Protein 1YT8 (pdb70)

Radius of gyration: 24.08 Å; Cα contacts (8 Å, |Δi|>4): 1071; chains: 1; bounding box: 54×52×69 Å

Foldseek 3Di:
DAEDELVNVLVCLQVLAWEFEEEQDFQQVLQAKDAQQYFYDHLLCCQQPCCQQPVQLAGQYEYAYQPPPSRVVSQVVSVVLRRDHYHYYVNGRVRCVVVLFFMHHHALQLLLLLLLVQCVVVVAAEDELVRVVVCVVVVHQEAEEEQDDVVQCQLFDPRYAYQHQLRLLLQVCVVRVDLAYEYEYAYLAGRSRSSSSVLCVQLPRSHHYHYHHGHPLSNVVVVHDTDHRDDHYTDDDDLVSLVSSLVSLLVLLVLLVAAAAEPVRVVVVVVPSSAAEAEEEQDDQVVLQAFAAPRYAYDNLNRCSRRVCSRNSTRSHEYEYDDDRNRSRSNNSSCSLPHRYHYYPDDDPVRRHDHHHDDRDGGDQDDFAADELVRVVVVVVDFQEAEEEAEAPVVQQAKDAPRHEYDRLSCVLQLDVQVPAGQEYEYAYQQQRSVRVSQVVNCVNHVHHYHYYHRGRPSNVVVVHDIDHHNPHYSYDNSNDHPDCSGHDPRDSVVVVVNVSSVCSNVSCVSNVSSSRHHGD

Organism: Pseudomonas aeruginosa (strain ATCC 15692 / DSM 22644 / CIP 104116 / JCM 14847 / LMG 12228 / 1C / PRS 101 / PAO1) (NCBI:txid208964)

Structure (mmCIF, N/CA/C/O backbone):
data_1YT8
#
_entry.id   1YT8
#
_cell.length_a   88.348
_cell.length_b   114.476
_cell.length_c   69.438
_cell.angle_alpha   90.00
_cell.angle_beta   90.00
_cell.angle_gamma   90.00
#
_symmetry.space_group_name_H-M   'P 21 21 2'
#
loop_
_entity.id
_entity.type
_entity.pdbx_description
1 polymer 'thiosulfate sulfurtransferase'
2 non-polymer 'SULFITE ION'
3 non-polymer GLYCEROL
4 water water
#
loop_
_atom_site.group_PDB
_atom_site.id
_atom_site.type_symbol
_atom_site.label_atom_id
_atom_site.label_alt_id
_atom_site.label_comp_id
_atom_site.label_asym_id
_atom_site.label_entity_id
_atom_site.label_seq_id
_atom_site.pdbx_PDB_ins_code
_atom_site.Cartn_x
_atom_site.Cartn_y
_atom_site.Cartn_z
_atom_site.occupancy
_atom_site.B_iso_or_equiv
_atom_site.auth_seq_id
_atom_site.auth_comp_id
_atom_site.auth_asym_id
_atom_site.auth_atom_id
_atom_site.pdbx_PDB_model_num
ATOM 1 N N . ILE A 1 6 ? 30.421 20.891 2.474 1.00 33.51 6 ILE A N 1
ATOM 2 C CA . ILE A 1 6 ? 30.044 20.269 3.806 1.00 31.20 6 ILE A CA 1
ATOM 3 C C . ILE A 1 6 ? 31.289 19.688 4.498 1.00 31.00 6 ILE A C 1
ATOM 4 O O . ILE A 1 6 ? 31.869 18.712 4.033 1.00 31.16 6 ILE A O 1
ATOM 9 N N . ALA A 1 7 ? 31.692 20.297 5.613 1.00 29.50 7 ALA A N 1
ATOM 10 C CA . ALA A 1 7 ? 32.876 19.841 6.345 1.00 26.00 7 ALA A CA 1
ATOM 11 C C . ALA A 1 7 ? 32.470 18.780 7.355 1.00 23.10 7 ALA A C 1
ATOM 12 O O . ALA A 1 7 ? 31.320 18.305 7.385 1.00 20.69 7 ALA A O 1
ATOM 14 N N . VAL A 1 8 ? 33.464 18.413 8.158 1.00 20.03 8 VAL A N 1
ATOM 15 C CA . VAL A 1 8 ? 33.343 17.432 9.227 1.00 20.37 8 VAL A CA 1
ATOM 16 C C . VAL A 1 8 ? 33.883 18.026 10.530 1.00 19.71 8 VAL A C 1
ATOM 17 O O . VAL A 1 8 ? 34.976 18.600 10.569 1.00 20.34 8 VAL A O 1
ATOM 21 N N . ARG A 1 9 ? 33.100 17.876 11.591 1.00 18.63 9 ARG A N 1
ATOM 22 C CA . ARG A 1 9 ? 33.474 18.340 12.914 1.00 18.22 9 ARG A CA 1
ATOM 23 C C . ARG A 1 9 ? 33.353 17.168 13.876 1.00 17.46 9 ARG A C 1
ATOM 24 O O . ARG A 1 9 ? 32.432 16.355 13.771 1.00 17.80 9 ARG A O 1
ATOM 32 N N . THR A 1 10 ? 34.289 17.089 14.814 1.00 17.54 10 THR A N 1
ATOM 33 C CA . THR A 1 10 ? 34.323 16.004 15.778 1.00 15.75 10 THR A CA 1
ATOM 34 C C . THR A 1 10 ? 33.792 16.376 17.151 1.00 16.38 10 THR A C 1
ATOM 35 O O . THR A 1 10 ? 33.470 17.532 17.428 1.00 15.14 10 THR A O 1
ATOM 39 N N . PHE A 1 11 ? 33.707 15.361 18.003 1.00 16.92 11 PHE A N 1
ATOM 40 C CA . PHE A 1 11 ? 33.277 15.525 19.383 1.00 18.72 11 PHE A CA 1
ATOM 41 C C . PHE A 1 11 ? 34.169 16.601 20.007 1.00 17.86 11 PHE A C 1
ATOM 42 O O . PHE A 1 11 ? 33.696 17.500 20.699 1.00 16.40 11 PHE A O 1
ATOM 50 N N . HIS A 1 12 ? 35.468 16.501 19.746 1.00 18.46 12 HIS A N 1
ATOM 51 C CA . HIS A 1 12 ? 36.432 17.451 20.288 1.00 18.74 12 HIS A CA 1
ATOM 52 C C . HIS A 1 12 ? 36.213 18.885 19.816 1.00 17.37 12 HIS A C 1
ATOM 53 O O . HIS A 1 12 ? 36.411 19.826 20.588 1.00 16.82 12 HIS A O 1
ATOM 60 N N . ASP A 1 13 ? 35.804 19.055 18.560 1.00 16.12 13 ASP A N 1
ATOM 61 C CA . ASP A 1 13 ? 35.540 20.390 18.023 1.00 14.83 13 ASP A CA 1
ATOM 62 C C . ASP A 1 13 ? 34.361 20.997 18.775 1.00 14.17 13 ASP A C 1
ATOM 63 O O . ASP A 1 13 ? 34.390 22.164 19.174 1.00 13.04 13 ASP A O 1
ATOM 68 N N . ILE A 1 14 ? 33.312 20.199 18.949 1.00 13.99 14 ILE A N 1
ATOM 69 C CA . ILE A 1 14 ? 32.113 20.658 19.645 1.00 13.33 14 ILE A CA 1
ATOM 70 C C . ILE A 1 14 ? 32.415 20.956 21.115 1.00 14.02 14 ILE A C 1
ATOM 71 O O . ILE A 1 14 ? 31.999 21.988 21.642 1.00 13.20 14 ILE A O 1
ATOM 76 N N . ARG A 1 15 ? 33.138 20.053 21.776 1.00 14.19 15 ARG A N 1
ATOM 77 C CA . ARG A 1 15 ? 33.473 20.242 23.182 1.00 14.30 15 ARG A CA 1
ATOM 78 C C . ARG A 1 15 ? 34.288 21.511 23.381 1.00 15.07 15 ARG A C 1
ATOM 79 O O . ARG A 1 15 ? 34.076 22.247 24.343 1.00 15.83 15 ARG A O 1
ATOM 87 N N . ALA A 1 16 ? 35.224 21.762 22.470 1.00 14.53 16 ALA A N 1
ATOM 88 C CA . ALA A 1 16 ? 36.055 22.952 22.560 1.00 15.63 16 ALA A CA 1
ATOM 89 C C . ALA A 1 16 ? 35.184 24.201 22.448 1.00 12.81 16 ALA A C 1
ATOM 90 O O . ALA A 1 16 ? 35.355 25.153 23.208 1.00 13.08 16 ALA A O 1
ATOM 92 N N . ALA A 1 17 ? 34.241 24.195 21.508 1.00 11.84 17 ALA A N 1
ATOM 93 C CA . ALA A 1 17 ? 33.366 25.350 21.331 1.00 12.92 17 ALA A CA 1
ATOM 94 C C . ALA A 1 17 ? 32.460 25.563 22.550 1.00 13.67 17 ALA A C 1
ATOM 95 O O . ALA A 1 17 ? 32.235 26.704 22.972 1.00 16.40 17 ALA A O 1
ATOM 97 N N . LEU A 1 18 ? 31.948 24.474 23.120 1.00 14.33 18 LEU A N 1
ATOM 98 C CA . LEU A 1 18 ? 31.082 24.570 24.295 1.00 13.45 18 LEU A CA 1
ATOM 99 C C . LEU A 1 18 ? 31.833 25.163 25.487 1.00 13.64 18 LEU A C 1
ATOM 100 O O . LEU A 1 18 ? 31.290 25.986 26.226 1.00 13.81 18 LEU A O 1
ATOM 105 N N . LEU A 1 19 ? 33.082 24.746 25.676 1.00 14.63 19 LEU A N 1
ATOM 106 C CA . LEU A 1 19 ? 33.888 25.251 26.786 1.00 14.12 19 LEU A CA 1
ATOM 107 C C . LEU A 1 19 ? 34.241 26.728 26.600 1.00 13.46 19 LEU A C 1
ATOM 108 O O . LEU A 1 19 ? 34.299 27.487 27.567 1.00 17.20 19 LEU A O 1
ATOM 113 N N . ALA A 1 20 ? 34.479 27.128 25.356 1.00 14.38 20 ALA A N 1
ATOM 114 C CA . ALA A 1 20 ? 34.815 28.513 25.029 1.00 11.97 20 ALA A CA 1
ATOM 115 C C . ALA A 1 20 ? 33.543 29.351 24.928 1.00 13.27 20 ALA A C 1
ATOM 116 O O . ALA A 1 20 ? 33.593 30.583 24.864 1.00 12.33 20 ALA A O 1
ATOM 118 N N . ARG A 1 21 ? 32.406 28.665 24.911 1.00 14.63 21 ARG A N 1
ATOM 119 C CA . ARG A 1 21 ? 31.100 29.297 24.800 1.00 13.83 21 ARG A CA 1
ATOM 120 C C . ARG A 1 21 ? 30.904 30.043 23.484 1.00 14.78 21 ARG A C 1
ATOM 121 O O . ARG A 1 21 ? 30.306 31.121 23.441 1.00 14.53 21 ARG A O 1
ATOM 129 N N . ARG A 1 22 ? 31.422 29.457 22.406 1.00 13.75 22 ARG A N 1
ATOM 130 C CA . ARG A 1 22 ? 31.272 30.026 21.072 1.00 13.26 22 ARG A CA 1
ATOM 131 C C . ARG A 1 22 ? 29.950 29.483 20.526 1.00 13.76 22 ARG A C 1
ATOM 132 O O . ARG A 1 22 ? 29.608 28.325 20.764 1.00 15.21 22 ARG A O 1
ATOM 140 N N . GLU A 1 23 ? 29.211 30.308 19.791 1.00 13.97 23 GLU A N 1
ATOM 141 C CA . GLU A 1 23 ? 27.933 29.869 19.243 1.00 13.26 23 GLU A CA 1
ATOM 142 C C . GLU A 1 23 ? 28.054 28.644 18.358 1.00 13.90 23 GLU A C 1
ATOM 143 O O . GLU A 1 23 ? 28.979 28.533 17.547 1.00 15.49 23 GLU A O 1
ATOM 149 N N . LEU A 1 24 ? 27.112 27.723 18.523 1.00 13.61 24 LEU A N 1
ATOM 150 C CA . LEU A 1 24 ? 27.078 26.505 17.727 1.00 14.66 24 LEU A CA 1
ATOM 151 C C . LEU A 1 24 ? 25.683 25.905 17.777 1.00 14.76 24 LEU A C 1
ATOM 152 O O . LEU A 1 24 ? 24.920 26.136 18.720 1.00 13.98 24 LEU A O 1
ATOM 157 N N . ALA A 1 25 ? 25.348 25.148 16.741 1.00 14.96 25 ALA A N 1
ATOM 158 C CA . ALA A 1 25 ? 24.065 24.473 16.674 1.00 15.11 25 ALA A CA 1
ATOM 159 C C . ALA A 1 25 ? 24.364 23.015 16.349 1.00 16.24 25 ALA A C 1
ATOM 160 O O . ALA A 1 25 ? 24.823 22.702 15.252 1.00 16.66 25 ALA A O 1
ATOM 162 N N . LEU A 1 26 ? 24.141 22.140 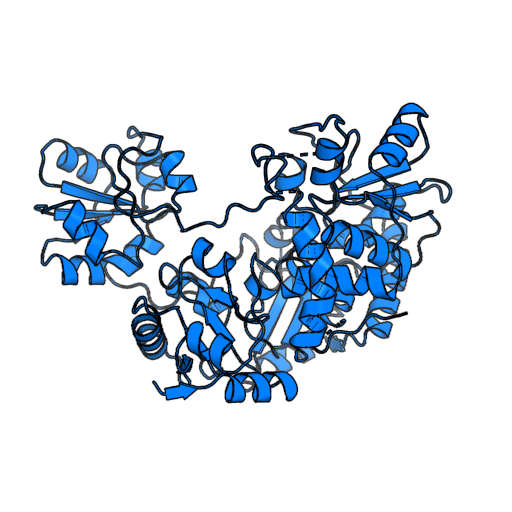17.326 1.00 13.85 26 LEU A N 1
ATOM 163 C CA . LEU A 1 26 ? 24.362 20.702 17.164 1.00 14.08 26 LEU A CA 1
ATOM 164 C C . LEU A 1 26 ? 22.970 20.119 16.962 1.00 14.64 26 LEU A C 1
ATOM 165 O O . LEU A 1 26 ? 22.199 19.994 17.915 1.00 13.64 26 LEU A O 1
ATOM 170 N N . LEU A 1 27 ? 22.653 19.761 15.723 1.00 13.50 27 LEU A N 1
ATOM 171 C CA . LEU A 1 27 ? 21.323 19.261 15.402 1.00 13.00 27 LEU A CA 1
ATOM 172 C C . LEU A 1 27 ? 21.197 17.771 15.114 1.00 12.32 27 LEU A C 1
ATOM 173 O O . LEU A 1 27 ? 21.864 17.239 14.227 1.00 14.07 27 LEU A O 1
ATOM 178 N N . ASP A 1 28 ? 20.324 17.111 15.869 1.00 13.23 28 ASP A N 1
ATOM 179 C CA . ASP A 1 28 ? 20.043 15.693 15.684 1.00 12.25 28 ASP A CA 1
ATOM 180 C C . ASP A 1 28 ? 18.882 15.724 14.689 1.00 13.20 28 ASP A C 1
ATOM 181 O O . ASP A 1 28 ? 17.791 16.190 15.024 1.00 13.23 28 ASP A O 1
ATOM 186 N N . VAL A 1 29 ? 19.107 15.244 13.471 1.00 13.38 29 VAL A N 1
ATOM 187 C CA . VAL A 1 29 ? 18.054 15.277 12.462 1.00 11.22 29 VAL A CA 1
ATOM 188 C C . VAL A 1 29 ? 17.147 14.049 12.385 1.00 11.90 29 VAL A C 1
ATOM 189 O O . VAL A 1 29 ? 16.304 13.954 11.494 1.00 13.07 29 VAL A O 1
ATOM 193 N N . ARG A 1 30 ? 17.315 13.110 13.310 1.00 13.65 30 ARG A N 1
ATOM 194 C CA . ARG A 1 30 ? 16.460 11.927 13.342 1.00 13.34 30 ARG A CA 1
ATOM 195 C C . ARG A 1 30 ? 15.100 12.360 13.892 1.00 13.62 30 ARG A C 1
ATOM 196 O O . ARG A 1 30 ? 14.940 13.502 14.330 1.00 15.46 30 ARG A O 1
ATOM 204 N N . GLU A 1 31 ? 14.123 11.457 13.862 1.00 13.71 31 GLU A N 1
ATOM 205 C CA . GLU A 1 31 ? 12.804 11.756 14.407 1.00 13.08 31 GLU A CA 1
ATOM 206 C C . GLU A 1 31 ? 12.953 11.856 15.928 1.00 13.52 31 GLU A C 1
ATOM 207 O O . GLU A 1 31 ? 13.963 11.421 16.488 1.00 13.32 31 GLU A O 1
ATOM 213 N N . GLU A 1 32 ? 11.942 12.405 16.595 1.00 13.35 32 GLU A N 1
ATOM 214 C CA . GLU A 1 32 ? 12.008 12.588 18.040 1.00 14.54 32 GLU A CA 1
ATOM 215 C C . GLU A 1 32 ? 12.179 11.332 18.889 1.00 15.08 32 GLU A C 1
ATOM 216 O O . GLU A 1 32 ? 12.949 11.347 19.847 1.00 13.89 32 GLU A O 1
ATOM 222 N N . ASP A 1 33 ? 11.485 10.242 18.563 1.00 15.64 33 ASP A N 1
ATOM 223 C CA . ASP A 1 33 ? 11.635 9.054 19.395 1.00 16.93 33 ASP A CA 1
ATOM 224 C C . ASP A 1 33 ? 13.073 8.528 19.421 1.00 15.60 33 ASP A C 1
ATOM 225 O O . ASP A 1 33 ? 13.597 8.220 20.488 1.00 15.31 33 ASP A O 1
ATOM 230 N N . PRO A 1 34 ? 13.726 8.396 18.254 1.00 14.80 34 PRO A N 1
ATOM 231 C CA . PRO A 1 34 ? 15.106 7.901 18.344 1.00 15.36 34 PRO A CA 1
ATOM 232 C C . PRO A 1 34 ? 16.024 8.919 19.042 1.00 14.48 34 PRO A C 1
ATOM 233 O O . PRO A 1 34 ? 16.949 8.543 19.757 1.00 12.34 34 PRO A O 1
ATOM 237 N N . PHE A 1 35 ? 15.750 10.206 18.840 1.00 13.31 35 PHE A N 1
ATOM 238 C CA . PHE A 1 35 ? 16.519 11.273 19.486 1.00 13.05 35 PHE A CA 1
ATOM 239 C C . PHE A 1 35 ? 16.423 11.079 20.998 1.00 11.88 35 PHE A C 1
ATOM 240 O O . PHE A 1 35 ? 17.420 11.131 21.711 1.00 12.86 35 PHE A O 1
ATOM 248 N N . ALA A 1 36 ? 15.207 10.837 21.472 1.00 12.63 36 ALA A N 1
ATOM 249 C CA . ALA A 1 36 ? 14.952 10.658 22.894 1.00 12.16 36 ALA A CA 1
ATOM 250 C C . ALA A 1 36 ? 15.628 9.446 23.536 1.00 13.03 36 ALA A C 1
ATOM 251 O O . ALA A 1 36 ? 15.650 9.332 24.759 1.00 11.20 36 ALA A O 1
ATOM 253 N N . GLN A 1 37 ? 16.178 8.541 22.730 1.00 14.53 37 GLN A N 1
ATOM 254 C CA . GLN A 1 37 ? 16.849 7.369 23.292 1.00 15.19 37 GLN A CA 1
ATOM 255 C C . GLN A 1 37 ? 18.312 7.644 23.628 1.00 14.62 37 GLN A C 1
ATOM 256 O O . GLN A 1 37 ? 18.875 7.012 24.523 1.00 15.22 37 GLN A O 1
ATOM 262 N N . ALA A 1 38 ? 18.924 8.589 22.917 1.00 14.30 38 ALA A N 1
ATOM 263 C CA . ALA A 1 38 ? 20.322 8.936 23.154 1.00 15.56 38 ALA A CA 1
ATOM 264 C C . ALA A 1 38 ? 20.782 10.136 22.329 1.00 13.73 38 ALA A C 1
ATOM 265 O O . ALA A 1 38 ? 20.647 10.153 21.105 1.00 14.29 38 ALA A O 1
ATOM 267 N N . HIS A 1 39 ? 21.335 11.136 23.006 1.00 14.20 39 HIS A N 1
ATOM 268 C CA . HIS A 1 39 ? 21.828 12.328 22.329 1.00 13.71 39 HIS A CA 1
ATOM 269 C C . HIS A 1 39 ? 22.716 13.149 23.248 1.00 13.94 39 HIS A C 1
ATOM 270 O O . HIS A 1 39 ? 22.612 13.056 24.470 1.00 12.01 39 HIS A O 1
ATOM 277 N N . PRO A 1 40 ? 23.635 13.939 22.667 1.00 13.20 40 PRO A N 1
ATOM 278 C CA . PRO A 1 40 ? 24.526 14.771 23.481 1.00 12.40 40 PRO A CA 1
ATOM 279 C C . PRO A 1 40 ? 23.690 15.784 24.257 1.00 11.79 40 PRO A C 1
ATOM 280 O O . PRO A 1 40 ? 22.613 16.179 23.811 1.00 11.34 40 PRO A O 1
ATOM 284 N N . LEU A 1 41 ? 24.193 16.208 25.408 1.00 11.63 41 LEU A N 1
ATOM 285 C CA . LEU A 1 41 ? 23.482 17.160 26.260 1.00 12.53 41 LEU A CA 1
ATOM 286 C C . LEU A 1 41 ? 22.896 18.384 25.559 1.00 10.95 41 LEU A C 1
ATOM 287 O O . LEU A 1 41 ? 21.724 18.720 25.760 1.00 11.07 41 LEU A O 1
ATOM 292 N N . PHE A 1 42 ? 23.701 19.049 24.736 1.00 13.10 42 PHE A N 1
ATOM 293 C CA . PHE A 1 42 ? 23.243 20.253 24.057 1.00 11.92 42 PHE A CA 1
ATOM 294 C C . PHE A 1 42 ? 22.799 20.087 22.614 1.00 14.29 42 PHE A C 1
ATOM 295 O O . PHE A 1 42 ? 22.648 21.070 21.877 1.00 14.41 42 PHE A O 1
ATOM 303 N N . ALA A 1 43 ? 22.565 18.842 22.217 1.00 13.94 43 ALA A N 1
ATOM 304 C CA . ALA A 1 43 ? 22.089 18.572 20.872 1.00 14.89 43 ALA A CA 1
ATOM 305 C C . ALA A 1 43 ? 20.606 18.936 20.839 1.00 14.52 43 ALA A C 1
ATOM 306 O O . ALA A 1 43 ? 19.835 18.529 21.712 1.00 13.77 43 ALA A O 1
ATOM 308 N N . ALA A 1 44 ? 20.220 19.722 19.843 1.00 12.07 44 ALA A N 1
ATOM 309 C CA . ALA A 1 44 ? 18.834 20.125 19.678 1.00 13.59 44 ALA A CA 1
ATOM 310 C C . ALA A 1 44 ? 18.240 19.213 18.620 1.00 15.28 44 ALA A C 1
ATOM 311 O O . ALA A 1 44 ? 18.907 18.881 17.641 1.00 17.43 44 ALA A O 1
ATOM 313 N N . ASN A 1 45 ? 16.992 18.799 18.810 1.00 13.75 45 ASN A N 1
ATOM 314 C CA . ASN A 1 45 ? 16.362 17.919 17.840 1.00 14.56 45 ASN A CA 1
ATOM 315 C C . ASN A 1 45 ? 15.569 18.694 16.795 1.00 13.12 45 ASN A C 1
ATOM 316 O O . ASN A 1 45 ? 14.610 19.388 17.118 1.00 12.99 45 ASN A O 1
ATOM 321 N N . LEU A 1 46 ? 15.999 18.595 15.544 1.00 12.82 46 LEU A N 1
ATOM 322 C CA . LEU A 1 46 ? 15.290 19.234 14.445 1.00 12.89 46 LEU A CA 1
ATOM 323 C C . LEU A 1 46 ? 15.222 18.190 13.341 1.00 13.49 46 LEU A C 1
ATOM 324 O O . LEU A 1 46 ? 16.077 18.133 12.458 1.00 14.82 46 LEU A O 1
ATOM 329 N N . PRO A 1 47 ? 14.204 17.324 13.404 1.00 14.68 47 PRO A N 1
ATOM 330 C CA . PRO A 1 47 ? 13.993 16.256 12.424 1.00 15.07 47 PRO A CA 1
ATOM 331 C C . PRO A 1 47 ? 14.074 16.741 10.983 1.00 14.21 47 PRO A C 1
ATOM 332 O O . PRO A 1 47 ? 13.489 17.767 10.628 1.00 15.17 47 PRO A O 1
ATOM 336 N N . LEU A 1 48 ? 14.810 16.002 10.160 1.00 14.98 48 LEU A N 1
ATOM 337 C CA . LEU A 1 48 ? 14.941 16.339 8.751 1.00 16.62 48 LEU A CA 1
ATOM 338 C C . LEU A 1 48 ? 13.541 16.595 8.192 1.00 15.65 48 LEU A C 1
ATOM 339 O O . LEU A 1 48 ? 13.344 17.482 7.366 1.00 17.92 48 LEU A O 1
ATOM 344 N N . SER A 1 49 ? 12.572 15.820 8.668 1.00 16.85 49 SER A N 1
ATOM 345 C CA . SER A 1 49 ? 11.184 15.947 8.218 1.00 16.78 49 SER A CA 1
ATOM 346 C C . SER A 1 49 ? 10.599 17.358 8.283 1.00 18.05 49 SER A C 1
ATOM 347 O O . SER A 1 49 ? 9.758 17.717 7.451 1.00 19.56 49 SER A O 1
ATOM 350 N N . ARG A 1 50 ? 11.021 18.154 9.263 1.00 17.94 50 ARG A N 1
ATOM 351 C CA . ARG A 1 50 ? 10.512 19.518 9.389 1.00 18.38 50 ARG A CA 1
ATOM 352 C C . ARG A 1 50 ? 11.612 20.578 9.482 1.00 18.67 50 ARG A C 1
ATOM 353 O O . ARG A 1 50 ? 11.391 21.684 9.983 1.00 18.76 50 ARG A O 1
ATOM 361 N N . LEU A 1 51 ? 12.791 20.233 8.979 1.00 17.74 51 LEU A N 1
ATOM 362 C CA . LEU A 1 51 ? 13.946 21.127 8.989 1.00 18.33 51 LEU A CA 1
ATOM 363 C C . LEU A 1 51 ? 13.646 22.531 8.454 1.00 18.81 51 LEU A C 1
ATOM 364 O O . LEU A 1 51 ? 13.914 23.527 9.123 1.00 18.28 51 LEU A O 1
ATOM 369 N N . GLU A 1 52 ? 13.080 22.609 7.255 1.00 18.46 52 GLU A N 1
ATOM 370 C CA . GLU A 1 52 ? 12.780 23.900 6.638 1.00 18.70 52 GLU A CA 1
ATOM 371 C C . GLU A 1 52 ? 11.763 24.766 7.375 1.00 17.63 52 GLU A C 1
ATOM 372 O O . GLU A 1 52 ? 11.776 25.986 7.240 1.00 17.98 52 GLU A O 1
ATOM 378 N N . LEU A 1 53 ? 10.888 24.140 8.150 1.00 17.28 53 LEU A N 1
ATOM 379 C CA . LEU A 1 53 ? 9.855 24.870 8.875 1.00 17.95 53 LEU A CA 1
ATOM 380 C C . LEU A 1 53 ? 10.336 25.573 10.143 1.00 17.99 53 LEU A C 1
ATOM 381 O O . LEU A 1 53 ? 9.688 26.507 10.617 1.00 18.61 53 LEU A O 1
ATOM 386 N N . GLU A 1 54 ? 11.470 25.141 10.686 1.00 16.83 54 GLU A N 1
ATOM 387 C CA . GLU A 1 54 ? 11.960 25.732 11.930 1.00 16.31 54 GLU A CA 1
ATOM 388 C C . GLU A 1 54 ? 13.379 26.283 11.937 1.00 15.45 54 GLU A C 1
ATOM 389 O O . GLU A 1 54 ? 13.732 27.060 12.825 1.00 13.89 54 GLU A O 1
ATOM 395 N N . ILE A 1 55 ? 14.191 25.894 10.961 1.00 15.70 55 ILE A N 1
ATOM 396 C CA . ILE A 1 55 ? 15.584 26.327 10.934 1.00 15.37 55 ILE A CA 1
ATOM 397 C C . ILE A 1 55 ? 15.823 27.836 11.011 1.00 13.93 55 ILE A C 1
ATOM 398 O O . ILE A 1 55 ? 16.697 28.282 11.754 1.00 14.57 55 ILE A O 1
ATOM 403 N N . HIS A 1 56 ? 15.050 28.630 10.276 1.00 15.47 56 HIS A N 1
ATOM 404 C CA . HIS A 1 56 ? 15.261 30.075 10.304 1.00 16.67 56 HIS A CA 1
ATOM 405 C C . HIS A 1 56 ? 14.931 30.723 11.642 1.00 17.67 56 HIS A C 1
ATOM 406 O O . HIS A 1 56 ? 15.411 31.817 11.939 1.00 17.82 56 HIS A O 1
ATOM 413 N N . ALA A 1 57 ? 14.122 30.049 12.452 1.00 17.01 57 ALA A N 1
ATOM 414 C CA . ALA A 1 57 ? 13.765 30.583 13.759 1.00 15.89 57 ALA A CA 1
ATOM 415 C C . ALA A 1 57 ? 14.729 30.079 14.833 1.00 15.00 57 ALA A C 1
ATOM 416 O O . ALA A 1 57 ? 15.137 30.836 15.711 1.00 16.10 57 ALA A O 1
ATOM 418 N N . ARG A 1 58 ? 15.105 28.807 14.755 1.00 14.26 58 ARG A N 1
ATOM 419 C CA . ARG A 1 58 ? 16.002 28.220 15.750 1.00 14.75 58 ARG A CA 1
ATOM 420 C C . ARG A 1 58 ? 17.487 28.510 15.513 1.00 13.79 58 ARG A C 1
ATOM 421 O O . ARG A 1 58 ? 18.281 28.508 16.453 1.00 14.12 58 ARG A O 1
ATOM 429 N N . VAL A 1 59 ? 17.858 28.756 14.261 1.00 14.51 59 VAL A N 1
ATOM 430 C CA . VAL A 1 59 ? 19.243 29.070 13.912 1.00 15.83 59 VAL A CA 1
ATOM 431 C C . VAL A 1 59 ? 19.187 30.198 12.877 1.00 16.51 59 VAL A C 1
ATOM 432 O O . VAL A 1 59 ? 19.478 29.988 11.701 1.00 15.89 59 VAL A O 1
ATOM 436 N N . PRO A 1 60 ? 18.808 31.414 13.311 1.00 16.39 60 PRO A N 1
ATOM 437 C CA . PRO A 1 60 ? 18.700 32.582 12.429 1.00 17.75 60 PRO A CA 1
ATOM 438 C C . PRO A 1 60 ? 19.977 33.066 11.737 1.00 18.76 60 PRO A C 1
ATOM 439 O O . PRO A 1 60 ? 19.922 33.516 10.592 1.00 19.48 60 PRO A O 1
ATOM 443 N N . ARG A 1 61 ? 21.114 32.981 12.421 1.00 19.03 61 ARG A N 1
ATOM 444 C CA . ARG A 1 61 ? 22.386 33.426 11.842 1.00 20.64 61 ARG A CA 1
ATOM 445 C C . ARG A 1 61 ? 22.842 32.437 10.779 1.00 20.29 61 ARG A C 1
ATOM 446 O O . ARG A 1 61 ? 23.205 31.304 11.091 1.00 20.89 61 ARG A O 1
ATOM 454 N N . ARG A 1 62 ? 22.839 32.872 9.524 1.00 19.67 62 ARG A N 1
ATOM 455 C CA . ARG A 1 62 ? 23.216 32.000 8.421 1.00 19.78 62 ARG A CA 1
ATOM 456 C C . ARG A 1 62 ? 24.638 31.454 8.480 1.00 18.85 62 ARG A C 1
ATOM 457 O O . ARG A 1 62 ? 24.922 30.415 7.884 1.00 20.36 62 ARG A O 1
ATOM 465 N N . ASP A 1 63 ? 25.534 32.134 9.191 1.00 18.75 63 ASP A N 1
ATOM 466 C CA . ASP A 1 63 ? 26.908 31.650 9.286 1.00 19.09 63 ASP A CA 1
ATOM 467 C C . ASP A 1 63 ? 27.225 31.006 10.640 1.00 17.71 63 ASP A C 1
ATOM 468 O O . ASP A 1 63 ? 28.383 30.924 11.046 1.00 17.04 63 ASP A O 1
ATOM 473 N N . THR A 1 64 ? 26.187 30.546 11.335 1.00 17.75 64 THR A N 1
ATOM 474 C CA . THR A 1 64 ? 26.366 29.872 12.623 1.00 17.36 64 THR A CA 1
ATOM 475 C C . THR A 1 64 ? 27.003 28.512 12.344 1.00 14.75 64 THR A C 1
ATOM 476 O O . THR A 1 64 ? 26.630 27.837 11.384 1.00 16.39 64 THR A O 1
ATOM 480 N N . PRO A 1 65 ? 27.984 28.101 13.160 1.00 16.29 65 PRO A N 1
ATOM 481 C CA . PRO A 1 65 ? 28.599 26.791 12.918 1.00 14.99 65 PRO A CA 1
ATOM 482 C C . PRO A 1 65 ? 27.560 25.708 13.225 1.00 15.50 65 PRO A C 1
ATOM 483 O O . PRO A 1 65 ? 27.241 25.458 14.388 1.00 15.27 65 PRO A O 1
ATOM 487 N N . ILE A 1 66 ? 27.025 25.083 12.183 1.00 14.21 66 ILE A N 1
ATOM 488 C CA . ILE A 1 66 ? 26.021 24.039 12.358 1.00 13.04 66 ILE A CA 1
ATOM 489 C C . ILE A 1 66 ? 26.625 22.662 12.122 1.00 14.21 66 ILE A C 1
ATOM 490 O O . ILE A 1 66 ? 27.305 22.438 11.122 1.00 11.52 66 ILE A O 1
ATOM 495 N N . THR A 1 67 ? 26.372 21.745 13.050 1.00 13.77 67 THR A N 1
ATOM 496 C CA . THR A 1 67 ? 26.864 20.377 12.931 1.00 13.65 67 THR A CA 1
ATOM 497 C C . THR A 1 67 ? 25.662 19.441 13.070 1.00 14.41 67 THR A C 1
ATOM 498 O O . THR A 1 67 ? 25.037 19.373 14.130 1.00 13.59 67 THR A O 1
ATOM 502 N N . VAL A 1 68 ? 25.334 18.734 11.992 1.00 15.95 68 VAL A N 1
ATOM 503 C CA . VAL A 1 68 ? 24.203 17.808 12.001 1.00 15.69 68 VAL A CA 1
ATOM 504 C C . VAL A 1 68 ? 24.666 16.366 12.197 1.00 13.58 68 VAL A C 1
ATOM 505 O O . VAL A 1 68 ? 25.810 16.024 11.897 1.00 14.95 68 VAL A O 1
ATOM 509 N N . TYR A 1 69 ? 23.777 15.516 12.700 1.00 13.05 69 TYR A N 1
ATOM 510 C CA . TYR A 1 69 ? 24.132 14.118 12.905 1.00 13.25 69 TYR A CA 1
ATOM 511 C C . TYR A 1 69 ? 22.908 13.223 13.033 1.00 13.73 69 TYR A C 1
ATOM 512 O O . TYR A 1 69 ? 21.794 13.693 13.262 1.00 11.84 69 TYR A O 1
ATOM 521 N N . ASP A 1 70 ? 23.138 11.928 12.860 1.00 15.42 70 ASP A N 1
ATOM 522 C CA . ASP A 1 70 ? 22.114 10.904 13.021 1.00 16.87 70 ASP A CA 1
ATOM 523 C C . ASP A 1 70 ? 22.900 9.687 13.476 1.00 17.41 70 ASP A C 1
ATOM 524 O O . ASP A 1 70 ? 24.042 9.827 13.910 1.00 16.55 70 ASP A O 1
ATOM 529 N N . ASP A 1 71 ? 22.313 8.502 13.403 1.00 18.62 71 ASP A N 1
ATOM 530 C CA . ASP A 1 71 ? 23.054 7.326 13.826 1.00 20.51 71 ASP A CA 1
ATOM 531 C C . ASP A 1 71 ? 23.265 6.361 12.666 1.00 21.04 71 ASP A C 1
ATOM 532 O O . ASP A 1 71 ? 23.137 5.151 12.827 1.00 21.41 71 ASP A O 1
ATOM 537 N N . GLY A 1 72 ? 23.581 6.915 11.497 1.00 21.43 72 GLY A N 1
ATOM 538 C CA . GLY A 1 72 ? 23.838 6.099 10.320 1.00 22.18 72 GLY A CA 1
ATOM 539 C C . GLY A 1 72 ? 22.702 5.925 9.328 1.00 22.75 72 GLY A C 1
ATOM 540 O O . GLY A 1 72 ? 22.870 5.243 8.313 1.00 22.42 72 GLY A O 1
ATOM 541 N N . GLU A 1 73 ? 21.555 6.545 9.594 1.00 20.36 73 GLU A N 1
ATOM 542 C CA . GLU A 1 73 ? 20.397 6.418 8.709 1.00 19.60 73 GLU A CA 1
ATOM 543 C C . GLU A 1 73 ? 20.554 7.091 7.348 1.00 20.34 73 GLU A C 1
ATOM 544 O O . GLU A 1 73 ? 19.780 6.821 6.428 1.00 20.14 73 GLU A O 1
ATOM 550 N N . GLY A 1 74 ? 21.545 7.968 7.219 1.00 18.65 74 GLY A N 1
ATOM 551 C CA . GLY A 1 74 ? 21.744 8.664 5.960 1.00 16.70 74 GLY A CA 1
ATOM 552 C C . GLY A 1 74 ? 20.926 9.943 5.896 1.00 17.38 74 GLY A C 1
ATOM 553 O O . GLY A 1 74 ? 20.731 10.520 4.824 1.00 17.13 74 GLY A O 1
ATOM 554 N N . LEU A 1 75 ? 20.442 10.385 7.054 1.00 16.28 75 LEU A N 1
ATOM 555 C CA . LEU A 1 75 ? 19.648 11.606 7.147 1.00 15.82 75 LEU A CA 1
ATOM 556 C C . LEU A 1 75 ? 20.548 12.841 7.222 1.00 14.79 75 LEU A C 1
ATOM 557 O O . LEU A 1 75 ? 20.243 13.879 6.638 1.00 13.63 75 LEU A O 1
ATOM 562 N N . ALA A 1 76 ? 21.655 12.722 7.947 1.00 16.11 76 ALA A N 1
ATOM 563 C CA . ALA A 1 76 ? 22.579 13.843 8.121 1.00 16.17 76 ALA A CA 1
ATOM 564 C C . ALA A 1 76 ? 23.083 14.465 6.816 1.00 16.28 76 ALA A C 1
ATOM 565 O O . ALA A 1 76 ? 23.006 15.681 6.632 1.00 15.16 76 ALA A O 1
ATOM 567 N N . PRO A 1 77 ? 23.614 13.649 5.892 1.00 16.54 77 PRO A N 1
ATOM 568 C CA . PRO A 1 77 ? 24.095 14.240 4.641 1.00 17.58 77 PRO A CA 1
ATOM 569 C C . PRO A 1 77 ? 23.020 14.995 3.855 1.00 16.99 77 PRO A C 1
ATOM 570 O O . PRO A 1 77 ? 23.314 16.004 3.219 1.00 17.72 77 PRO A O 1
ATOM 574 N N . VAL A 1 78 ? 21.781 14.511 3.903 1.00 16.57 78 VAL A N 1
ATOM 575 C CA . VAL A 1 78 ? 20.677 15.170 3.208 1.00 16.05 78 VAL A CA 1
ATOM 576 C C . VAL A 1 78 ? 20.382 16.502 3.899 1.00 16.59 78 VAL A C 1
ATOM 577 O O . VAL A 1 78 ? 20.174 17.529 3.246 1.00 14.83 78 VAL A O 1
ATOM 581 N N . ALA A 1 79 ? 20.373 16.481 5.227 1.00 14.20 79 ALA A N 1
ATOM 582 C CA . ALA A 1 79 ? 20.119 17.688 6.000 1.00 14.14 79 ALA A CA 1
ATOM 583 C C . ALA A 1 79 ? 21.186 18.742 5.703 1.00 13.39 79 ALA A C 1
ATOM 584 O O . ALA A 1 79 ? 20.875 19.917 5.510 1.00 14.14 79 ALA A O 1
ATOM 586 N N . ALA A 1 80 ? 22.443 18.314 5.662 1.00 14.06 80 ALA A N 1
ATOM 587 C CA . ALA A 1 80 ? 23.553 19.226 5.393 1.00 15.32 80 ALA A CA 1
ATOM 588 C C . ALA A 1 80 ? 23.401 19.924 4.046 1.00 16.10 80 ALA A C 1
ATOM 589 O O . ALA A 1 80 ? 23.638 21.126 3.934 1.00 16.56 80 ALA A O 1
ATOM 591 N N . GLN A 1 81 ? 23.005 19.165 3.026 1.00 18.19 81 GLN A N 1
ATOM 592 C CA . GLN A 1 81 ? 22.825 19.715 1.686 1.00 18.20 81 GLN A CA 1
ATOM 593 C C . GLN A 1 81 ? 21.683 20.724 1.633 1.00 17.78 81 GLN A C 1
ATOM 594 O O . GLN A 1 81 ? 21.811 21.793 1.037 1.00 18.16 81 GLN A O 1
ATOM 600 N N . ARG A 1 82 ? 20.557 20.380 2.246 1.00 16.93 82 ARG A N 1
ATOM 601 C CA . ARG A 1 82 ? 19.415 21.276 2.238 1.00 16.26 82 ARG A CA 1
ATOM 602 C C . ARG A 1 82 ? 19.749 22.562 2.964 1.00 13.77 82 ARG A C 1
ATOM 603 O O . ARG A 1 82 ? 19.303 23.637 2.573 1.00 15.71 82 ARG A O 1
ATOM 611 N N . LEU A 1 83 ? 20.552 22.461 4.018 1.00 16.27 83 LEU A N 1
ATOM 612 C CA . LEU A 1 83 ? 20.940 23.659 4.757 1.00 15.69 83 LEU A CA 1
ATOM 613 C C . LEU A 1 83 ? 21.831 24.523 3.869 1.00 16.92 83 LEU A C 1
ATOM 614 O O . LEU A 1 83 ? 21.710 25.744 3.862 1.00 16.00 83 LEU A O 1
ATOM 619 N N . HIS A 1 84 ? 22.726 23.909 3.115 1.00 18.14 84 HIS A N 1
ATOM 620 C CA . HIS A 1 84 ? 23.572 24.697 2.243 1.00 19.22 84 HIS A CA 1
ATOM 621 C C . HIS A 1 84 ? 22.726 25.447 1.224 1.00 20.01 84 HIS A C 1
ATOM 622 O O . HIS A 1 84 ? 22.920 26.634 0.979 1.00 20.10 84 HIS A O 1
ATOM 629 N N . ASP A 1 85 ? 21.776 24.735 0.639 1.00 21.96 85 ASP A N 1
ATOM 630 C CA . ASP A 1 85 ? 20.869 25.321 -0.338 1.00 22.13 85 ASP A CA 1
ATOM 631 C C . ASP A 1 85 ? 19.941 26.391 0.258 1.00 22.39 85 ASP A C 1
ATOM 632 O O . ASP A 1 85 ? 19.404 27.236 -0.463 1.00 22.02 85 ASP A O 1
ATOM 637 N N . LEU A 1 86 ? 19.756 26.359 1.575 1.00 21.71 86 LEU A N 1
ATOM 638 C CA . LEU A 1 86 ? 18.917 27.361 2.234 1.00 19.83 86 LEU A CA 1
ATOM 639 C C . LEU A 1 86 ? 19.726 28.607 2.580 1.00 19.60 86 LEU A C 1
ATOM 640 O O . LEU A 1 86 ? 19.184 29.596 3.073 1.00 20.66 86 LEU A O 1
ATOM 645 N N . GLY A 1 87 ? 21.029 28.549 2.323 1.00 19.81 87 GLY A N 1
ATOM 646 C CA . GLY A 1 87 ? 21.878 29.692 2.597 1.00 18.34 87 GLY A CA 1
ATOM 647 C C . GLY A 1 87 ? 22.828 29.604 3.780 1.00 18.35 87 GLY A C 1
ATOM 648 O O . GLY A 1 87 ? 23.532 30.570 4.067 1.00 21.53 87 GLY A O 1
ATOM 649 N N . TYR A 1 88 ? 22.857 28.475 4.481 1.00 17.70 88 TYR A N 1
ATOM 650 C CA . TYR A 1 88 ? 23.761 28.335 5.622 1.00 18.73 88 TYR A CA 1
ATOM 651 C C . TYR A 1 88 ? 25.177 28.041 5.129 1.00 18.52 88 TYR A C 1
ATOM 652 O O . TYR A 1 88 ? 25.421 27.050 4.444 1.00 20.38 88 TYR A O 1
ATOM 661 N N . SER A 1 89 ? 26.102 28.924 5.494 1.00 19.28 89 SER A N 1
ATOM 662 C CA . SER A 1 89 ? 27.493 28.855 5.051 1.00 20.11 89 SER A CA 1
ATOM 663 C C . SER A 1 89 ? 28.516 28.055 5.848 1.00 19.22 89 SER A C 1
ATOM 664 O O . SER A 1 89 ? 29.647 27.891 5.389 1.00 21.12 89 SER A O 1
ATOM 667 N N . ASP A 1 90 ? 28.151 27.573 7.031 1.00 18.00 90 ASP A N 1
ATOM 668 C CA . ASP A 1 90 ? 29.099 26.811 7.847 1.00 17.90 90 ASP A CA 1
ATOM 669 C C . ASP A 1 90 ? 28.429 25.551 8.374 1.00 17.09 90 ASP A C 1
ATOM 670 O O . ASP A 1 90 ? 28.106 25.449 9.558 1.00 15.58 90 ASP A O 1
ATOM 675 N N . VAL A 1 91 ? 28.230 24.589 7.480 1.00 16.23 91 VAL A N 1
ATOM 676 C CA . VAL A 1 91 ? 27.580 23.339 7.837 1.00 16.94 91 VAL A CA 1
ATOM 677 C C . VAL A 1 91 ? 28.561 22.176 7.827 1.00 16.48 91 VAL A C 1
ATOM 678 O O . VAL A 1 91 ? 29.430 22.087 6.958 1.00 17.55 91 VAL A O 1
ATOM 682 N N . ALA A 1 92 ? 28.419 21.284 8.798 1.00 15.77 92 ALA A N 1
ATOM 683 C CA . ALA A 1 92 ? 29.288 20.121 8.888 1.00 16.24 92 ALA A CA 1
ATOM 684 C C . ALA A 1 92 ? 28.545 18.907 9.422 1.00 16.96 92 ALA A C 1
ATOM 685 O O . ALA A 1 92 ? 27.469 19.028 10.011 1.00 14.89 92 ALA A O 1
ATOM 687 N N . LEU A 1 93 ? 29.128 17.735 9.199 1.00 16.74 93 LEU A N 1
ATOM 688 C CA . LEU A 1 93 ? 28.568 16.480 9.682 1.00 18.30 93 LEU A CA 1
ATOM 689 C C . LEU A 1 93 ? 29.412 16.102 10.891 1.00 17.92 93 LEU A C 1
ATOM 690 O O . LEU A 1 93 ? 30.618 16.337 10.892 1.00 18.58 93 LEU A O 1
ATOM 695 N N . LEU A 1 94 ? 28.784 15.537 11.917 1.00 16.02 94 LEU A N 1
ATOM 696 C CA . LEU A 1 94 ? 29.513 15.112 13.108 1.00 16.17 94 LEU A CA 1
ATOM 697 C C . LEU A 1 94 ? 30.241 13.819 12.759 1.00 18.87 94 LEU A C 1
ATOM 698 O O . LEU A 1 94 ? 29.622 12.855 12.311 1.00 18.02 94 LEU A O 1
ATOM 703 N N . ASP A 1 95 ? 31.552 13.800 12.966 1.00 18.38 95 ASP A N 1
ATOM 704 C CA . ASP A 1 95 ? 32.358 12.626 12.657 1.00 19.45 95 ASP A CA 1
ATOM 705 C C . ASP A 1 95 ? 31.848 11.371 13.365 1.00 18.95 95 ASP A C 1
ATOM 706 O O . ASP A 1 95 ? 31.818 11.304 14.594 1.00 20.28 95 ASP A O 1
ATOM 711 N N . GLY A 1 96 ? 31.441 10.380 12.576 1.00 18.86 96 GLY A N 1
ATOM 712 C CA . GLY A 1 96 ? 30.944 9.134 13.136 1.00 18.95 96 GLY A CA 1
ATOM 713 C C . GLY A 1 96 ? 29.515 9.191 13.647 1.00 18.16 96 GLY A C 1
ATOM 714 O O . GLY A 1 96 ? 28.990 8.195 14.148 1.00 17.49 96 GLY A O 1
ATOM 715 N N . GLY A 1 97 ? 28.880 10.352 13.524 1.00 19.81 97 GLY A N 1
ATOM 716 C CA . GLY A 1 97 ? 27.514 10.491 13.996 1.00 19.18 97 GLY A CA 1
ATOM 717 C C . GLY A 1 97 ? 27.406 10.242 15.490 1.00 19.45 97 GLY A C 1
ATOM 718 O O . GLY A 1 97 ? 28.356 10.491 16.235 1.00 17.53 97 GLY A O 1
ATOM 719 N N . LEU A 1 98 ? 26.254 9.743 15.930 1.00 17.67 98 LEU A N 1
ATOM 720 C CA . LEU A 1 98 ? 26.031 9.463 17.344 1.00 18.01 98 LEU A CA 1
ATOM 721 C C . LEU A 1 98 ? 27.097 8.522 17.906 1.00 18.81 98 LEU A C 1
ATOM 722 O O . LEU A 1 98 ? 27.621 8.746 19.000 1.00 17.34 98 LEU A O 1
ATOM 727 N N . SER A 1 99 ? 27.419 7.471 17.157 1.00 18.97 99 SER A N 1
ATOM 728 C CA . SER A 1 99 ? 28.420 6.508 17.601 1.00 19.08 99 SER A CA 1
ATOM 729 C C . SER A 1 99 ? 29.784 7.167 17.743 1.00 18.38 99 SER A C 1
ATOM 730 O O . SER A 1 99 ? 30.584 6.784 18.599 1.00 21.18 99 SER A O 1
ATOM 733 N N . GLY A 1 100 ? 30.045 8.161 16.900 1.00 18.36 100 GLY A N 1
ATOM 734 C CA . GLY A 1 100 ? 31.310 8.869 16.962 1.00 17.55 100 GLY A CA 1
ATOM 735 C C . GLY A 1 100 ? 31.422 9.608 18.283 1.00 19.48 100 GLY A C 1
ATOM 736 O O . GLY A 1 100 ? 32.480 9.624 18.910 1.00 19.03 100 GLY A O 1
ATOM 737 N N . TRP A 1 101 ? 30.320 10.218 18.710 1.00 17.13 101 TRP A N 1
ATOM 738 C CA . TRP A 1 101 ? 30.291 10.955 19.967 1.00 17.07 101 TRP A CA 1
ATOM 739 C C . TRP A 1 101 ? 30.544 10.006 21.140 1.00 17.65 101 TRP A C 1
ATOM 740 O O . TRP A 1 101 ? 31.362 10.285 22.021 1.00 17.23 101 TRP A O 1
ATOM 751 N N . ARG A 1 102 ? 29.838 8.881 21.137 1.00 16.45 102 ARG A N 1
ATOM 752 C CA . ARG A 1 102 ? 29.978 7.880 22.184 1.00 17.29 102 ARG A CA 1
ATOM 753 C C . ARG A 1 102 ? 31.406 7.336 22.242 1.00 18.00 102 ARG A C 1
ATOM 754 O O . ARG A 1 102 ? 32.014 7.276 23.310 1.00 17.23 102 ARG A O 1
ATOM 762 N N . ASN A 1 103 ? 31.939 6.951 21.085 1.00 17.61 103 ASN A N 1
ATOM 763 C CA . ASN A 1 103 ? 33.285 6.386 21.012 1.00 19.73 103 ASN A CA 1
ATOM 764 C C . ASN A 1 103 ? 34.389 7.335 21.461 1.00 20.29 103 ASN A C 1
ATOM 765 O O . ASN A 1 103 ? 35.449 6.893 21.912 1.00 20.06 103 ASN A O 1
ATOM 770 N N . ALA A 1 104 ? 34.142 8.634 21.336 1.00 20.10 104 ALA A N 1
ATOM 771 C CA . ALA A 1 104 ? 35.126 9.634 21.734 1.00 19.96 104 ALA A CA 1
ATOM 772 C C . ALA A 1 104 ? 35.068 9.894 23.239 1.00 21.44 104 ALA A C 1
ATOM 773 O O . ALA A 1 104 ? 35.859 10.672 23.776 1.00 22.59 104 ALA A O 1
ATOM 775 N N . GLY A 1 105 ? 34.135 9.230 23.916 1.00 19.40 105 GLY A N 1
ATOM 776 C CA . GLY A 1 105 ? 33.998 9.398 25.351 1.00 20.97 105 GLY A CA 1
ATOM 777 C C . GLY A 1 105 ? 32.943 10.416 25.748 1.00 19.80 105 GLY A C 1
ATOM 778 O O . GLY A 1 105 ? 32.813 10.754 26.927 1.00 20.31 105 GLY A O 1
ATOM 779 N N . GLY A 1 106 ? 32.188 10.905 24.769 1.00 17.78 106 GLY A N 1
ATOM 780 C CA . GLY A 1 106 ? 31.157 11.886 25.053 1.00 17.62 106 GLY A CA 1
ATOM 781 C C . GLY A 1 106 ? 29.997 11.310 25.838 1.00 17.57 106 GLY A C 1
ATOM 782 O O . GLY A 1 106 ? 29.610 10.163 25.634 1.00 17.23 106 GLY A O 1
ATOM 783 N N . GLU A 1 107 ? 29.437 12.112 26.738 1.00 16.76 107 GLU A N 1
ATOM 784 C CA . GLU A 1 107 ? 28.313 11.680 27.559 1.00 17.27 107 GLU A CA 1
ATOM 785 C C . GLU A 1 107 ? 27.036 11.716 26.720 1.00 16.62 107 GLU A C 1
ATOM 786 O O . GLU A 1 107 ? 26.858 12.610 25.897 1.00 17.46 107 GLU A O 1
ATOM 792 N N . LEU A 1 108 ? 26.157 10.736 26.918 1.00 16.23 108 LEU A N 1
ATOM 793 C CA . LEU A 1 108 ? 24.899 10.685 26.178 1.00 15.61 108 LEU A CA 1
ATOM 794 C C . LEU A 1 108 ? 23.708 10.694 27.129 1.00 15.33 108 LEU A C 1
ATOM 795 O O . LEU A 1 108 ? 23.774 10.137 28.223 1.00 17.14 108 LEU A O 1
ATOM 800 N N . PHE A 1 109 ? 22.619 11.323 26.699 1.00 13.90 109 PHE A N 1
ATOM 801 C CA . PHE A 1 109 ? 21.419 11.441 27.520 1.00 14.03 109 PHE A CA 1
ATOM 802 C C . PHE A 1 109 ? 20.171 10.974 26.790 1.00 11.57 109 PHE A C 1
ATOM 803 O O . PHE A 1 109 ? 20.096 11.043 25.564 1.00 15.72 109 PHE A O 1
ATOM 811 N N . ARG A 1 110 ? 19.185 10.502 27.542 1.00 12.33 110 ARG A N 1
ATOM 812 C CA . ARG A 1 110 ? 17.930 10.099 26.924 1.00 14.17 110 ARG A CA 1
ATOM 813 C C . ARG A 1 110 ? 16.899 11.155 27.303 1.00 13.98 110 ARG A C 1
ATOM 814 O O . ARG A 1 110 ? 17.216 12.104 28.030 1.00 11.48 110 ARG A O 1
ATOM 822 N N . ASP A 1 111 ? 15.679 10.982 26.800 1.00 13.63 111 ASP A N 1
ATOM 823 C CA . ASP A 1 111 ? 14.556 11.890 27.034 1.00 13.99 111 ASP A CA 1
ATOM 824 C C . ASP A 1 111 ? 14.711 13.212 26.282 1.00 12.64 111 ASP A C 1
ATOM 825 O O . ASP A 1 111 ? 15.563 13.330 25.398 1.00 15.03 111 ASP A O 1
ATOM 830 N N . VAL A 1 112 ? 13.879 14.196 26.623 1.00 12.16 112 VAL A N 1
ATOM 831 C CA . VAL A 1 112 ? 13.916 15.502 25.959 1.00 12.99 112 VAL A CA 1
ATOM 832 C C . VAL A 1 112 ? 14.103 16.664 26.941 1.00 11.02 112 VAL A C 1
ATOM 833 O O . VAL A 1 112 ? 13.861 16.513 28.139 1.00 15.08 112 VAL A O 1
ATOM 837 N N . ASN A 1 113 ? 14.530 17.814 26.417 1.00 11.87 113 ASN A N 1
ATOM 838 C CA . ASN A 1 113 ? 14.764 19.029 27.211 1.00 11.38 113 ASN A CA 1
ATOM 839 C C . ASN A 1 113 ? 15.673 18.702 28.398 1.00 10.99 113 ASN A C 1
ATOM 840 O O . ASN A 1 113 ? 15.453 19.162 29.524 1.00 10.05 113 ASN A O 1
ATOM 845 N N . VAL A 1 114 ? 16.715 17.925 28.121 1.00 11.05 114 VAL A N 1
ATOM 846 C CA . VAL A 1 114 ? 17.646 17.478 29.150 1.00 11.73 114 VAL A CA 1
ATOM 847 C C . VAL A 1 114 ? 18.391 18.580 29.905 1.00 11.81 114 VAL A C 1
ATOM 848 O O . VAL A 1 114 ? 18.498 18.520 31.131 1.00 12.04 114 VAL A O 1
ATOM 852 N N . PRO A 1 115 ? 18.916 19.595 29.198 1.00 10.71 115 PRO A N 1
ATOM 853 C CA . PRO A 1 115 ? 19.619 20.644 29.945 1.00 10.93 115 PRO A CA 1
ATOM 854 C C . PRO A 1 115 ? 18.706 21.267 31.005 1.00 11.62 115 PRO A C 1
ATOM 855 O O . PRO A 1 115 ? 19.109 21.466 32.156 1.00 11.04 115 PRO A O 1
ATOM 859 N N . SER A 1 116 ? 17.471 21.562 30.613 1.00 9.67 116 SER A N 1
ATOM 860 C CA . SER A 1 116 ? 16.503 22.159 31.528 1.00 11.19 116 SER A CA 1
ATOM 861 C C . SER A 1 116 ? 16.180 21.264 32.719 1.00 10.34 116 SER A C 1
ATOM 862 O O . SER A 1 116 ? 16.107 21.733 33.860 1.00 12.50 116 SER A O 1
ATOM 865 N N . LYS A 1 117 ? 15.979 19.976 32.458 1.00 11.92 117 LYS A N 1
ATOM 866 C CA . LYS A 1 117 ? 15.644 19.038 33.523 1.00 11.73 117 LYS A CA 1
ATOM 867 C C . LYS A 1 117 ? 16.831 18.717 34.423 1.00 11.26 117 LYS A C 1
ATOM 868 O O . LYS A 1 117 ? 16.678 18.585 35.640 1.00 10.26 117 LYS A O 1
ATOM 874 N N . ALA A 1 118 ? 18.009 18.584 33.823 1.00 12.21 118 ALA A N 1
ATOM 875 C CA . ALA A 1 118 ? 19.215 18.300 34.589 1.00 10.84 118 ALA A CA 1
ATOM 876 C C . ALA A 1 118 ? 19.498 19.505 35.480 1.00 11.38 118 ALA A C 1
ATOM 877 O O . ALA A 1 118 ? 19.917 19.360 36.633 1.00 11.11 118 ALA A O 1
ATOM 879 N N . PHE A 1 119 ? 19.266 20.701 34.945 1.00 12.83 119 PHE A N 1
ATOM 880 C CA . PHE A 1 119 ? 19.481 21.916 35.725 1.00 11.98 119 PHE A CA 1
ATOM 881 C C . PHE A 1 119 ? 18.543 21.928 36.931 1.00 11.91 119 PHE A C 1
ATOM 882 O O . PHE A 1 119 ? 18.931 22.333 38.025 1.00 11.43 119 PHE A O 1
ATOM 890 N N . GLY A 1 120 ? 17.305 21.486 36.725 1.00 11.97 120 GLY A N 1
ATOM 891 C CA . GLY A 1 120 ? 16.349 21.455 37.817 1.00 13.03 120 GLY A CA 1
ATOM 892 C C . GLY A 1 120 ? 16.844 20.602 38.972 1.00 13.67 120 GLY A C 1
ATOM 893 O O . GLY A 1 120 ? 16.697 20.966 40.145 1.00 10.70 120 GLY A O 1
ATOM 894 N N . GLU A 1 121 ? 17.440 19.462 38.643 1.00 12.94 121 GLU A N 1
ATOM 895 C CA . GLU A 1 121 ? 17.959 18.571 39.667 1.00 12.44 121 GLU A CA 1
ATOM 896 C C . GLU A 1 121 ? 19.142 19.223 40.378 1.00 13.19 121 GLU A C 1
ATOM 897 O O . GLU A 1 121 ? 19.326 19.030 41.580 1.00 12.48 121 GLU A O 1
ATOM 903 N N . LEU A 1 122 ? 19.937 19.989 39.633 1.00 10.54 122 LEU A N 1
ATOM 904 C CA . LEU A 1 122 ? 21.094 20.685 40.203 1.00 12.29 122 LEU A CA 1
ATOM 905 C C . LEU A 1 122 ? 20.636 21.721 41.228 1.00 11.65 122 LEU A C 1
ATOM 906 O O . LEU A 1 122 ? 21.272 21.898 42.275 1.00 15.46 122 LEU A O 1
ATOM 911 N N . VAL A 1 123 ? 19.538 22.409 40.922 1.00 11.88 123 VAL A N 1
ATOM 912 C CA . VAL A 1 123 ? 18.999 23.408 41.834 1.00 12.34 123 VAL A CA 1
ATOM 913 C C . VAL A 1 123 ? 18.615 22.754 43.164 1.00 14.03 123 VAL A C 1
ATOM 914 O O . VAL A 1 123 ? 18.993 23.253 44.230 1.00 13.78 123 VAL A O 1
ATOM 918 N N . GLU A 1 124 ? 17.886 21.638 43.117 1.00 13.95 124 GLU A N 1
ATOM 919 C CA . GLU A 1 124 ? 17.495 20.971 44.358 1.00 16.08 124 GLU A CA 1
ATOM 920 C C . GLU A 1 124 ? 18.717 20.464 45.110 1.00 16.38 124 GLU A C 1
ATOM 921 O O . GLU A 1 124 ? 18.789 20.562 46.336 1.00 16.11 124 GLU A O 1
ATOM 927 N N . ALA A 1 125 ? 19.677 19.915 44.376 1.00 15.70 125 ALA A N 1
ATOM 928 C CA . ALA A 1 125 ? 20.889 19.393 45.002 1.00 16.90 125 ALA A CA 1
ATOM 929 C C . ALA A 1 125 ? 21.671 20.496 45.719 1.00 18.07 125 ALA A C 1
ATOM 930 O O . ALA A 1 125 ? 22.186 20.292 46.823 1.00 18.43 125 ALA A O 1
ATOM 932 N N . GLU A 1 126 ? 21.745 21.668 45.096 1.00 16.48 126 GLU A N 1
ATOM 933 C CA . GLU A 1 126 ? 22.487 22.792 45.659 1.00 17.08 126 GLU A CA 1
ATOM 934 C C . GLU A 1 126 ? 21.751 23.619 46.704 1.00 17.57 126 GLU A C 1
ATOM 935 O O . GLU A 1 126 ? 22.352 24.057 47.686 1.00 18.03 126 GLU A O 1
ATOM 941 N N . ARG A 1 127 ? 20.460 23.845 46.494 1.00 15.18 127 ARG A N 1
ATOM 942 C CA . ARG A 1 127 ? 19.684 24.663 47.424 1.00 15.44 127 ARG A CA 1
ATOM 943 C C . ARG A 1 127 ? 18.792 23.874 48.374 1.00 15.59 127 ARG A C 1
ATOM 944 O O . ARG A 1 127 ? 18.151 24.454 49.256 1.00 16.12 127 ARG A O 1
ATOM 952 N N . HIS A 1 128 ? 18.757 22.558 48.200 1.00 14.76 128 HIS A N 1
ATOM 953 C CA . HIS A 1 128 ? 17.928 21.696 49.041 1.00 16.99 128 HIS A CA 1
ATOM 954 C C . HIS A 1 128 ? 16.484 22.192 49.036 1.00 14.74 128 HIS A C 1
ATOM 955 O O . HIS A 1 128 ? 15.832 22.249 50.078 1.00 14.63 128 HIS A O 1
ATOM 962 N N . THR A 1 129 ? 15.998 22.549 47.850 1.00 13.48 129 THR A N 1
ATOM 963 C CA . THR A 1 129 ? 14.633 23.043 47.676 1.00 13.89 129 THR A CA 1
ATOM 964 C C . THR A 1 129 ? 13.648 22.134 48.411 1.00 12.94 129 THR A C 1
ATOM 965 O O . THR A 1 129 ? 13.586 20.931 48.151 1.00 13.99 129 THR A O 1
ATOM 969 N N . PRO A 1 130 ? 12.854 22.706 49.331 1.00 15.08 130 PRO A N 1
ATOM 970 C CA . PRO A 1 130 ? 11.873 21.953 50.118 1.00 15.48 130 PRO A CA 1
ATOM 971 C C . PRO A 1 130 ? 10.853 21.190 49.288 1.00 14.54 130 PRO A C 1
ATOM 972 O O . PRO A 1 130 ? 10.437 21.652 48.223 1.00 13.55 130 PRO A O 1
ATOM 976 N N . SER A 1 131 ? 10.454 20.024 49.786 1.00 13.07 131 SER A N 1
ATOM 977 C CA . SER A 1 131 ? 9.453 19.208 49.111 1.00 14.39 131 SER A CA 1
ATOM 978 C C . SER A 1 131 ? 8.608 18.436 50.122 1.00 16.74 131 SER A C 1
ATOM 979 O O . SER A 1 131 ? 9.029 18.196 51.262 1.00 15.90 131 SER A O 1
ATOM 982 N N . LEU A 1 132 ? 7.405 18.065 49.697 1.00 14.64 132 LEU A N 1
ATOM 983 C CA . LEU A 1 132 ? 6.467 17.315 50.526 1.00 14.27 132 LEU A CA 1
ATOM 984 C C . LEU A 1 132 ? 6.064 16.054 49.783 1.00 14.05 132 LEU A C 1
ATOM 985 O O . LEU A 1 132 ? 5.856 16.084 48.573 1.00 15.36 132 LEU A O 1
ATOM 990 N N . ALA A 1 133 ? 5.956 14.945 50.505 1.00 16.07 133 ALA A N 1
ATOM 991 C CA . ALA A 1 133 ? 5.563 13.684 49.889 1.00 14.67 133 ALA A CA 1
ATOM 992 C C . ALA A 1 133 ? 4.101 13.757 49.486 1.00 14.17 133 ALA A C 1
ATOM 993 O O . ALA A 1 133 ? 3.322 14.492 50.093 1.00 13.51 133 ALA A O 1
ATOM 995 N N . ALA A 1 134 ? 3.726 12.997 48.461 1.00 14.00 134 ALA A N 1
ATOM 996 C CA . ALA A 1 134 ? 2.334 12.970 48.020 1.00 14.42 134 ALA A CA 1
ATOM 997 C C . ALA A 1 134 ? 1.422 12.697 49.219 1.00 13.28 134 ALA A C 1
ATOM 998 O O . ALA A 1 134 ? 0.356 13.304 49.360 1.00 13.11 134 ALA A O 1
ATOM 1000 N N . GLU A 1 135 ? 1.854 11.784 50.084 1.00 15.03 135 GLU A N 1
ATOM 1001 C CA . GLU A 1 135 ? 1.075 11.422 51.265 1.00 14.97 135 GLU A CA 1
ATOM 1002 C C . GLU A 1 135 ? 0.944 12.573 52.249 1.00 14.30 135 GLU A C 1
ATOM 1003 O O . GLU A 1 135 ? -0.083 12.714 52.917 1.00 14.45 135 GLU A O 1
ATOM 1009 N N . GLU A 1 136 ? 1.985 13.392 52.353 1.00 16.18 136 GLU A N 1
ATOM 1010 C CA . GLU A 1 136 ? 1.934 14.524 53.269 1.00 14.02 136 GLU A CA 1
ATOM 1011 C C . GLU A 1 136 ? 0.951 15.568 52.761 1.00 15.26 136 GLU A C 1
ATOM 1012 O O . GLU A 1 136 ? 0.213 16.167 53.543 1.00 11.91 136 GLU A O 1
ATOM 1018 N N . VAL A 1 137 ? 0.944 15.787 51.448 1.00 14.61 137 VAL A N 1
ATOM 1019 C CA . VAL A 1 137 ? 0.037 16.764 50.856 1.00 11.81 137 VAL A CA 1
ATOM 1020 C C . VAL A 1 137 ? -1.396 16.250 50.960 1.00 12.70 137 VAL A C 1
ATOM 1021 O O . VAL A 1 137 ? -2.324 17.020 51.206 1.00 12.25 137 VAL A O 1
ATOM 1025 N N . GLN A 1 138 ? -1.579 14.946 50.785 1.00 12.82 138 GLN A N 1
ATOM 1026 C CA . GLN A 1 138 ? -2.915 14.361 50.903 1.00 14.83 138 GLN A CA 1
ATOM 1027 C C . GLN A 1 138 ? -3.427 14.573 52.332 1.00 13.86 138 GLN A C 1
ATOM 1028 O O . GLN A 1 138 ? -4.605 14.852 52.547 1.00 16.71 138 GLN A O 1
ATOM 1034 N N . ALA A 1 139 ? -2.535 14.428 53.308 1.00 14.23 139 ALA A N 1
ATOM 1035 C CA . ALA A 1 139 ? -2.919 14.611 54.704 1.00 13.87 139 ALA A CA 1
ATOM 1036 C C . ALA A 1 139 ? -3.334 16.060 54.945 1.00 14.42 139 ALA A C 1
ATOM 1037 O O . ALA A 1 139 ? -4.296 16.326 55.671 1.00 15.35 139 ALA A O 1
ATOM 1039 N N . LEU A 1 140 ? -2.612 16.999 54.336 1.00 13.64 140 LEU A N 1
ATOM 1040 C CA . LEU A 1 140 ? -2.942 18.414 54.475 1.00 14.22 140 LEU A CA 1
ATOM 1041 C C . LEU A 1 140 ? -4.354 18.669 53.939 1.00 15.05 140 LEU A C 1
ATOM 1042 O O . LEU A 1 140 ? -5.119 19.448 54.510 1.00 14.90 140 LEU A O 1
ATOM 1047 N N . LEU A 1 141 ? -4.698 18.009 52.838 1.00 15.27 141 LEU A N 1
ATOM 1048 C CA . LEU A 1 141 ? -6.028 18.162 52.255 1.00 16.93 141 LEU A CA 1
ATOM 1049 C C . LEU A 1 141 ? -7.070 17.558 53.202 1.00 15.81 141 LEU A C 1
ATOM 1050 O O . LEU A 1 141 ? -8.138 18.139 53.412 1.00 18.61 141 LEU A O 1
ATOM 1055 N N . ASP A 1 142 ? -6.754 16.401 53.776 1.00 17.14 142 ASP A N 1
ATOM 1056 C CA . ASP A 1 142 ? -7.670 15.735 54.704 1.00 19.80 142 ASP A CA 1
ATOM 1057 C C . ASP A 1 142 ? -7.843 16.567 55.977 1.00 19.87 142 ASP A C 1
ATOM 1058 O O . ASP A 1 142 ? -8.827 16.417 56.703 1.00 20.33 142 ASP A O 1
ATOM 1063 N N . ALA A 1 143 ? -6.879 17.442 56.242 1.00 21.28 143 ALA A N 1
ATOM 1064 C CA . ALA A 1 143 ? -6.916 18.284 57.431 1.00 21.18 143 ALA A CA 1
ATOM 1065 C C . ALA A 1 143 ? -7.506 19.658 57.145 1.00 22.09 143 ALA A C 1
ATOM 1066 O O . ALA A 1 143 ? -7.614 20.494 58.046 1.00 20.98 143 ALA A O 1
ATOM 1068 N N . ARG A 1 144 ? -7.893 19.885 55.891 1.00 23.68 144 ARG A N 1
ATOM 1069 C CA . ARG A 1 144 ? -8.459 21.165 55.471 1.00 24.77 144 ARG A CA 1
ATOM 1070 C C . ARG A 1 144 ? -7.458 22.272 55.801 1.00 24.99 144 ARG A C 1
ATOM 1071 O O . ARG A 1 144 ? -7.830 23.378 56.207 1.00 21.88 144 ARG A O 1
ATOM 1079 N N . ALA A 1 145 ? -6.182 21.953 55.626 1.00 23.06 145 ALA A N 1
ATOM 1080 C CA . ALA A 1 145 ? -5.101 22.889 55.902 1.00 22.91 145 ALA A CA 1
ATOM 1081 C C . ALA A 1 145 ? -5.159 24.116 55.002 1.00 23.28 145 ALA A C 1
ATOM 1082 O O . ALA A 1 145 ? -5.618 24.043 53.860 1.00 20.95 145 ALA A O 1
ATOM 1084 N N . GLU A 1 146 ? -4.690 25.244 55.527 1.00 21.56 146 GLU A N 1
ATOM 1085 C CA . GLU A 1 146 ? -4.653 26.477 54.759 1.00 22.04 146 GLU A CA 1
ATOM 1086 C C . GLU A 1 146 ? -3.433 26.368 53.855 1.00 19.75 146 GLU A C 1
ATOM 1087 O O . GLU A 1 146 ? -2.300 26.632 54.272 1.00 16.46 146 GLU A O 1
ATOM 1093 N N . ALA A 1 147 ? -3.676 25.956 52.618 1.00 17.17 147 ALA A N 1
ATOM 1094 C CA . ALA A 1 147 ? -2.606 25.784 51.656 1.00 15.22 147 ALA A CA 1
ATOM 1095 C C . ALA A 1 147 ? -3.183 25.810 50.257 1.00 13.70 147 ALA A C 1
ATOM 1096 O O . ALA A 1 147 ? -4.329 25.423 50.047 1.00 17.06 147 ALA A O 1
ATOM 1098 N N . VAL A 1 148 ? -2.391 26.278 49.304 1.00 13.92 148 VAL A N 1
ATOM 1099 C CA . VAL A 1 148 ? -2.828 26.298 47.917 1.00 13.65 148 VAL A CA 1
ATOM 1100 C C . VAL A 1 148 ? -1.817 25.486 47.128 1.00 13.78 148 VAL A C 1
ATOM 1101 O O . VAL A 1 148 ? -0.622 25.500 47.432 1.00 15.67 148 VAL A O 1
ATOM 1105 N N . ILE A 1 149 ? -2.306 24.739 46.145 1.00 12.82 149 ILE A N 1
ATOM 1106 C CA . ILE A 1 149 ? -1.446 23.918 45.305 1.00 12.18 149 ILE A CA 1
ATOM 1107 C C . ILE A 1 149 ? -1.459 24.573 43.934 1.00 12.51 149 ILE A C 1
ATOM 1108 O O . ILE A 1 149 ? -2.502 24.654 43.285 1.00 12.39 149 ILE A O 1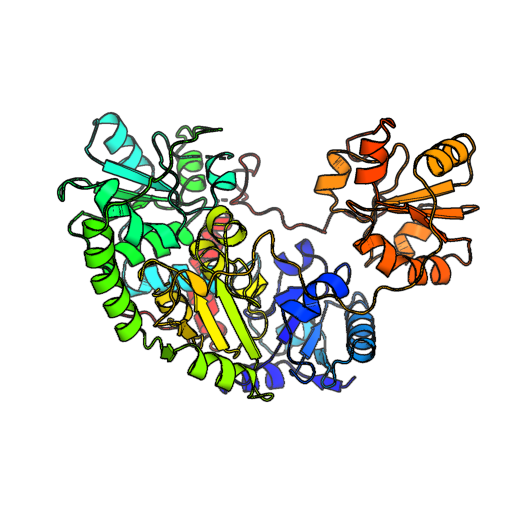
ATOM 1113 N N . LEU A 1 150 ? -0.296 25.056 43.511 1.00 11.88 150 LEU A N 1
ATOM 1114 C CA . LEU A 1 150 ? -0.166 25.739 42.229 1.00 12.88 150 LEU A CA 1
ATOM 1115 C C . LEU A 1 150 ? 0.549 24.854 41.215 1.00 12.61 150 LEU A C 1
ATOM 1116 O O . LEU A 1 150 ? 1.661 24.384 41.462 1.00 13.21 150 LEU A O 1
ATOM 1121 N N . ASP A 1 151 ? -0.104 24.638 40.076 1.00 12.25 151 ASP A N 1
ATOM 1122 C CA . ASP A 1 151 ? 0.422 23.801 39.002 1.00 11.09 151 ASP A CA 1
ATOM 1123 C C . ASP A 1 151 ? 1.198 24.673 38.013 1.00 9.92 151 ASP A C 1
ATOM 1124 O O . ASP A 1 151 ? 0.612 25.520 37.331 1.00 13.05 151 ASP A O 1
ATOM 1129 N N . ALA A 1 152 ? 2.509 24.447 37.927 1.00 10.38 152 ALA A N 1
ATOM 1130 C CA . ALA A 1 152 ? 3.396 25.244 37.072 1.00 10.04 152 ALA A CA 1
ATOM 1131 C C . ALA A 1 152 ? 3.498 24.880 35.592 1.00 10.27 152 ALA A C 1
ATOM 1132 O O . ALA A 1 152 ? 4.287 25.485 34.861 1.00 13.23 152 ALA A O 1
ATOM 1134 N N . ARG A 1 153 ? 2.711 23.909 35.146 1.00 10.73 153 ARG A N 1
ATOM 1135 C CA . ARG A 1 153 ? 2.744 23.482 33.749 1.00 9.70 153 ARG A CA 1
ATOM 1136 C C . ARG A 1 153 ? 1.856 24.353 32.863 1.00 10.40 153 ARG A C 1
ATOM 1137 O O . ARG A 1 153 ? 1.270 25.334 33.322 1.00 10.54 153 ARG A O 1
ATOM 1145 N N . ARG A 1 154 ? 1.767 23.996 31.584 1.00 11.87 154 ARG A N 1
ATOM 1146 C CA . ARG A 1 154 ? 0.903 24.733 30.662 1.00 13.38 154 ARG A CA 1
ATOM 1147 C C . ARG A 1 154 ? -0.530 24.438 31.088 1.00 13.24 154 ARG A C 1
ATOM 1148 O O . ARG A 1 154 ? -0.799 23.395 31.672 1.00 12.56 154 ARG A O 1
ATOM 1156 N N . PHE A 1 155 ? -1.452 25.340 30.776 1.00 14.83 155 PHE A N 1
ATOM 1157 C CA . PHE A 1 155 ? -2.847 25.135 31.152 1.00 13.96 155 PHE A CA 1
ATOM 1158 C C . PHE A 1 155 ? -3.425 23.837 30.577 1.00 12.95 155 PHE A C 1
ATOM 1159 O O . PHE A 1 155 ? -4.214 23.164 31.242 1.00 13.77 155 PHE A O 1
ATOM 1167 N N . ASP A 1 156 ? -3.045 23.476 29.352 1.00 14.10 156 ASP A N 1
ATOM 1168 C CA . ASP A 1 156 ? -3.573 22.242 28.763 1.00 14.62 156 ASP A CA 1
ATOM 1169 C C . ASP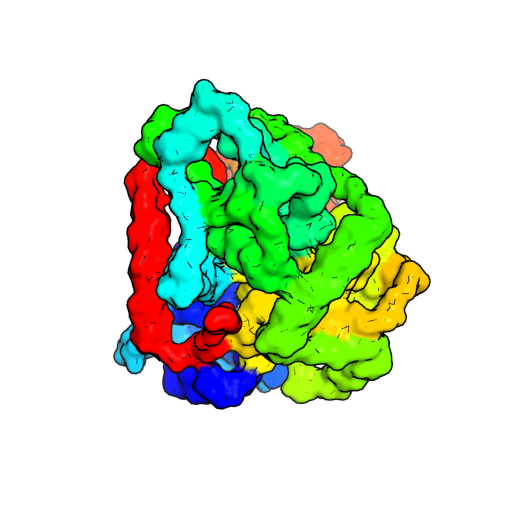 A 1 156 ? -3.104 20.992 29.510 1.00 14.23 156 ASP A C 1
ATOM 1170 O O . ASP A 1 156 ? -3.812 19.982 29.555 1.00 15.08 156 ASP A O 1
ATOM 1175 N N . GLU A 1 157 ? -1.911 21.049 30.094 1.00 15.22 157 GLU A N 1
ATOM 1176 C CA . GLU A 1 157 ? -1.403 19.909 30.852 1.00 12.05 157 GLU A CA 1
ATOM 1177 C C . GLU A 1 157 ? -2.215 19.794 32.132 1.00 11.25 157 GLU A C 1
ATOM 1178 O O . GLU A 1 157 ? -2.636 18.703 32.526 1.00 12.39 157 GLU A O 1
ATOM 1184 N N . TYR A 1 158 ? -2.423 20.937 32.780 1.00 12.10 158 TYR A N 1
ATOM 1185 C CA . TYR A 1 158 ? -3.195 21.008 34.016 1.00 11.02 158 TYR A CA 1
ATOM 1186 C C . TYR A 1 158 ? -4.606 20.471 33.778 1.00 12.08 158 TYR A C 1
ATOM 1187 O O . TYR A 1 158 ? -5.176 19.790 34.631 1.00 12.61 158 TYR A O 1
ATOM 1196 N N . GLN A 1 159 ? -5.174 20.777 32.618 1.00 13.51 159 GLN A N 1
ATOM 1197 C CA . GLN A 1 159 ? -6.513 20.294 32.312 1.00 15.15 159 GLN A CA 1
ATOM 1198 C C . GLN A 1 159 ? -6.546 18.792 32.046 1.00 15.36 159 GLN A C 1
ATOM 1199 O O . GLN A 1 159 ? -7.586 18.148 32.221 1.00 15.32 159 GLN A O 1
ATOM 1205 N N . THR A 1 160 ? -5.419 18.222 31.635 1.00 13.70 160 THR A N 1
ATOM 1206 C CA . THR A 1 160 ? -5.385 16.787 31.372 1.00 13.92 160 THR A CA 1
ATOM 1207 C C . THR A 1 160 ? -5.524 16.010 32.685 1.00 14.61 160 THR A C 1
ATOM 1208 O O . THR A 1 160 ? -6.304 15.061 32.780 1.00 13.74 160 THR A O 1
ATOM 1220 N N . SER A 1 162 ? -4.793 16.818 37.205 1.00 12.91 162 SER A N 1
ATOM 1221 C CA . SER A 1 162 ? -4.295 17.742 38.212 1.00 12.36 162 SER A CA 1
ATOM 1222 C C . SER A 1 162 ? -4.479 17.247 39.639 1.00 12.13 162 SER A C 1
ATOM 1223 O O . SER A 1 162 ? -5.263 16.330 39.904 1.00 12.00 162 SER A O 1
ATOM 1226 N N . ILE A 1 163 ? -3.741 17.865 40.555 1.00 12.15 163 ILE A N 1
ATOM 1227 C CA . ILE A 1 163 ? -3.808 17.520 41.972 1.00 13.08 163 ILE A CA 1
ATOM 1228 C C . ILE A 1 163 ? -5.092 18.169 42.508 1.00 13.89 163 ILE A C 1
ATOM 1229 O O . ILE A 1 163 ? -5.408 19.304 42.156 1.00 14.24 163 ILE A O 1
ATOM 1234 N N . PRO A 1 164 ? -5.854 17.453 43.353 1.00 15.24 164 PRO A N 1
ATOM 1235 C CA . PRO A 1 164 ? -7.102 17.988 43.912 1.00 15.33 164 PRO A CA 1
ATOM 1236 C C . PRO A 1 164 ? -7.004 19.415 44.430 1.00 16.36 164 PRO A C 1
ATOM 1237 O O . PRO A 1 164 ? -6.152 19.723 45.265 1.00 14.33 164 PRO A O 1
ATOM 1241 N N . GLY A 1 165 ? -7.888 20.277 43.932 1.00 14.01 165 GLY A N 1
ATOM 1242 C CA . GLY A 1 165 ? -7.901 21.666 44.356 1.00 13.40 165 GLY A CA 1
ATOM 1243 C C . GLY A 1 165 ? -6.824 22.529 43.725 1.00 11.74 165 GLY A C 1
ATOM 1244 O O . GLY A 1 165 ? -6.771 23.728 43.970 1.00 13.18 165 GLY A O 1
ATOM 1245 N N . GLY A 1 166 ? -5.971 21.921 42.907 1.00 13.36 166 GLY A N 1
ATOM 1246 C CA . GLY A 1 166 ? -4.896 22.660 42.265 1.00 12.64 166 GLY A CA 1
ATOM 1247 C C . GLY A 1 166 ? -5.354 23.827 41.410 1.00 13.30 166 GLY A C 1
ATOM 1248 O O . GLY A 1 166 ? -6.439 23.803 40.823 1.00 13.87 166 GLY A O 1
ATOM 1249 N N . ILE A 1 167 ? -4.506 24.849 41.336 1.00 14.56 167 ILE A N 1
ATOM 1250 C CA . ILE A 1 167 ? -4.779 26.061 40.564 1.00 14.03 167 ILE A CA 1
ATOM 1251 C C . ILE A 1 167 ? -3.681 26.234 39.521 1.00 12.81 167 ILE A C 1
ATOM 1252 O O . ILE A 1 167 ? -2.501 26.165 39.847 1.00 13.89 167 ILE A O 1
ATOM 1257 N N . SER A 1 168 ? -4.065 26.459 38.270 1.00 13.10 168 SER A N 1
ATOM 1258 C CA . SER A 1 168 ? -3.085 26.636 37.208 1.00 12.50 168 SER A CA 1
ATOM 1259 C C . SER A 1 168 ? -2.345 27.970 37.305 1.00 13.00 168 SER A C 1
ATOM 1260 O O . SER A 1 168 ? -2.954 29.040 37.237 1.00 13.48 168 SER A O 1
ATOM 1263 N N . VAL A 1 169 ? -1.029 27.897 37.479 1.00 11.75 169 VAL A N 1
ATOM 1264 C CA . VAL A 1 169 ? -0.187 29.086 37.558 1.00 11.01 169 VAL A CA 1
ATOM 1265 C C . VAL A 1 169 ? 1.145 28.742 36.891 1.00 12.77 169 VAL A C 1
ATOM 1266 O O . VAL A 1 169 ? 2.121 28.399 37.569 1.00 14.43 169 VAL A O 1
ATOM 1270 N N . PRO A 1 170 ? 1.198 28.819 35.550 1.00 12.91 170 PRO A N 1
ATOM 1271 C CA . PRO A 1 170 ? 2.409 28.515 34.782 1.00 15.59 170 PRO A CA 1
ATOM 1272 C C . PRO A 1 170 ? 3.664 29.134 35.394 1.00 15.23 170 PRO A C 1
ATOM 1273 O O . PRO A 1 170 ? 3.642 30.266 35.877 1.00 18.09 170 PRO A O 1
ATOM 1277 N N . GLY A 1 171 ? 4.748 28.365 35.358 1.00 15.79 171 GLY A N 1
ATOM 1278 C CA . GLY A 1 171 ? 6.028 28.766 35.922 1.00 16.39 171 GLY A CA 1
ATOM 1279 C C . GLY A 1 171 ? 6.404 30.225 36.123 1.00 15.84 171 GLY A C 1
ATOM 1280 O O . GLY A 1 171 ? 6.666 30.647 37.252 1.00 14.23 171 GLY A O 1
ATOM 1281 N N . ALA A 1 172 ? 6.455 30.996 35.042 1.00 14.86 172 ALA A N 1
ATOM 1282 C CA . ALA A 1 172 ? 6.845 32.399 35.150 1.00 14.76 172 ALA A CA 1
ATOM 1283 C C . ALA A 1 172 ? 5.831 33.279 35.875 1.00 12.85 172 ALA A C 1
ATOM 1284 O O . ALA A 1 172 ? 6.176 34.360 36.344 1.00 14.98 172 ALA A O 1
ATOM 1286 N N . GLU A 1 173 ? 4.591 32.813 35.975 1.00 14.98 173 GLU A N 1
ATOM 1287 C CA . GLU A 1 173 ? 3.532 33.570 36.636 1.00 13.77 173 GLU A CA 1
ATOM 1288 C C . GLU A 1 173 ? 3.562 33.455 38.165 1.00 13.74 173 GLU A C 1
ATOM 1289 O O . GLU A 1 173 ? 2.962 34.268 38.862 1.00 12.72 173 GLU A O 1
ATOM 1295 N N . LEU A 1 174 ? 4.259 32.451 38.687 1.00 13.44 174 LEU A N 1
ATOM 1296 C CA . LEU A 1 174 ? 4.307 32.226 40.132 1.00 13.05 174 LEU A CA 1
ATOM 1297 C C . LEU A 1 174 ? 4.631 33.431 41.014 1.00 12.85 174 LEU A C 1
ATOM 1298 O O . LEU A 1 174 ? 3.840 33.789 41.889 1.00 14.72 174 LEU A O 1
ATOM 1303 N N . VAL A 1 175 ? 5.779 34.061 40.798 1.00 12.08 175 VAL A N 1
ATOM 1304 C CA . VAL A 1 175 ? 6.156 35.211 41.613 1.00 12.30 175 VAL A CA 1
ATOM 1305 C C . VAL A 1 175 ? 5.196 36.384 41.416 1.00 12.49 175 VAL A C 1
ATOM 1306 O O . VAL A 1 175 ? 4.941 37.156 42.343 1.00 15.99 175 VAL A O 1
ATOM 1310 N N . LEU A 1 176 ? 4.644 36.502 40.214 1.00 12.49 176 LEU A N 1
ATOM 1311 C CA . LEU A 1 176 ? 3.717 37.588 39.904 1.00 13.71 176 LEU A CA 1
ATOM 1312 C C . LEU A 1 176 ? 2.315 37.434 40.503 1.00 15.47 176 LEU A C 1
ATOM 1313 O O . LEU A 1 176 ? 1.712 38.419 40.929 1.00 17.41 176 LEU A O 1
ATOM 1318 N N . ARG A 1 177 ? 1.801 36.207 40.543 1.00 14.97 177 ARG A N 1
ATOM 1319 C CA . ARG A 1 177 ? 0.441 35.970 41.032 1.00 16.23 177 ARG A CA 1
ATOM 1320 C C . ARG A 1 177 ? 0.263 35.463 42.460 1.00 15.62 177 ARG A C 1
ATOM 1321 O O . ARG A 1 177 ? -0.840 35.545 43.000 1.00 15.78 177 ARG A O 1
ATOM 1329 N N . VAL A 1 178 ? 1.326 34.947 43.071 1.00 14.22 178 VAL A N 1
ATOM 1330 C CA . VAL A 1 178 ? 1.219 34.361 44.408 1.00 15.39 178 VAL A CA 1
ATOM 1331 C C . VAL A 1 178 ? 0.602 35.205 45.523 1.00 17.34 178 VAL A C 1
ATOM 1332 O O . VAL A 1 178 ? -0.123 34.676 46.369 1.00 16.94 178 VAL A O 1
ATOM 1336 N N . ALA A 1 179 ? 0.869 36.506 45.533 1.00 18.71 179 ALA A N 1
ATOM 1337 C CA . ALA A 1 179 ? 0.318 37.363 46.582 1.00 20.90 179 ALA A CA 1
ATOM 1338 C C . ALA A 1 179 ? -1.213 37.425 46.550 1.00 21.46 179 ALA A C 1
ATOM 1339 O O . ALA A 1 179 ? -1.850 37.641 47.580 1.00 22.74 179 ALA A O 1
ATOM 1341 N N . GLU A 1 180 ? -1.795 37.230 45.370 1.00 20.49 180 GLU A N 1
ATOM 1342 C CA . GLU A 1 180 ? -3.249 37.268 45.204 1.00 20.04 180 GLU A CA 1
ATOM 1343 C C . GLU A 1 180 ? -3.879 35.903 45.493 1.00 18.03 180 GLU A C 1
ATOM 1344 O O . GLU A 1 180 ? -5.056 35.815 45.835 1.00 16.22 180 GLU A O 1
ATOM 1350 N N . LEU A 1 181 ? -3.099 34.838 45.344 1.00 16.73 181 LEU A N 1
ATOM 1351 C CA . LEU A 1 181 ? -3.609 33.491 45.587 1.00 16.47 181 LEU A CA 1
ATOM 1352 C C . LEU A 1 181 ? -3.338 33.015 47.014 1.00 15.33 181 LEU A C 1
ATOM 1353 O O . LEU A 1 181 ? -4.032 32.134 47.524 1.00 16.23 181 LEU A O 1
ATOM 1358 N N . ALA A 1 182 ? -2.333 33.608 47.653 1.00 15.92 182 ALA A N 1
ATOM 1359 C CA . ALA A 1 182 ? -1.967 33.255 49.022 1.00 15.26 182 ALA A CA 1
ATOM 1360 C C . ALA A 1 182 ? -1.585 34.520 49.794 1.00 15.43 182 ALA A C 1
ATOM 1361 O O . ALA A 1 182 ? -0.447 34.668 50.250 1.00 14.30 182 ALA A O 1
ATOM 1363 N N . PRO A 1 183 ? -2.544 35.447 49.961 1.00 16.12 183 PRO A N 1
ATOM 1364 C CA . PRO A 1 183 ? -2.312 36.709 50.675 1.00 16.75 183 PRO A CA 1
ATOM 1365 C C . PRO A 1 183 ? -1.901 36.577 52.140 1.00 16.17 183 PRO A C 1
ATOM 1366 O O . PRO A 1 183 ? -1.152 37.408 52.655 1.00 17.01 183 PRO A O 1
ATOM 1370 N N . ASP A 1 184 ? -2.389 35.538 52.808 1.00 16.45 184 ASP A N 1
ATOM 1371 C CA . ASP A 1 184 ? -2.056 35.312 54.210 1.00 17.42 184 ASP A CA 1
ATOM 1372 C C . ASP A 1 184 ? -0.671 34.661 54.275 1.00 17.21 184 ASP A C 1
ATOM 1373 O O . ASP A 1 184 ? -0.449 33.598 53.697 1.00 17.91 184 ASP A O 1
ATOM 1378 N N . PRO A 1 185 ? 0.280 35.292 54.977 1.00 18.05 185 PRO A N 1
ATOM 1379 C CA . PRO A 1 185 ? 1.629 34.722 55.080 1.00 18.11 185 PRO A CA 1
ATOM 1380 C C . PRO A 1 185 ? 1.669 33.331 55.710 1.00 18.37 185 PRO A C 1
ATOM 1381 O O . PRO A 1 185 ? 2.643 32.595 55.541 1.00 19.86 185 PRO A O 1
ATOM 1385 N N . ARG A 1 186 ? 0.614 32.964 56.432 1.00 17.53 186 ARG A N 1
ATOM 1386 C CA . ARG A 1 186 ? 0.555 31.648 57.067 1.00 18.98 186 ARG A CA 1
ATOM 1387 C C . ARG A 1 186 ? 0.182 30.553 56.062 1.00 19.01 186 ARG A C 1
ATOM 1388 O O . ARG A 1 186 ? 0.471 29.377 56.282 1.00 18.95 186 ARG A O 1
ATOM 1396 N N . THR A 1 187 ? -0.457 30.946 54.964 1.00 17.51 187 THR A N 1
ATOM 1397 C CA . THR A 1 187 ? -0.882 29.998 53.931 1.00 16.48 187 THR A CA 1
ATOM 1398 C C . THR A 1 187 ? 0.291 29.300 53.248 1.00 15.99 187 THR A C 1
ATOM 1399 O O . THR A 1 187 ? 1.188 29.953 52.705 1.00 14.79 187 THR A O 1
ATOM 1403 N N . ARG A 1 188 ? 0.280 27.970 53.275 1.00 14.81 188 ARG A N 1
ATOM 1404 C CA . ARG A 1 188 ? 1.337 27.201 52.629 1.00 15.67 188 ARG A CA 1
ATOM 1405 C C . ARG A 1 188 ? 1.154 27.275 51.122 1.00 14.56 188 ARG A C 1
ATOM 1406 O O . ARG A 1 188 ? 0.027 27.275 50.624 1.00 12.82 188 ARG A O 1
ATOM 1414 N N . VAL A 1 189 ? 2.266 27.336 50.400 1.00 14.32 189 VAL A N 1
ATOM 1415 C CA . VAL A 1 189 ? 2.226 27.361 48.947 1.00 13.07 189 VAL A CA 1
ATOM 1416 C C . VAL A 1 189 ? 2.976 26.121 48.489 1.00 14.37 189 VAL A C 1
ATOM 1417 O O . VAL A 1 189 ? 4.147 25.922 48.829 1.00 14.84 189 VAL A O 1
ATOM 1421 N N . ILE A 1 190 ? 2.274 25.275 47.746 1.00 13.18 190 ILE A N 1
ATOM 1422 C CA . ILE A 1 190 ? 2.827 24.031 47.231 1.00 13.32 190 ILE A CA 1
ATOM 1423 C C . ILE A 1 190 ? 2.805 24.107 45.708 1.00 12.71 190 ILE A C 1
ATOM 1424 O O . ILE A 1 190 ? 1.768 24.405 45.118 1.00 15.06 190 ILE A O 1
ATOM 1429 N N . VAL A 1 191 ? 3.948 23.856 45.075 1.00 12.56 191 VAL A N 1
ATOM 1430 C CA . VAL A 1 191 ? 4.035 23.905 43.616 1.00 11.59 191 VAL A CA 1
ATOM 1431 C C . VAL A 1 191 ? 4.209 22.496 43.052 1.00 12.42 191 VAL A C 1
ATOM 1432 O O . VAL A 1 191 ? 5.021 21.717 43.556 1.00 15.13 191 VAL A O 1
ATOM 1436 N N . ASN A 1 192 ? 3.445 22.164 42.011 1.00 11.40 192 ASN A N 1
ATOM 1437 C CA . ASN A 1 192 ? 3.562 20.849 41.396 1.00 12.42 192 ASN A CA 1
ATOM 1438 C C . ASN A 1 192 ? 3.658 20.952 39.884 1.00 12.51 192 ASN A C 1
ATOM 1439 O O . ASN A 1 192 ? 3.384 21.993 39.296 1.00 13.52 192 ASN A O 1
ATOM 1444 N N . CYS A 1 193 ? 4.080 19.855 39.274 1.00 11.78 193 CYS A N 1
ATOM 1445 C CA . CYS A 1 193 ? 4.126 19.730 37.831 1.00 11.86 193 CYS A CA 1
ATOM 1446 C C . CYS A 1 193 ? 3.804 18.250 37.669 1.00 12.67 193 CYS A C 1
ATOM 1447 O O . CYS A 1 193 ? 3.234 17.656 38.593 1.00 11.14 193 CYS A O 1
ATOM 1450 N N . ALA A 1 194 ? 4.132 17.652 36.530 1.00 12.60 194 ALA A N 1
ATOM 1451 C CA . ALA A 1 194 ? 3.863 16.236 36.320 1.00 14.52 194 ALA A CA 1
ATOM 1452 C C . ALA A 1 194 ? 4.926 15.371 36.980 1.00 15.45 194 ALA A C 1
ATOM 1453 O O . ALA A 1 194 ? 4.630 14.325 37.560 1.00 13.51 194 ALA A O 1
ATOM 1455 N N . GLY A 1 195 ? 6.170 15.821 36.879 1.00 15.12 195 GLY A N 1
ATOM 1456 C CA . GLY A 1 195 ? 7.269 15.093 37.474 1.00 13.18 195 GLY A CA 1
ATOM 1457 C C . GLY A 1 195 ? 7.892 15.898 38.594 1.00 13.37 195 GLY A C 1
ATOM 1458 O O . GLY A 1 195 ? 7.298 16.048 39.667 1.00 13.64 195 GLY A O 1
ATOM 1459 N N . ARG A 1 196 ? 9.076 16.445 38.331 1.00 12.68 196 ARG A N 1
ATOM 1460 C CA . ARG A 1 196 ? 9.812 17.214 39.328 1.00 14.55 196 ARG A CA 1
ATOM 1461 C C . ARG A 1 196 ? 10.315 18.584 38.871 1.00 12.04 196 ARG A C 1
ATOM 1462 O O . ARG A 1 196 ? 10.216 19.564 39.605 1.00 13.21 196 ARG A O 1
ATOM 1470 N N . THR A 1 197 ? 10.846 18.646 37.655 1.00 12.70 197 THR A N 1
ATOM 1471 C CA . THR A 1 197 ? 11.467 19.871 37.156 1.00 11.20 197 THR A CA 1
ATOM 1472 C C . THR A 1 197 ? 10.801 21.211 37.401 1.00 11.42 197 THR A C 1
ATOM 1473 O O . THR A 1 197 ? 11.351 22.046 38.116 1.00 11.66 197 THR A O 1
ATOM 1477 N N . ARG A 1 198 ? 9.638 21.439 36.803 1.00 9.97 198 ARG A N 1
ATOM 1478 C CA . ARG A 1 198 ? 8.970 22.720 36.988 1.00 11.59 198 ARG A CA 1
ATOM 1479 C C . ARG A 1 198 ? 8.543 22.992 38.431 1.00 10.43 198 ARG A C 1
ATOM 1480 O O . ARG A 1 198 ? 8.411 24.151 38.825 1.00 12.44 198 ARG A O 1
ATOM 1488 N N . SER A 1 199 ? 8.349 21.943 39.229 1.00 11.10 199 SER A N 1
ATOM 1489 C CA . SER A 1 199 ? 7.964 22.148 40.626 1.00 11.75 199 SER A CA 1
ATOM 1490 C C . SER A 1 199 ? 9.164 22.645 41.429 1.00 10.30 199 SER A C 1
ATOM 1491 O O . SER A 1 199 ? 9.012 23.461 42.341 1.00 12.50 199 SER A O 1
ATOM 1494 N N . ILE A 1 200 ? 10.357 22.156 41.091 1.00 11.76 200 ILE A N 1
ATOM 1495 C CA . ILE A 1 200 ? 11.581 22.576 41.779 1.00 12.43 200 ILE A CA 1
ATOM 1496 C C . ILE A 1 200 ? 11.889 24.033 41.418 1.00 11.57 200 ILE A C 1
ATOM 1497 O O . ILE A 1 200 ? 12.153 24.861 42.291 1.00 12.59 200 ILE A O 1
ATOM 1502 N N . ILE A 1 201 ? 11.855 24.337 40.125 1.00 9.76 201 ILE A N 1
ATOM 1503 C CA . ILE A 1 201 ? 12.127 25.686 39.646 1.00 11.60 201 ILE A CA 1
ATOM 1504 C C . ILE A 1 201 ? 11.093 26.670 40.198 1.00 11.34 201 ILE A C 1
ATOM 1505 O O . ILE A 1 201 ? 11.436 27.783 40.602 1.00 11.99 201 ILE A O 1
ATOM 1510 N N . GLY A 1 202 ? 9.830 26.253 40.224 1.00 9.61 202 GLY A N 1
ATOM 1511 C CA . GLY A 1 202 ? 8.782 27.119 40.732 1.00 10.93 202 GLY A CA 1
ATOM 1512 C C . GLY A 1 202 ? 8.913 27.383 42.222 1.00 11.36 202 GLY A C 1
ATOM 1513 O O . GLY A 1 202 ? 8.742 28.512 42.683 1.00 12.13 202 GLY A O 1
ATOM 1514 N N . THR A 1 203 ? 9.210 26.338 42.985 1.00 11.28 203 THR A N 1
ATOM 1515 C CA . THR A 1 203 ? 9.363 26.489 44.426 1.00 11.99 203 THR A CA 1
ATOM 1516 C C . THR A 1 203 ? 10.567 27.373 44.727 1.00 11.59 203 THR A C 1
ATOM 1517 O O . THR A 1 203 ? 10.480 28.295 45.535 1.00 13.13 203 THR A O 1
ATOM 1521 N N . GLN A 1 204 ? 11.684 27.105 44.060 1.00 11.76 204 GLN A N 1
ATOM 1522 C CA . GLN A 1 204 ? 12.884 27.892 44.298 1.00 11.84 204 GLN A CA 1
ATOM 1523 C C . GLN A 1 204 ? 12.707 29.332 43.810 1.00 11.88 204 GLN A C 1
ATOM 1524 O O . GLN A 1 204 ? 13.313 30.250 44.359 1.00 11.94 204 GLN A O 1
ATOM 1530 N N . SER A 1 205 ? 11.874 29.537 42.789 1.00 13.34 205 SER A N 1
ATOM 1531 C CA . SER A 1 205 ? 11.621 30.893 42.289 1.00 11.25 205 SER A CA 1
ATOM 1532 C C . SER A 1 205 ? 10.995 31.728 43.405 1.00 11.85 205 SER A C 1
ATOM 1533 O O . SER A 1 205 ? 11.391 32.872 43.647 1.00 12.00 205 SER A O 1
ATOM 1536 N N . LEU A 1 206 ? 10.005 31.145 44.073 1.00 11.59 206 LEU A N 1
ATOM 1537 C CA . LEU A 1 206 ? 9.306 31.820 45.160 1.00 13.71 206 LEU A CA 1
ATOM 1538 C C . LEU A 1 206 ? 10.227 32.091 46.345 1.00 14.24 206 LEU A C 1
ATOM 1539 O O . LEU A 1 206 ? 10.120 33.132 46.997 1.00 16.11 206 LEU A O 1
ATOM 1544 N N . LEU A 1 207 ? 11.129 31.158 46.630 1.00 14.95 207 LEU A N 1
ATOM 1545 C CA . LEU A 1 207 ? 12.063 31.336 47.734 1.00 15.54 207 LEU A CA 1
ATOM 1546 C C . LEU A 1 207 ? 13.062 32.428 47.381 1.00 15.57 207 LEU A C 1
ATOM 1547 O O . LEU A 1 207 ? 13.363 33.288 48.206 1.00 16.33 207 LEU A O 1
ATOM 1552 N N . ASN A 1 208 ? 13.575 32.392 46.152 1.00 15.57 208 ASN A N 1
ATOM 1553 C CA . ASN A 1 208 ? 14.534 33.399 45.701 1.00 14.72 208 ASN A CA 1
ATOM 1554 C C . ASN A 1 208 ? 13.908 34.795 45.714 1.00 13.63 208 ASN A C 1
ATOM 1555 O O . ASN A 1 208 ? 14.581 35.789 46.007 1.00 12.82 208 ASN A O 1
ATOM 1560 N N . ALA A 1 209 ? 12.619 34.862 45.393 1.00 15.69 209 ALA A N 1
ATOM 1561 C CA . ALA A 1 209 ? 11.886 36.124 45.389 1.00 17.07 209 ALA A CA 1
ATOM 1562 C C . ALA A 1 209 ? 11.536 36.531 46.821 1.00 18.99 209 ALA A C 1
ATOM 1563 O O . ALA A 1 209 ? 11.019 37.622 47.057 1.00 21.75 209 ALA A O 1
ATOM 1565 N N . GLY A 1 210 ? 11.800 35.634 47.767 1.00 19.96 210 GLY A N 1
ATOM 1566 C CA . GLY A 1 210 ? 11.559 35.911 49.176 1.00 21.47 210 GLY A CA 1
ATOM 1567 C C . GLY A 1 210 ? 10.152 36.092 49.723 1.00 22.34 210 GLY A C 1
ATOM 1568 O O . GLY A 1 210 ? 9.937 36.966 50.563 1.00 23.90 210 GLY A O 1
ATOM 1569 N N . ILE A 1 211 ? 9.189 35.286 49.287 1.00 22.39 211 ILE A N 1
ATOM 1570 C CA . ILE A 1 211 ? 7.836 35.440 49.820 1.00 21.83 211 ILE A CA 1
ATOM 1571 C C . ILE A 1 211 ? 7.803 34.942 51.264 1.00 20.87 211 ILE A C 1
ATOM 1572 O O . ILE A 1 211 ? 8.579 34.067 51.644 1.00 19.41 211 ILE A O 1
ATOM 1577 N N . PRO A 1 212 ? 6.901 35.496 52.090 1.00 20.05 212 PRO A N 1
ATOM 1578 C CA . PRO A 1 212 ? 6.786 35.100 53.499 1.00 20.41 212 PRO A CA 1
ATOM 1579 C C . PRO A 1 212 ? 6.155 33.728 53.770 1.00 20.57 212 PRO A C 1
ATOM 1580 O O . PRO A 1 212 ? 6.347 33.156 54.846 1.00 19.36 212 PRO A O 1
ATOM 1584 N N . ASN A 1 213 ? 5.416 33.198 52.798 1.00 18.71 213 ASN A N 1
ATOM 1585 C CA . ASN A 1 213 ? 4.752 31.902 52.955 1.00 17.36 213 ASN A CA 1
ATOM 1586 C C . ASN A 1 213 ? 5.700 30.712 52.978 1.00 17.69 213 ASN A C 1
ATOM 1587 O O . ASN A 1 213 ? 6.744 30.726 52.325 1.00 17.71 213 ASN A O 1
ATOM 1592 N N . PRO A 1 214 ? 5.349 29.662 53.739 1.00 17.76 214 PRO A N 1
ATOM 1593 C CA . PRO A 1 214 ? 6.222 28.488 53.764 1.00 18.62 214 PRO A CA 1
ATOM 1594 C C . PRO A 1 214 ? 5.952 27.831 52.407 1.00 19.91 214 PRO A C 1
ATOM 1595 O O . PRO A 1 214 ? 4.793 27.614 52.044 1.00 21.21 214 PRO A O 1
ATOM 1599 N N . VAL A 1 215 ? 7.007 27.544 51.650 1.00 19.22 215 VAL A N 1
ATOM 1600 C CA . VAL A 1 215 ? 6.853 26.962 50.318 1.00 19.04 215 VAL A CA 1
ATOM 1601 C C . VAL A 1 215 ? 7.509 25.596 50.174 1.00 16.95 215 VAL A C 1
ATOM 1602 O O . VAL A 1 215 ? 8.512 25.304 50.824 1.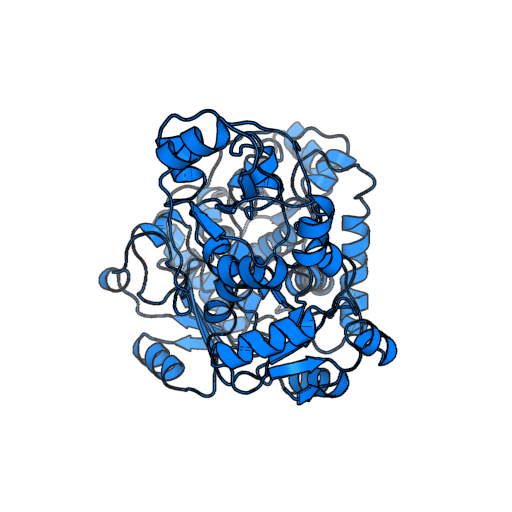00 19.44 215 VAL A O 1
ATOM 1606 N N . ALA A 1 216 ? 6.939 24.760 49.314 1.00 14.85 216 ALA A N 1
ATOM 1607 C CA . ALA A 1 216 ? 7.492 23.433 49.074 1.00 13.78 216 ALA A CA 1
ATOM 1608 C C . ALA A 1 216 ? 6.968 22.858 47.772 1.00 13.01 216 ALA A C 1
ATOM 1609 O O . ALA A 1 216 ? 5.876 23.201 47.315 1.00 11.66 216 ALA A O 1
ATOM 1611 N N . ALA A 1 217 ? 7.753 21.981 47.165 1.00 12.23 217 ALA A N 1
ATOM 1612 C CA . ALA A 1 217 ? 7.326 21.352 45.929 1.00 12.70 217 ALA A CA 1
ATOM 1613 C C . ALA A 1 217 ? 6.606 20.051 46.267 1.00 14.51 217 ALA A C 1
ATOM 1614 O O . ALA A 1 217 ? 6.929 19.402 47.266 1.00 13.33 217 ALA A O 1
ATOM 1616 N N . LEU A 1 218 ? 5.602 19.692 45.470 1.00 13.64 218 LEU A N 1
ATOM 1617 C CA . LEU A 1 218 ? 4.939 18.413 45.676 1.00 13.53 218 LEU A CA 1
ATOM 1618 C C . LEU A 1 218 ? 5.952 17.458 45.055 1.00 13.76 218 LEU A C 1
ATOM 1619 O O . LEU A 1 218 ? 6.179 17.486 43.841 1.00 13.73 218 LEU A O 1
ATOM 1624 N N . ARG A 1 219 ? 6.572 16.626 45.884 1.00 13.50 219 ARG A N 1
ATOM 1625 C CA . ARG A 1 219 ? 7.594 15.699 45.410 1.00 13.83 219 ARG A CA 1
ATOM 1626 C C . ARG A 1 219 ? 7.111 14.694 44.370 1.00 12.62 219 ARG A C 1
ATOM 1627 O O . ARG A 1 219 ? 6.268 13.849 44.646 1.00 13.72 219 ARG A O 1
ATOM 1635 N N . ASN A 1 220 ? 7.669 14.807 43.169 1.00 13.14 220 ASN A N 1
ATOM 1636 C CA . ASN A 1 220 ? 7.355 13.937 42.041 1.00 14.82 220 ASN A CA 1
ATOM 1637 C C . ASN A 1 220 ? 5.995 14.159 41.360 1.00 13.15 220 ASN A C 1
ATOM 1638 O O . ASN A 1 220 ? 5.553 13.335 40.564 1.00 14.32 220 ASN A O 1
ATOM 1643 N N . GLY A 1 221 ? 5.346 15.276 41.680 1.00 13.22 221 GLY A N 1
ATOM 1644 C CA . GLY A 1 221 ? 4.084 15.658 41.049 1.00 12.11 221 GLY A CA 1
ATOM 1645 C C . GLY A 1 221 ? 2.933 14.686 40.849 1.00 13.59 221 GLY A C 1
ATOM 1646 O O . GLY A 1 221 ? 2.650 13.853 41.707 1.00 13.70 221 GLY A O 1
ATOM 1647 N N . THR A 1 222 ? 2.243 14.820 39.716 1.00 13.52 222 THR A N 1
ATOM 1648 C CA . THR A 1 222 ? 1.103 13.959 39.414 1.00 13.54 222 THR A CA 1
ATOM 1649 C C . THR A 1 222 ? 1.530 12.499 39.293 1.00 13.85 222 THR A C 1
ATOM 1650 O O . THR A 1 222 ? 0.751 11.595 39.593 1.00 13.60 222 THR A O 1
ATOM 1654 N N . ILE A 1 223 ? 2.768 12.273 38.864 1.00 12.09 223 ILE A N 1
ATOM 1655 C CA . ILE A 1 223 ? 3.302 10.921 38.756 1.00 14.33 223 ILE A CA 1
ATOM 1656 C C . ILE A 1 223 ? 3.359 10.338 40.167 1.00 13.43 223 ILE A C 1
ATOM 1657 O O . ILE A 1 223 ? 2.912 9.216 40.409 1.00 14.16 223 ILE A O 1
ATOM 1662 N N . GLY A 1 224 ? 3.903 11.122 41.093 1.00 14.79 224 GLY A N 1
ATOM 1663 C CA . GLY A 1 224 ? 4.014 10.680 42.472 1.00 15.30 224 GLY A CA 1
ATOM 1664 C C . GLY A 1 224 ? 2.662 10.509 43.135 1.00 14.51 224 GLY A C 1
ATOM 1665 O O . GLY A 1 224 ? 2.495 9.656 44.007 1.00 15.16 224 GLY A O 1
ATOM 1666 N N . TRP A 1 225 ? 1.699 11.332 42.733 1.00 14.10 225 TRP A N 1
ATOM 1667 C CA . TRP A 1 225 ? 0.347 11.265 43.282 1.00 15.07 225 TRP A CA 1
ATOM 1668 C C . TRP A 1 225 ? -0.268 9.916 42.897 1.00 15.52 225 TRP A C 1
ATOM 1669 O O . TRP A 1 225 ? -0.872 9.234 43.723 1.00 16.39 225 TRP A O 1
ATOM 1680 N N . THR A 1 226 ? -0.096 9.533 41.637 1.00 15.56 226 THR A N 1
ATOM 1681 C CA . THR A 1 226 ? -0.616 8.263 41.144 1.00 16.86 226 THR A CA 1
ATOM 1682 C C . THR A 1 226 ? 0.114 7.097 41.803 1.00 17.09 226 THR A C 1
ATOM 1683 O O . THR A 1 226 ? -0.515 6.137 42.250 1.00 16.46 226 THR A O 1
ATOM 1687 N N . LEU A 1 227 ? 1.439 7.186 41.875 1.00 16.52 227 LEU A N 1
ATOM 1688 C CA . LEU A 1 227 ? 2.231 6.122 42.485 1.00 17.28 227 LEU A CA 1
ATOM 1689 C C . LEU A 1 227 ? 1.869 5.938 43.956 1.00 18.73 227 LEU A C 1
ATOM 1690 O O . LEU A 1 227 ? 2.010 4.845 44.506 1.00 19.80 227 LEU A O 1
ATOM 1695 N N . ALA A 1 228 ? 1.400 7.009 44.589 1.00 18.16 228 ALA A N 1
ATOM 1696 C CA . ALA A 1 228 ? 1.008 6.955 45.994 1.00 18.77 228 ALA A CA 1
ATOM 1697 C C . ALA A 1 228 ? -0.397 6.372 46.122 1.00 18.69 228 ALA A C 1
ATOM 1698 O O . ALA A 1 228 ? -0.902 6.170 47.231 1.00 19.70 228 ALA A O 1
ATOM 1700 N N . GLY A 1 229 ? -1.024 6.109 44.978 1.00 19.27 229 GLY A N 1
ATOM 1701 C CA . GLY A 1 229 ? -2.364 5.546 44.965 1.00 18.82 229 GLY A CA 1
ATOM 1702 C C . GLY A 1 229 ? -3.446 6.566 45.257 1.00 18.77 229 GLY A C 1
ATOM 1703 O O . GLY A 1 229 ? -4.562 6.210 45.639 1.00 21.08 229 GLY A O 1
ATOM 1704 N N . GLN A 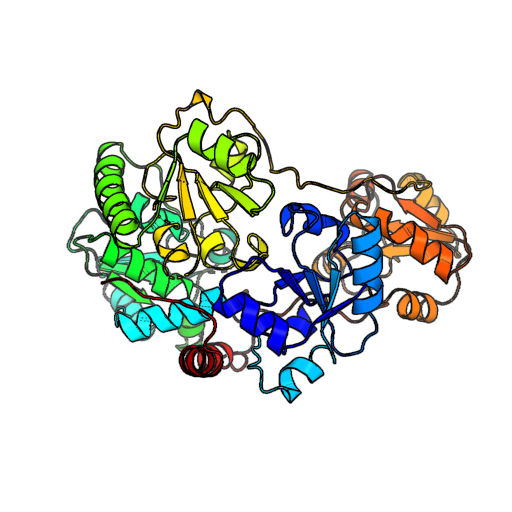1 230 ? -3.122 7.839 45.076 1.00 17.79 230 GLN A N 1
ATOM 1705 C CA . GLN A 1 230 ? -4.078 8.905 45.328 1.00 16.50 230 GLN A CA 1
ATOM 1706 C C . GLN A 1 230 ? -4.828 9.285 44.053 1.00 17.99 230 GLN A C 1
ATOM 1707 O O . GLN A 1 230 ? -4.448 8.871 42.963 1.00 18.21 230 GLN A O 1
ATOM 1713 N N . GLN A 1 231 ? -5.893 10.063 44.198 1.00 19.99 231 GLN A N 1
ATOM 1714 C CA . GLN A 1 231 ? -6.741 10.426 43.065 1.00 19.46 231 GLN A CA 1
ATOM 1715 C C . GLN A 1 231 ? -6.493 11.781 42.409 1.00 16.84 231 GLN A C 1
ATOM 1716 O O . GLN A 1 231 ? -6.441 12.809 43.072 1.00 15.58 231 GLN A O 1
ATOM 1722 N N . LEU A 1 232 ? -6.363 11.762 41.088 1.00 15.55 232 LEU A N 1
ATOM 1723 C CA . LEU A 1 232 ? -6.153 12.975 40.311 1.00 16.99 232 LEU A CA 1
ATOM 1724 C C . LEU A 1 232 ? -7.500 13.488 39.820 1.00 17.04 232 LEU A C 1
ATOM 1725 O O . LEU A 1 232 ? -8.463 12.727 39.723 1.00 19.31 232 LEU A O 1
ATOM 1730 N N . GLU A 1 233 ? -7.570 14.781 39.528 1.00 17.07 233 GLU A N 1
ATOM 1731 C CA . GLU A 1 233 ? -8.789 15.367 39.000 1.00 17.95 233 GLU A CA 1
ATOM 1732 C C . GLU A 1 233 ? -8.510 15.596 37.518 1.00 18.38 233 GLU A C 1
ATOM 1733 O O . GLU A 1 233 ? -7.360 15.508 37.084 1.00 16.99 233 GLU A O 1
ATOM 1739 N N . HIS A 1 234 ? -9.547 15.883 36.739 1.00 16.38 234 HIS A N 1
ATOM 1740 C CA . HIS A 1 234 ? -9.359 16.081 35.306 1.00 16.91 234 HIS A CA 1
ATOM 1741 C C . HIS A 1 234 ? -10.294 17.159 34.784 1.00 15.41 234 HIS A C 1
ATOM 1742 O O . HIS A 1 234 ? -11.386 17.345 35.319 1.00 18.90 234 HIS A O 1
ATOM 1749 N N . GLY A 1 235 ? -9.861 17.863 33.740 1.00 14.36 235 GLY A N 1
ATOM 1750 C CA . GLY A 1 235 ? -10.683 18.901 33.142 1.00 13.85 235 GLY A CA 1
ATOM 1751 C C . GLY A 1 235 ? -10.937 20.101 34.034 1.00 15.20 235 GLY A C 1
ATOM 1752 O O . GLY A 1 235 ? -11.885 20.861 33.813 1.00 13.21 235 GLY A O 1
ATOM 1753 N N . GLN A 1 236 ? -10.094 20.282 35.043 1.00 13.89 236 GLN A N 1
ATOM 1754 C CA . GLN A 1 236 ? -10.255 21.404 35.953 1.00 13.30 236 GLN A CA 1
ATOM 1755 C C . GLN A 1 236 ? -9.966 22.729 35.257 1.00 13.64 236 GLN A C 1
ATOM 1756 O O . GLN A 1 236 ? -9.308 22.763 34.211 1.00 13.35 236 GLN A O 1
ATOM 1762 N N . THR A 1 237 ? -10.451 23.819 35.851 1.00 14.75 237 THR A N 1
ATOM 1763 C CA . THR A 1 237 ? -10.296 25.144 35.266 1.00 14.33 237 THR A CA 1
ATOM 1764 C C . THR A 1 237 ? -9.869 26.246 36.245 1.00 15.54 237 THR A C 1
ATOM 1765 O O . THR A 1 237 ? -9.940 27.426 35.909 1.00 16.21 237 THR A O 1
ATOM 1769 N N . ARG A 1 238 ? -9.442 25.875 37.450 1.00 15.72 238 ARG A N 1
ATOM 1770 C CA . ARG A 1 238 ? -9.008 26.881 38.419 1.00 14.78 238 ARG A CA 1
ATOM 1771 C C . ARG A 1 238 ? -7.752 27.538 37.869 1.00 15.31 238 ARG A C 1
ATOM 1772 O O . ARG A 1 238 ? -6.819 26.857 37.440 1.00 13.93 238 ARG A O 1
ATOM 1780 N N . ARG A 1 239 ? -7.724 28.863 37.885 1.00 15.63 239 ARG A N 1
ATOM 1781 C CA . ARG A 1 239 ? -6.584 29.582 37.348 1.00 17.04 239 ARG A CA 1
ATOM 1782 C C . ARG A 1 239 ? -6.340 30.913 38.050 1.00 16.92 239 ARG A C 1
ATOM 1783 O O . ARG A 1 239 ? -7.227 31.453 38.712 1.00 18.64 239 ARG A O 1
ATOM 1791 N N . PHE A 1 240 ? -5.121 31.426 37.914 1.00 16.98 240 PHE A N 1
ATOM 1792 C CA . PHE A 1 240 ? -4.755 32.700 38.510 1.00 18.11 240 PHE A CA 1
ATOM 1793 C C . PHE A 1 240 ? -5.612 33.792 37.877 1.00 18.67 240 PHE A C 1
ATOM 1794 O O . PHE A 1 240 ? -6.211 33.592 36.817 1.00 17.64 240 PHE A O 1
ATOM 1802 N N . GLY A 1 241 ? -5.656 34.949 38.524 1.00 19.48 241 GLY A N 1
ATOM 1803 C CA . GLY A 1 241 ? -6.435 36.048 37.992 1.00 20.94 241 GLY A CA 1
ATOM 1804 C C . GLY A 1 241 ? -5.587 37.293 37.831 1.00 22.25 241 GLY A C 1
ATOM 1805 O O . GLY A 1 241 ? -4.370 37.263 38.045 1.00 22.04 241 GLY A O 1
ATOM 1806 N N . ALA A 1 242 ? -6.231 38.385 37.440 1.00 22.93 242 ALA A N 1
ATOM 1807 C CA . ALA A 1 242 ? -5.547 39.658 37.272 1.00 25.27 242 ALA A CA 1
ATOM 1808 C C . ALA A 1 242 ? -5.120 40.107 38.663 1.00 26.21 242 ALA A C 1
ATOM 1809 O O . ALA A 1 242 ? -5.778 39.784 39.655 1.00 27.17 242 ALA A O 1
ATOM 1811 N N . ILE A 1 243 ? -4.021 40.844 38.742 1.00 26.85 243 ILE A N 1
ATOM 1812 C CA . ILE A 1 243 ? -3.529 41.311 40.031 1.00 29.17 243 ILE A CA 1
ATOM 1813 C C . ILE A 1 243 ? -3.595 42.827 40.137 1.00 29.47 243 ILE A C 1
ATOM 1814 O O . ILE A 1 243 ? -3.775 43.520 39.133 1.00 29.87 243 ILE A O 1
ATOM 1819 N N . SER A 1 244 ? -3.453 43.334 41.359 1.00 29.91 244 SER A N 1
ATOM 1820 C CA . SER A 1 244 ? -3.486 44.771 41.594 1.00 32.35 244 SER A CA 1
ATOM 1821 C C . SER A 1 244 ? -2.102 45.342 41.320 1.00 32.39 244 SER A C 1
ATOM 1822 O O . SER A 1 244 ? -1.112 44.608 41.291 1.00 31.58 244 SER A O 1
ATOM 1825 N N . GLN A 1 245 ? -2.036 46.652 41.115 1.00 32.85 245 GLN A N 1
ATOM 1826 C CA . GLN A 1 245 ? -0.766 47.311 40.852 1.00 34.56 245 GLN A CA 1
ATOM 1827 C C . GLN A 1 245 ? 0.148 47.215 42.067 1.00 34.39 245 GLN A C 1
ATOM 1828 O O . GLN A 1 245 ? 1.369 47.138 41.930 1.00 34.47 245 GLN A O 1
ATOM 1834 N N . ASP A 1 246 ? -0.449 47.212 43.255 1.00 35.94 246 ASP A N 1
ATOM 1835 C CA . ASP A 1 246 ? 0.313 47.117 44.496 1.00 37.24 246 ASP A CA 1
ATOM 1836 C C . ASP A 1 246 ? 1.073 45.795 44.493 1.00 37.21 246 ASP A C 1
ATOM 1837 O O . ASP A 1 246 ? 2.283 45.755 44.721 1.00 35.99 246 ASP A O 1
ATOM 1842 N N . THR A 1 247 ? 0.349 44.716 44.220 1.00 34.30 247 THR A N 1
ATOM 1843 C CA . THR A 1 247 ? 0.934 43.382 44.170 1.00 33.52 247 THR A CA 1
ATOM 1844 C C . THR A 1 247 ? 2.096 43.344 43.175 1.00 31.81 247 THR A C 1
ATOM 1845 O O . THR A 1 247 ? 3.185 42.869 43.493 1.00 32.50 247 THR A O 1
ATOM 1849 N N . ARG A 1 248 ? 1.853 43.861 41.975 1.00 30.87 248 ARG A N 1
ATOM 1850 C CA . ARG A 1 248 ? 2.854 43.877 40.914 1.00 29.39 248 ARG A CA 1
ATOM 1851 C C . ARG A 1 248 ? 4.151 44.590 41.299 1.00 29.76 248 ARG A C 1
ATOM 1852 O O . ARG A 1 248 ? 5.238 44.018 41.203 1.00 27.76 248 ARG A O 1
ATOM 1860 N N . LYS A 1 249 ? 4.030 45.840 41.733 1.00 28.96 249 LYS A N 1
ATOM 1861 C CA . LYS A 1 249 ? 5.188 46.646 42.107 1.00 29.40 249 LYS A CA 1
ATOM 1862 C C . LYS A 1 249 ? 6.109 45.969 43.120 1.00 29.12 249 LYS A C 1
ATOM 1863 O O . LYS A 1 249 ? 7.332 45.995 42.970 1.00 27.70 249 LYS A O 1
ATOM 1869 N N . ALA A 1 250 ? 5.522 45.365 44.147 1.00 28.02 250 ALA A N 1
ATOM 1870 C CA . ALA A 1 250 ? 6.298 44.691 45.181 1.00 27.75 250 ALA A CA 1
ATOM 1871 C C . ALA A 1 250 ? 7.042 43.485 44.605 1.00 26.50 250 ALA A C 1
ATOM 1872 O O . ALA A 1 250 ? 8.241 43.314 44.832 1.00 25.41 250 ALA A O 1
ATOM 1874 N N . ALA A 1 251 ? 6.321 42.658 43.858 1.00 24.97 251 ALA A N 1
ATOM 1875 C CA . ALA A 1 251 ? 6.902 41.467 43.246 1.00 23.97 251 ALA A CA 1
ATOM 1876 C C . ALA A 1 251 ? 7.993 41.834 42.241 1.00 22.65 251 ALA A C 1
ATOM 1877 O O . ALA A 1 251 ? 9.014 41.153 42.149 1.00 21.76 251 ALA A O 1
ATOM 1879 N N . ALA A 1 252 ? 7.766 42.906 41.488 1.00 20.09 252 ALA A N 1
ATOM 1880 C CA . ALA A 1 252 ? 8.728 43.366 40.489 1.00 20.63 252 ALA A CA 1
ATOM 1881 C C . ALA A 1 252 ? 10.062 43.734 41.130 1.00 20.29 252 ALA A C 1
ATOM 1882 O O . ALA A 1 252 ? 11.127 43.436 40.587 1.00 20.28 252 ALA A O 1
ATOM 1884 N N . GLN A 1 253 ? 10.002 44.388 42.285 1.00 20.52 253 GLN A N 1
ATOM 1885 C CA . GLN A 1 253 ? 11.211 44.779 42.991 1.00 21.37 253 GLN A CA 1
ATOM 1886 C C . GLN A 1 253 ? 12.000 43.538 43.404 1.00 21.42 253 GLN A C 1
ATOM 1887 O O . GLN A 1 253 ? 13.221 43.497 43.263 1.00 20.98 253 GLN A O 1
ATOM 1893 N N . ARG A 1 254 ? 11.294 42.526 43.903 1.00 19.47 254 ARG A N 1
ATOM 1894 C CA . ARG A 1 254 ? 11.928 41.280 44.329 1.00 20.66 254 ARG A CA 1
ATOM 1895 C C . ARG A 1 254 ? 12.539 40.543 43.136 1.00 17.53 254 ARG A C 1
ATOM 1896 O O . ARG A 1 254 ? 13.664 40.040 43.214 1.00 16.55 254 ARG A O 1
ATOM 1904 N N . ALA A 1 255 ? 11.787 40.480 42.039 1.00 16.78 255 ALA A N 1
ATOM 1905 C CA . ALA A 1 255 ? 12.236 39.804 40.823 1.00 16.79 255 ALA A CA 1
ATOM 1906 C C . ALA A 1 255 ? 13.474 40.465 40.229 1.00 18.43 255 ALA A C 1
ATOM 1907 O O . ALA A 1 255 ? 14.418 39.785 39.829 1.00 18.34 255 ALA A O 1
ATOM 1909 N N . ARG A 1 256 ? 13.466 41.792 40.159 1.00 18.74 256 ARG A N 1
ATOM 1910 C CA . ARG A 1 256 ? 14.610 42.513 39.617 1.00 17.86 256 ARG A CA 1
ATOM 1911 C C . ARG A 1 256 ? 15.861 42.215 40.444 1.00 17.95 256 ARG A C 1
ATOM 1912 O O . ARG A 1 256 ? 16.961 42.106 39.900 1.00 18.00 256 ARG A O 1
ATOM 1920 N N . ALA A 1 257 ? 15.693 42.073 41.755 1.00 17.60 257 ALA A N 1
ATOM 1921 C CA . ALA A 1 257 ? 16.822 41.774 42.630 1.00 18.45 257 ALA A CA 1
ATOM 1922 C C . ALA A 1 257 ? 17.376 40.381 42.317 1.00 18.00 257 ALA A C 1
ATOM 1923 O O . ALA A 1 257 ? 18.591 40.166 42.324 1.00 17.77 257 ALA A O 1
ATOM 1925 N N . VAL A 1 258 ? 16.483 39.432 42.047 1.00 17.44 258 VAL A N 1
ATOM 1926 C CA . VAL A 1 258 ? 16.906 38.073 41.718 1.00 17.53 258 VAL A CA 1
ATOM 1927 C C . VAL A 1 258 ? 17.679 38.084 40.399 1.00 16.65 258 VAL A C 1
ATOM 1928 O O . VAL A 1 258 ? 18.728 37.449 40.275 1.00 17.03 258 VAL A O 1
ATOM 1932 N N . ALA A 1 259 ? 17.160 38.819 39.422 1.00 16.11 259 ALA A N 1
ATOM 1933 C CA . ALA A 1 259 ? 17.799 38.925 38.114 1.00 16.33 259 ALA A CA 1
ATOM 1934 C C . ALA A 1 259 ? 19.180 39.570 38.237 1.00 18.05 259 ALA A C 1
ATOM 1935 O O . ALA A 1 259 ? 20.149 39.096 37.641 1.00 17.12 259 ALA A O 1
ATOM 1937 N N . ASP A 1 260 ? 19.276 40.650 39.009 1.00 18.40 260 ASP A N 1
ATOM 1938 C CA . ASP A 1 260 ? 20.567 41.311 39.180 1.00 20.12 260 ASP A CA 1
ATOM 1939 C C . ASP A 1 260 ? 21.553 40.346 39.829 1.00 19.28 260 ASP A C 1
ATOM 1940 O O . ASP A 1 260 ? 22.722 40.291 39.452 1.00 20.05 260 ASP A O 1
ATOM 1945 N N . ARG A 1 261 ? 21.061 39.578 40.797 1.00 18.78 261 ARG A N 1
ATOM 1946 C CA . ARG A 1 261 ? 21.870 38.607 41.530 1.00 20.36 261 ARG A CA 1
ATOM 1947 C C . ARG A 1 261 ? 22.440 37.548 40.582 1.00 19.03 261 ARG A C 1
ATOM 1948 O O . ARG A 1 261 ? 23.587 37.119 40.730 1.00 17.24 261 ARG A O 1
ATOM 1956 N N . ALA A 1 262 ? 21.634 37.134 39.609 1.00 17.47 262 ALA A N 1
ATOM 1957 C CA . ALA A 1 262 ? 22.049 36.109 38.652 1.00 17.85 262 ALA A CA 1
ATOM 1958 C C . ALA A 1 262 ? 22.908 36.638 37.504 1.00 18.35 262 ALA A C 1
ATOM 1959 O O . ALA A 1 262 ? 23.388 35.864 36.672 1.00 17.71 262 ALA A O 1
ATOM 1961 N N . GLY A 1 263 ? 23.094 37.953 37.450 1.00 17.70 263 GLY A N 1
ATOM 1962 C CA . GLY A 1 263 ? 23.914 38.531 36.399 1.00 17.80 263 GLY A CA 1
ATOM 1963 C C . GLY A 1 263 ? 23.168 38.848 35.119 1.00 17.81 263 GLY A C 1
ATOM 1964 O O . GLY A 1 263 ? 23.781 39.020 34.063 1.00 18.86 263 GLY A O 1
ATOM 1965 N N . VAL A 1 264 ? 21.844 38.916 35.201 1.00 16.92 264 VAL A N 1
ATOM 1966 C CA . VAL A 1 264 ? 21.033 39.232 34.035 1.00 15.85 264 VAL A CA 1
ATOM 1967 C C . VAL A 1 264 ? 21.375 40.646 33.566 1.00 17.41 264 VAL A C 1
ATOM 1968 O O . VAL A 1 264 ? 21.456 41.572 34.373 1.00 16.82 264 VAL A O 1
ATOM 1972 N N . GLU A 1 265 ? 21.590 40.807 32.266 1.00 17.59 265 GLU A N 1
ATOM 1973 C CA . GLU A 1 265 ? 21.923 42.113 31.712 1.00 18.45 265 GLU A CA 1
ATOM 1974 C C . GLU A 1 265 ? 20.662 42.933 31.457 1.00 18.22 265 GLU A C 1
ATOM 1975 O O . GLU A 1 265 ? 19.557 42.389 31.414 1.00 18.10 265 GLU A O 1
ATOM 1981 N N . ARG A 1 266 ? 20.830 44.244 31.305 1.00 18.68 266 ARG A N 1
ATOM 1982 C CA . ARG A 1 266 ? 19.704 45.137 31.041 1.00 19.37 266 ARG A CA 1
ATOM 1983 C C . ARG A 1 266 ? 19.886 45.766 29.659 1.00 20.05 266 ARG A C 1
ATOM 1984 O O . ARG A 1 266 ? 21.012 45.967 29.207 1.00 20.80 266 ARG A O 1
ATOM 1992 N N . LEU A 1 267 ? 18.776 46.080 28.998 1.00 20.86 267 LEU A N 1
ATOM 1993 C CA . LEU A 1 267 ? 18.808 46.707 27.679 1.00 22.39 267 LEU A CA 1
ATOM 1994 C C . LEU A 1 267 ? 17.569 47.552 27.455 1.00 23.17 267 LEU A C 1
ATOM 1995 O O . LEU A 1 267 ? 16.521 47.291 28.042 1.00 22.34 267 LEU A O 1
ATOM 2000 N N . ASP A 1 268 ? 17.698 48.569 26.606 1.00 24.16 268 ASP A N 1
ATOM 2001 C CA . ASP A 1 268 ? 16.558 49.396 26.236 1.00 25.32 268 ASP A CA 1
ATOM 2002 C C . ASP A 1 268 ? 16.402 49.144 24.743 1.00 25.07 268 ASP A C 1
ATOM 2003 O O . ASP A 1 268 ? 17.248 48.479 24.142 1.00 24.47 268 ASP A O 1
ATOM 2008 N N . LEU A 1 269 ? 15.331 49.649 24.143 1.00 23.50 269 LEU A N 1
ATOM 2009 C CA . LEU A 1 269 ? 15.104 49.436 22.718 1.00 24.14 269 LEU A CA 1
ATOM 2010 C C . LEU A 1 269 ? 16.339 49.724 21.864 1.00 24.91 269 LEU A C 1
ATOM 2011 O O . LEU A 1 269 ? 16.644 48.974 20.935 1.00 25.31 269 LEU A O 1
ATOM 2016 N N . ALA A 1 270 ? 17.052 50.802 22.176 1.00 25.21 270 ALA A N 1
ATOM 2017 C CA . ALA A 1 270 ? 18.251 51.148 21.418 1.00 27.01 270 ALA A CA 1
ATOM 2018 C C . ALA A 1 270 ? 19.310 50.061 21.598 1.00 26.72 270 ALA A C 1
ATOM 2019 O O . ALA A 1 270 ? 20.013 49.700 20.654 1.00 27.47 270 ALA A O 1
ATOM 2021 N N . GLY A 1 271 ? 19.417 49.543 22.818 1.00 26.34 271 GLY A N 1
ATOM 2022 C CA . GLY A 1 271 ? 20.384 48.496 23.094 1.00 26.25 271 GLY A CA 1
ATOM 2023 C C . GLY A 1 271 ? 20.044 47.230 22.332 1.00 24.61 271 GLY A C 1
ATOM 2024 O O . GLY A 1 271 ? 20.929 46.518 21.863 1.00 24.25 271 GLY A O 1
ATOM 2025 N N . LEU A 1 272 ? 18.751 46.946 22.218 1.00 25.30 272 LEU A N 1
ATOM 2026 C CA . LEU A 1 272 ? 18.285 45.771 21.495 1.00 24.22 272 LEU A CA 1
ATOM 2027 C C . LEU A 1 272 ? 18.669 45.894 20.025 1.00 24.26 272 LEU A C 1
ATOM 2028 O O . LEU A 1 272 ? 19.249 44.975 19.446 1.00 23.01 272 LEU A O 1
ATOM 2033 N N . ALA A 1 273 ? 18.343 47.038 19.430 1.00 23.66 273 ALA A N 1
ATOM 2034 C CA . ALA A 1 273 ? 18.648 47.291 18.026 1.00 24.12 273 ALA A CA 1
ATOM 2035 C C . ALA A 1 273 ? 20.131 47.068 17.746 1.00 24.42 273 ALA A C 1
ATOM 2036 O O . ALA A 1 273 ? 20.498 46.495 16.720 1.00 24.52 273 ALA A O 1
ATOM 2038 N N . GLN A 1 274 ? 20.978 47.520 18.664 1.00 24.57 274 GLN A N 1
ATOM 2039 C CA . GLN A 1 274 ? 22.418 47.361 18.519 1.00 26.34 274 GLN A CA 1
ATOM 2040 C C . GLN A 1 274 ? 22.799 45.884 18.455 1.00 26.43 274 GLN A C 1
ATOM 2041 O O . GLN A 1 274 ? 23.570 45.470 17.587 1.00 23.77 274 GLN A O 1
ATOM 2047 N N . TRP A 1 275 ? 22.260 45.092 19.377 1.00 25.66 275 TRP A N 1
ATOM 2048 C CA . TRP A 1 275 ? 22.553 43.664 19.403 1.00 27.24 275 TRP A CA 1
ATOM 2049 C C . TRP A 1 275 ? 22.151 42.999 18.092 1.00 26.05 275 TRP A C 1
ATOM 2050 O O . TRP A 1 275 ? 22.897 42.189 17.544 1.00 25.12 275 TRP A O 1
ATOM 2061 N N . GLN A 1 276 ? 20.974 43.353 17.591 1.00 25.40 276 GLN A N 1
ATOM 2062 C CA . GLN A 1 276 ? 20.476 42.786 16.347 1.00 27.53 276 GLN A CA 1
ATOM 2063 C C . GLN A 1 276 ? 21.321 43.254 15.163 1.00 28.43 276 GLN A C 1
ATOM 2064 O O . GLN A 1 276 ? 21.298 42.642 14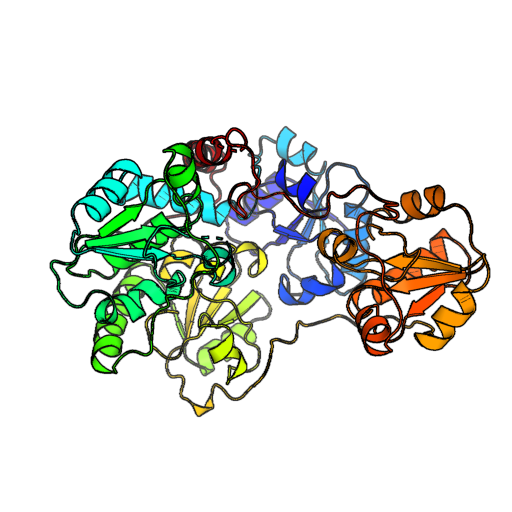.096 1.00 28.48 276 GLN A O 1
ATOM 2070 N N . ASP A 1 277 ? 22.074 44.333 15.362 1.00 28.84 277 ASP A N 1
ATOM 2071 C CA . ASP A 1 277 ? 22.925 44.876 14.309 1.00 30.28 277 ASP A CA 1
ATOM 2072 C C . ASP A 1 277 ? 24.282 44.172 14.278 1.00 30.52 277 ASP A C 1
ATOM 2073 O O . ASP A 1 277 ? 25.043 44.323 13.321 1.00 30.87 277 ASP A O 1
ATOM 2078 N N . GLU A 1 278 ? 24.581 43.407 15.327 1.00 29.24 278 GLU A N 1
ATOM 2079 C CA . GLU A 1 278 ? 25.843 42.675 15.414 1.00 29.05 278 GLU A CA 1
ATOM 2080 C C . GLU A 1 278 ? 25.633 41.309 14.770 1.00 29.27 278 GLU A C 1
ATOM 2081 O O . GLU A 1 278 ? 25.096 40.387 15.389 1.00 27.23 278 GLU A O 1
ATOM 2087 N N . HIS A 1 279 ? 26.064 41.195 13.518 1.00 27.94 279 HIS A N 1
ATOM 2088 C CA . HIS A 1 279 ? 25.897 39.979 12.732 1.00 28.41 279 HIS A CA 1
ATOM 2089 C C . HIS A 1 279 ? 26.750 38.790 13.154 1.00 26.06 279 HIS A C 1
ATOM 2090 O O . HIS A 1 279 ? 26.631 37.712 12.579 1.00 27.36 279 HIS A O 1
ATOM 2097 N N . ASP A 1 280 ? 27.608 38.977 14.148 1.00 24.15 280 ASP A N 1
ATOM 2098 C CA . ASP A 1 280 ? 28.453 37.886 14.619 1.00 22.95 280 ASP A CA 1
ATOM 2099 C C . ASP A 1 280 ? 27.776 37.132 15.764 1.00 20.71 280 ASP A C 1
ATOM 2100 O O . ASP A 1 280 ? 28.310 36.145 16.263 1.00 20.61 280 ASP A O 1
ATOM 2105 N N . ARG A 1 281 ? 26.600 37.597 16.179 1.00 19.64 281 ARG A N 1
ATOM 2106 C CA . ARG A 1 281 ? 25.876 36.953 17.273 1.00 16.82 281 ARG A CA 1
ATOM 2107 C C . ARG A 1 281 ? 24.420 36.655 16.935 1.00 15.90 281 ARG A C 1
ATOM 2108 O O . ARG A 1 281 ? 23.811 37.314 16.092 1.00 17.47 281 ARG A O 1
ATOM 2116 N N . THR A 1 282 ? 23.878 35.646 17.606 1.00 14.97 282 THR A N 1
ATOM 2117 C CA . THR A 1 282 ? 22.486 35.247 17.444 1.00 14.42 282 THR A CA 1
ATOM 2118 C C . THR A 1 282 ? 21.731 35.861 18.622 1.00 13.77 282 THR A C 1
ATOM 2119 O O . THR A 1 282 ? 22.095 35.636 19.772 1.00 15.24 282 THR A O 1
ATOM 2123 N N . THR A 1 283 ? 20.689 36.632 18.334 1.00 13.35 283 THR A N 1
ATOM 2124 C CA . THR A 1 283 ? 19.902 37.271 19.384 1.00 14.41 283 THR A CA 1
ATOM 2125 C C . THR A 1 283 ? 18.430 36.899 19.249 1.00 15.61 283 THR A C 1
ATOM 2126 O O . THR A 1 283 ? 17.786 37.249 18.264 1.00 17.45 283 THR A O 1
ATOM 2130 N N . TYR A 1 284 ? 17.910 36.178 20.238 1.00 15.59 284 TYR A N 1
ATOM 2131 C CA . TYR A 1 284 ? 16.511 35.759 20.240 1.00 14.90 284 TYR A CA 1
ATOM 2132 C C . TYR A 1 284 ? 15.690 36.751 21.064 1.00 14.43 284 TYR A C 1
ATOM 2133 O O . TYR A 1 284 ? 15.986 36.972 22.235 1.00 15.79 284 TYR A O 1
ATOM 2142 N N . LEU A 1 285 ? 14.664 37.340 20.457 1.00 15.87 285 LEU A N 1
ATOM 2143 C CA . LEU A 1 285 ? 13.785 38.280 21.156 1.00 16.10 285 LEU A CA 1
ATOM 2144 C C . LEU A 1 285 ? 12.558 37.466 21.567 1.00 14.61 285 LEU A C 1
ATOM 2145 O O . LEU A 1 285 ? 11.756 37.078 20.717 1.00 16.28 285 LEU A O 1
ATOM 2150 N N . LEU A 1 286 ? 12.410 37.226 22.867 1.00 16.12 286 LEU A N 1
ATOM 2151 C CA . LEU A 1 286 ? 11.323 36.388 23.383 1.00 15.87 286 LEU A CA 1
ATOM 2152 C C . LEU A 1 286 ? 10.359 37.029 24.390 1.00 14.04 286 LEU A C 1
ATOM 2153 O O . LEU A 1 286 ? 10.785 37.657 25.353 1.00 15.49 286 LEU A O 1
ATOM 2158 N N . ASP A 1 287 ? 9.060 36.828 24.162 1.00 14.67 287 ASP A N 1
ATOM 2159 C CA . ASP A 1 287 ? 7.983 37.355 25.013 1.00 13.64 287 ASP A CA 1
ATOM 2160 C C . ASP A 1 287 ? 7.545 36.239 25.976 1.00 13.10 287 ASP A C 1
ATOM 2161 O O . ASP A 1 287 ? 6.975 35.236 25.543 1.00 12.30 287 ASP A O 1
ATOM 2166 N N . VAL A 1 288 ? 7.798 36.420 27.272 1.00 13.20 288 VAL A N 1
ATOM 2167 C CA . VAL A 1 288 ? 7.463 35.399 28.269 1.00 12.63 288 VAL A CA 1
ATOM 2168 C C . VAL A 1 288 ? 6.070 35.460 28.910 1.00 13.50 288 VAL A C 1
ATOM 2169 O O . VAL A 1 288 ? 5.778 34.710 29.852 1.00 14.20 288 VAL A O 1
ATOM 2173 N N . ARG A 1 289 ? 5.208 36.337 28.408 1.00 13.25 289 ARG A N 1
ATOM 2174 C CA . ARG A 1 289 ? 3.855 36.459 28.948 1.00 14.10 289 ARG A CA 1
ATOM 2175 C C . ARG A 1 289 ? 2.979 35.318 28.423 1.00 13.65 289 ARG A C 1
ATOM 2176 O O . ARG A 1 289 ? 3.455 34.455 27.683 1.00 13.52 289 ARG A O 1
ATOM 2184 N N . THR A 1 290 ? 1.705 35.308 28.811 1.00 12.50 290 THR A N 1
ATOM 2185 C CA . THR A 1 290 ? 0.780 34.266 28.359 1.00 13.52 290 THR A CA 1
ATOM 2186 C C . THR A 1 290 ? 0.525 34.403 26.860 1.00 14.36 290 THR A C 1
ATOM 2187 O O . THR A 1 290 ? 0.738 35.467 26.281 1.00 15.54 290 THR A O 1
ATOM 2191 N N . PRO A 1 291 ? 0.080 33.318 26.207 1.00 15.97 291 PRO A N 1
ATOM 2192 C CA . PRO A 1 291 ? -0.194 33.372 24.767 1.00 18.97 291 PRO A CA 1
ATOM 2193 C C . PRO A 1 291 ? -1.229 34.451 24.427 1.00 19.92 291 PRO A C 1
ATOM 2194 O O . PRO A 1 291 ? -1.102 35.153 23.423 1.00 19.85 291 PRO A O 1
ATOM 2198 N N . GLU A 1 292 ? -2.245 34.574 25.278 1.00 20.46 292 GLU A N 1
ATOM 2199 C CA . GLU A 1 292 ? -3.317 35.549 25.080 1.00 20.63 292 GLU A CA 1
ATOM 2200 C C . GLU A 1 292 ? -2.793 36.982 25.049 1.00 21.05 292 GLU A C 1
ATOM 2201 O O . GLU A 1 292 ? -3.173 37.772 24.184 1.00 20.46 292 GLU A O 1
ATOM 2207 N N . GLU A 1 293 ? -1.931 37.316 26.004 1.00 19.09 293 GLU A N 1
ATOM 2208 C CA . GLU A 1 293 ? -1.352 38.651 26.076 1.00 19.78 293 GLU A CA 1
ATOM 2209 C C . GLU A 1 293 ? -0.521 38.925 24.829 1.00 19.83 293 GLU A C 1
ATOM 2210 O O . GLU A 1 293 ? -0.605 40.000 24.238 1.00 18.59 293 GLU A O 1
ATOM 2216 N N . TYR A 1 294 ? 0.279 37.940 24.437 1.00 18.48 294 TYR A N 1
ATOM 2217 C CA . TYR A 1 294 ? 1.123 38.059 23.258 1.00 20.44 294 TYR A CA 1
ATOM 2218 C C . TYR A 1 294 ? 0.281 38.410 22.028 1.00 20.42 294 TYR A C 1
ATOM 2219 O O . TYR A 1 294 ? 0.558 39.391 21.339 1.00 19.33 294 TYR A O 1
ATOM 2228 N N . GLU A 1 295 ? -0.746 37.609 21.760 1.00 21.78 295 GLU A N 1
ATOM 2229 C CA . GLU A 1 295 ? -1.605 37.844 20.603 1.00 24.50 295 GLU A CA 1
ATOM 2230 C C . GLU A 1 295 ? -2.360 39.166 20.680 1.00 24.32 295 GLU A C 1
ATOM 2231 O O . GLU A 1 295 ? -2.695 39.755 19.650 1.00 24.17 295 GLU A O 1
ATOM 2237 N N . ALA A 1 296 ? -2.614 39.639 21.897 1.00 23.70 296 ALA A N 1
ATOM 2238 C CA . ALA A 1 296 ? -3.315 40.907 22.085 1.00 24.69 296 ALA A CA 1
ATOM 2239 C C . ALA A 1 296 ? -2.421 42.064 21.643 1.00 25.61 296 ALA A C 1
ATOM 2240 O O . ALA A 1 296 ? -2.907 43.122 21.243 1.00 25.83 296 ALA A O 1
ATOM 2242 N N . GLY A 1 297 ? -1.110 41.850 21.716 1.00 23.46 297 GLY A N 1
ATOM 2243 C CA . GLY A 1 297 ? -0.156 42.871 21.325 1.00 23.66 297 GLY A CA 1
ATOM 2244 C C . GLY A 1 297 ? 1.248 42.506 21.769 1.00 22.91 297 GLY A C 1
ATOM 2245 O O . GLY A 1 297 ? 1.470 42.210 22.942 1.00 21.98 297 GLY A O 1
ATOM 2246 N N . HIS A 1 298 ? 2.198 42.530 20.839 1.00 22.49 298 HIS A N 1
ATOM 2247 C CA . HIS A 1 298 ? 3.579 42.181 21.155 1.00 23.34 298 HIS A CA 1
ATOM 2248 C C . HIS A 1 298 ? 4.577 42.959 20.308 1.00 24.58 298 HIS A C 1
ATOM 2249 O O . HIS A 1 298 ? 4.210 43.557 19.295 1.00 23.44 298 HIS A O 1
ATOM 2256 N N . LEU A 1 299 ? 5.839 42.948 20.729 1.00 23.70 299 LEU A N 1
ATOM 2257 C CA . LEU A 1 299 ? 6.886 43.660 20.007 1.00 24.23 299 LEU A CA 1
ATOM 2258 C C . LEU A 1 299 ? 7.192 43.016 18.668 1.00 24.35 299 LEU A C 1
ATOM 2259 O O . LEU A 1 299 ? 7.267 41.793 18.559 1.00 22.30 299 LEU A O 1
ATOM 2264 N N . PRO A 1 300 ? 7.373 43.836 17.623 1.00 25.34 300 PRO A N 1
ATOM 2265 C CA . PRO A 1 300 ? 7.678 43.277 16.305 1.00 24.29 300 PRO A CA 1
ATOM 2266 C C . PRO A 1 300 ? 8.964 42.463 16.386 1.00 22.91 300 PRO A C 1
ATOM 2267 O O . PRO A 1 300 ? 9.935 42.888 17.016 1.00 22.55 300 PRO A O 1
ATOM 2271 N N . GLY A 1 301 ? 8.962 41.288 15.767 1.00 21.71 301 GLY A N 1
ATOM 2272 C CA . GLY A 1 301 ? 10.149 40.453 15.777 1.00 22.58 301 GLY A CA 1
ATOM 2273 C C . GLY A 1 301 ? 10.262 39.516 16.963 1.00 21.35 301 GLY A C 1
ATOM 2274 O O . GLY A 1 301 ? 11.156 38.670 16.996 1.00 23.17 301 GLY A O 1
ATOM 2275 N N . SER A 1 302 ? 9.369 39.655 17.939 1.00 21.06 302 SER A N 1
ATOM 2276 C CA . SER A 1 302 ? 9.417 38.792 19.112 1.00 18.01 302 SER A CA 1
ATOM 2277 C C . SER A 1 302 ? 8.597 37.524 18.908 1.00 17.48 302 SER A C 1
ATOM 2278 O O . SER A 1 302 ? 7.617 37.513 18.161 1.00 17.59 302 SER A O 1
ATOM 2281 N N . ARG A 1 303 ? 9.026 36.451 19.565 1.00 18.62 303 ARG A N 1
ATOM 2282 C CA . ARG A 1 303 ? 8.357 35.158 19.486 1.00 18.97 303 ARG A CA 1
ATOM 2283 C C . ARG A 1 303 ? 7.683 34.896 20.827 1.00 18.48 303 ARG A C 1
ATOM 2284 O O . ARG A 1 303 ? 8.180 35.325 21.868 1.00 19.85 303 ARG A O 1
ATOM 2292 N N . SER A 1 304 ? 6.552 34.201 20.807 1.00 18.52 304 SER A N 1
ATOM 2293 C CA . SER A 1 304 ? 5.843 33.902 22.045 1.00 18.02 304 SER A CA 1
ATOM 2294 C C . SER A 1 304 ? 6.416 32.660 22.706 1.00 17.11 304 SER A C 1
ATOM 2295 O O . SER A 1 304 ? 6.322 31.559 22.166 1.00 16.38 304 SER A O 1
ATOM 2298 N N . THR A 1 305 ? 7.020 32.844 23.874 1.00 15.70 305 THR A N 1
ATOM 2299 C CA . THR A 1 305 ? 7.587 31.728 24.619 1.00 14.80 305 THR A CA 1
ATOM 2300 C C . THR A 1 305 ? 7.295 31.936 26.108 1.00 14.51 305 THR A C 1
ATOM 2301 O O . THR A 1 305 ? 8.149 32.409 26.855 1.00 14.67 305 THR A O 1
ATOM 2305 N N . PRO A 1 306 ? 6.073 31.598 26.551 1.00 13.22 306 PRO A N 1
ATOM 2306 C CA . PRO A 1 306 ? 5.706 31.759 27.963 1.00 14.22 306 PRO A CA 1
ATOM 2307 C C . PRO A 1 306 ? 6.883 31.348 28.848 1.00 13.07 306 PRO A C 1
ATOM 2308 O O . PRO A 1 306 ? 7.473 30.289 28.652 1.00 12.61 306 PRO A O 1
ATOM 2312 N N . GLY A 1 307 ? 7.220 32.204 29.806 1.00 12.43 307 GLY A N 1
ATOM 2313 C CA . GLY A 1 307 ? 8.351 31.966 30.689 1.00 12.81 307 GLY A CA 1
ATOM 2314 C C . GLY A 1 307 ? 8.615 30.579 31.239 1.00 12.14 307 GLY A C 1
ATOM 2315 O O . GLY A 1 307 ? 9.726 30.059 31.110 1.00 11.36 307 GLY A O 1
ATOM 2316 N N . GLY A 1 308 ? 7.611 29.988 31.876 1.00 12.45 308 GLY A N 1
ATOM 2317 C CA . GLY A 1 308 ? 7.777 28.664 32.456 1.00 13.27 308 GLY A CA 1
ATOM 2318 C C . GLY A 1 308 ? 8.230 27.624 31.449 1.00 12.46 308 GLY A C 1
ATOM 2319 O O . GLY A 1 308 ? 9.078 26.782 31.747 1.00 12.64 308 GLY A O 1
ATOM 2320 N N . GLN A 1 309 ? 7.663 27.681 30.252 1.00 12.51 309 GLN A N 1
ATOM 2321 C CA . GLN A 1 309 ? 8.031 26.737 29.209 1.00 12.48 309 GLN A CA 1
ATOM 2322 C C . GLN A 1 309 ? 9.342 27.104 28.520 1.00 12.52 309 GLN A C 1
ATOM 2323 O O . GLN A 1 309 ? 10.007 26.238 27.955 1.00 15.98 309 GLN A O 1
ATOM 2329 N N . LEU A 1 310 ? 9.720 28.379 28.556 1.00 14.27 310 LEU A N 1
ATOM 2330 C CA . LEU A 1 310 ? 10.988 28.780 27.944 1.00 13.23 310 LEU A CA 1
ATOM 2331 C C . LEU A 1 310 ? 12.102 28.168 28.794 1.00 12.87 310 LEU A C 1
ATOM 2332 O O . LEU A 1 310 ? 13.120 27.694 28.280 1.00 13.23 310 LEU A O 1
ATOM 2337 N N . VAL A 1 311 ? 11.889 28.171 30.105 1.00 13.41 311 VAL A N 1
ATOM 2338 C CA . VAL A 1 311 ? 12.855 27.615 31.038 1.00 13.31 311 VAL A CA 1
ATOM 2339 C C . VAL A 1 311 ? 12.861 26.084 30.980 1.00 13.22 311 VAL A C 1
ATOM 2340 O O . VAL A 1 311 ? 13.905 25.458 31.159 1.00 15.22 311 VAL A O 1
ATOM 2344 N N . GLN A 1 312 ? 11.700 25.491 30.705 1.00 13.35 312 GLN A N 1
ATOM 2345 C CA . GLN A 1 312 ? 11.555 24.033 30.636 1.00 13.06 312 GLN A CA 1
ATOM 2346 C C . GLN A 1 312 ? 11.972 23.405 29.297 1.00 12.93 312 GLN A C 1
ATOM 2347 O O . GLN A 1 312 ? 12.536 22.313 29.276 1.00 13.64 312 GLN A O 1
ATOM 2353 N N . GLU A 1 313 ? 11.696 24.087 28.187 1.00 12.87 313 GLU A N 1
ATOM 2354 C CA . GLU A 1 313 ? 12.027 23.555 26.860 1.00 13.14 313 GLU A CA 1
ATOM 2355 C C . GLU A 1 313 ? 12.926 24.525 26.094 1.00 12.33 313 GLU A C 1
ATOM 2356 O O . GLU A 1 313 ? 12.724 24.767 24.905 1.00 13.46 313 GLU A O 1
ATOM 2362 N N . THR A 1 314 ? 13.928 25.058 26.782 1.00 13.91 314 THR A N 1
ATOM 2363 C CA . THR A 1 314 ? 14.847 26.037 26.207 1.00 13.49 314 THR A CA 1
ATOM 2364 C C . THR A 1 314 ? 15.418 25.683 24.828 1.00 15.31 314 THR A C 1
ATOM 2365 O O . THR A 1 314 ? 15.515 26.544 23.949 1.00 15.09 314 THR A O 1
ATOM 2369 N N . ASP A 1 315 ? 15.787 24.420 24.641 1.00 13.48 315 ASP A N 1
ATOM 2370 C CA . ASP A 1 315 ? 16.371 23.969 23.381 1.00 14.42 315 ASP A CA 1
ATOM 2371 C C . ASP A 1 315 ? 15.432 23.977 22.169 1.00 14.96 315 ASP A C 1
ATOM 2372 O O . ASP A 1 315 ? 15.891 23.875 21.029 1.00 16.61 315 ASP A O 1
ATOM 2377 N N . HIS A 1 316 ? 14.127 24.095 22.404 1.00 14.67 316 HIS A N 1
ATOM 2378 C CA . HIS A 1 316 ? 13.168 24.135 21.302 1.00 15.92 316 HIS A CA 1
ATOM 2379 C C . HIS A 1 316 ? 13.174 25.510 20.639 1.00 17.17 316 HIS A C 1
ATOM 2380 O O . HIS A 1 316 ? 12.755 25.656 19.491 1.00 16.46 316 HIS A O 1
ATOM 2387 N N . VAL A 1 317 ? 13.649 26.511 21.377 1.00 18.03 317 VAL A N 1
ATOM 2388 C CA . VAL A 1 317 ? 13.685 27.892 20.900 1.00 17.25 317 VAL A CA 1
ATOM 2389 C C . VAL A 1 317 ? 15.114 28.391 20.693 1.00 17.83 317 VAL A C 1
ATOM 2390 O O . VAL A 1 317 ? 15.487 28.807 19.595 1.00 19.24 317 VAL A O 1
ATOM 2394 N N . ALA A 1 318 ? 15.903 28.361 21.760 1.00 16.93 318 ALA A N 1
ATOM 2395 C CA . ALA A 1 318 ? 17.296 28.794 21.701 1.00 17.15 318 ALA A CA 1
ATOM 2396 C C . ALA A 1 318 ? 18.153 27.561 21.454 1.00 14.43 318 ALA A C 1
ATOM 2397 O O . ALA A 1 318 ? 18.791 27.034 22.366 1.00 16.10 318 ALA A O 1
ATOM 2399 N N . SER A 1 319 ? 18.155 27.106 20.206 1.00 14.34 319 SER A N 1
ATOM 2400 C CA . SER A 1 319 ? 18.896 25.920 19.810 1.00 13.67 319 SER A CA 1
ATOM 2401 C C . SER A 1 319 ? 20.383 26.172 19.589 1.00 13.68 319 SER A C 1
ATOM 2402 O O . SER A 1 319 ? 21.177 25.232 19.528 1.00 16.14 319 SER A O 1
ATOM 2405 N N . VAL A 1 320 ? 20.758 27.439 19.459 1.00 14.09 320 VAL A N 1
ATOM 2406 C CA . VAL A 1 320 ? 22.156 27.796 19.276 1.00 12.47 320 VAL A CA 1
ATOM 2407 C C . VAL A 1 320 ? 22.749 28.028 20.662 1.00 12.41 320 VAL A C 1
ATOM 2408 O O . VAL A 1 320 ? 22.508 29.062 21.283 1.00 12.87 320 VAL A O 1
ATOM 2412 N N . ARG A 1 321 ? 23.508 27.052 21.152 1.00 13.94 321 ARG A N 1
ATOM 2413 C CA . ARG A 1 321 ? 24.136 27.168 22.462 1.00 14.64 321 ARG A CA 1
ATOM 2414 C C . ARG A 1 321 ? 25.195 28.260 22.340 1.00 14.47 321 ARG A C 1
ATOM 2415 O O . ARG A 1 321 ? 26.013 28.237 21.418 1.00 16.78 321 ARG A O 1
ATOM 2423 N N . GLY A 1 322 ? 25.175 29.218 23.262 1.00 13.67 322 GLY A N 1
ATOM 2424 C CA . GLY A 1 322 ? 26.130 30.310 23.200 1.00 13.54 322 GLY A CA 1
ATOM 2425 C C . GLY A 1 322 ? 25.474 31.581 22.683 1.00 14.02 322 GLY A C 1
ATOM 2426 O O . GLY A 1 322 ? 26.078 32.657 22.712 1.00 15.53 322 GLY A O 1
ATOM 2427 N N . ALA A 1 323 ? 24.235 31.455 22.209 1.00 13.71 323 ALA A N 1
ATOM 2428 C CA . ALA A 1 323 ? 23.474 32.592 21.689 1.00 13.50 323 ALA A CA 1
ATOM 2429 C C . ALA A 1 323 ? 23.086 33.561 22.799 1.00 15.10 323 ALA A C 1
ATOM 2430 O O . ALA A 1 323 ? 23.339 33.310 23.976 1.00 14.95 323 ALA A O 1
ATOM 2432 N N . ARG A 1 324 ? 22.431 34.644 22.392 1.00 16.08 324 ARG A N 1
ATOM 2433 C CA . ARG A 1 324 ? 22.002 35.731 23.264 1.00 18.11 324 ARG A CA 1
ATOM 2434 C C . ARG A 1 324 ? 20.471 35.793 23.320 1.00 16.33 324 ARG A C 1
ATOM 2435 O O . ARG A 1 324 ? 19.818 35.676 22.289 1.00 16.06 324 ARG A O 1
ATOM 2443 N N . LEU A 1 325 ? 19.907 35.984 24.514 1.00 14.93 325 LEU A N 1
ATOM 2444 C CA . LEU A 1 325 ? 18.452 36.074 24.682 1.00 15.17 325 LEU A CA 1
ATOM 2445 C C . LEU A 1 325 ? 18.004 37.411 25.286 1.00 13.43 325 LEU A C 1
ATOM 2446 O O . LEU A 1 325 ? 18.627 37.919 26.212 1.00 13.34 325 LEU A O 1
ATOM 2451 N N . VAL A 1 326 ? 16.921 37.973 24.756 1.00 15.46 326 VAL A N 1
ATOM 2452 C CA . VAL A 1 326 ? 16.368 39.230 25.267 1.00 14.81 326 VAL A CA 1
ATOM 2453 C C . VAL A 1 326 ? 14.906 38.947 25.620 1.00 14.27 326 VAL A C 1
ATOM 2454 O O . VAL A 1 326 ? 14.113 38.581 24.755 1.00 14.81 326 VAL A O 1
ATOM 2458 N N . LEU A 1 327 ? 14.549 39.118 26.889 1.00 13.70 327 LEU A N 1
ATOM 2459 C CA . LEU A 1 327 ? 13.190 38.813 27.324 1.00 13.73 327 LEU A CA 1
ATOM 2460 C C . LEU A 1 327 ? 12.258 40.003 27.504 1.00 16.05 327 LEU A C 1
ATOM 2461 O O . LEU A 1 327 ? 12.641 41.042 28.055 1.00 15.98 327 LEU A O 1
ATOM 2466 N N . VAL A 1 328 ? 11.019 39.812 27.055 1.00 16.22 328 VAL A N 1
ATOM 2467 C CA . VAL A 1 328 ? 9.982 40.835 27.118 1.00 15.87 328 VAL A CA 1
ATOM 2468 C C . VAL A 1 328 ? 8.794 40.491 28.019 1.00 14.56 328 VAL A C 1
ATOM 2469 O O . VAL A 1 328 ? 8.303 39.366 28.017 1.00 15.28 328 VAL A O 1
ATOM 2473 N N . ASP A 1 329 ? 8.353 41.474 28.795 1.00 16.67 329 ASP A N 1
ATOM 2474 C CA . ASP A 1 329 ? 7.163 41.344 29.634 1.00 17.88 329 ASP A CA 1
ATOM 2475 C C . ASP A 1 329 ? 6.682 42.767 29.897 1.00 18.37 329 ASP A C 1
ATOM 2476 O O . ASP A 1 329 ? 7.387 43.725 29.579 1.00 19.39 329 ASP A O 1
ATOM 2481 N N . ASP A 1 330 ? 5.483 42.910 30.452 1.00 19.45 330 ASP A N 1
ATOM 2482 C CA . ASP A 1 330 ? 4.929 44.233 30.728 1.00 18.57 330 ASP A CA 1
ATOM 2483 C C . ASP A 1 330 ? 4.552 44.358 32.197 1.00 19.96 330 ASP A C 1
ATOM 2484 O O . ASP A 1 330 ? 3.653 45.122 32.551 1.00 20.52 330 ASP A O 1
ATOM 2489 N N . ASP A 1 331 ? 5.256 43.619 33.050 1.00 18.65 331 ASP A N 1
ATOM 2490 C CA . ASP A 1 331 ? 4.959 43.609 34.479 1.00 18.24 331 ASP A CA 1
ATOM 2491 C C . ASP A 1 331 ? 6.171 43.770 35.389 1.00 17.30 331 ASP A C 1
ATOM 2492 O O . ASP A 1 331 ? 6.023 44.078 36.571 1.00 19.49 331 ASP A O 1
ATOM 2497 N N . GLY A 1 332 ? 7.363 43.535 34.852 1.00 17.65 332 GLY A N 1
ATOM 2498 C CA . GLY A 1 332 ? 8.567 43.666 35.655 1.00 15.92 332 GLY A CA 1
ATOM 2499 C C . GLY A 1 332 ? 8.888 42.470 36.539 1.00 16.16 332 GLY A C 1
ATOM 2500 O O . GLY A 1 332 ? 9.769 42.552 37.393 1.00 17.69 332 GLY A O 1
ATOM 2501 N N . VAL A 1 333 ? 8.187 41.357 36.341 1.00 16.30 333 VAL A N 1
ATOM 2502 C CA . VAL A 1 333 ? 8.427 40.158 37.140 1.00 15.23 333 VAL A CA 1
ATOM 2503 C C . VAL A 1 333 ? 8.784 38.931 36.301 1.00 14.11 333 VAL A C 1
ATOM 2504 O O . VAL A 1 333 ? 9.826 38.312 36.502 1.00 14.74 333 VAL A O 1
ATOM 2508 N N . ARG A 1 334 ? 7.908 38.586 35.366 1.00 13.52 334 ARG A N 1
ATOM 2509 C CA . ARG A 1 334 ? 8.086 37.404 34.527 1.00 13.92 334 ARG A CA 1
ATOM 2510 C C . ARG A 1 334 ? 9.397 37.302 33.760 1.00 14.50 334 ARG A C 1
ATOM 2511 O O . ARG A 1 334 ? 10.063 36.265 33.806 1.00 13.91 334 ARG A O 1
ATOM 2519 N N . ALA A 1 335 ? 9.768 38.365 33.057 1.00 13.85 335 ALA A N 1
ATOM 2520 C CA . ALA A 1 335 ? 11.014 38.360 32.305 1.00 14.73 335 ALA A CA 1
ATOM 2521 C C . ALA A 1 335 ? 12.210 38.277 33.260 1.00 13.19 335 ALA A C 1
ATOM 2522 O O . ALA A 1 335 ? 13.145 37.518 33.021 1.00 11.54 335 ALA A O 1
ATOM 2524 N N . ASN A 1 336 ? 12.178 39.045 34.348 1.00 12.92 336 ASN A N 1
ATOM 2525 C CA . ASN A 1 336 ? 13.276 39.016 35.311 1.00 12.87 336 ASN A CA 1
ATOM 2526 C C . ASN A 1 336 ? 13.483 37.627 35.908 1.00 12.96 336 ASN A C 1
ATOM 2527 O O . ASN A 1 336 ? 14.618 37.155 35.999 1.00 12.81 336 ASN A O 1
ATOM 2540 N N . SER A 1 338 ? 12.396 34.619 34.707 1.00 13.80 338 SER A N 1
ATOM 2541 C CA . SER A 1 338 ? 12.788 33.669 33.671 1.00 11.82 338 SER A CA 1
ATOM 2542 C C . SER A 1 338 ? 14.249 33.863 33.284 1.00 11.87 338 SER A C 1
ATOM 2543 O O . SER A 1 338 ? 14.983 32.892 33.079 1.00 11.06 338 SER A O 1
ATOM 2546 N N . ALA A 1 339 ? 14.667 35.122 33.181 1.00 13.39 339 ALA A N 1
ATOM 2547 C CA . ALA A 1 339 ? 16.049 35.442 32.831 1.00 13.06 339 ALA A CA 1
ATOM 2548 C C . ALA A 1 339 ? 17.013 34.938 33.906 1.00 13.02 339 ALA A C 1
ATOM 2549 O O . ALA A 1 339 ? 18.091 34.430 33.592 1.00 13.75 339 ALA A O 1
ATOM 2551 N N . SER A 1 340 ? 16.629 35.061 35.175 1.00 11.97 340 SER A N 1
ATOM 2552 C CA . SER A 1 340 ? 17.510 34.604 36.247 1.00 13.19 340 SER A CA 1
ATOM 2553 C C . SER A 1 340 ? 17.799 33.109 36.100 1.00 11.13 340 SER A C 1
ATOM 2554 O O . SER A 1 340 ? 18.913 32.659 36.361 1.00 10.63 340 SER A O 1
ATOM 2557 N N . TRP A 1 341 ? 16.800 32.341 35.670 1.00 12.30 341 TRP A N 1
ATOM 2558 C CA . TRP A 1 341 ? 16.987 30.906 35.483 1.00 10.37 341 TRP A CA 1
ATOM 2559 C C . TRP A 1 341 ? 17.843 30.609 34.249 1.00 10.53 341 TRP A C 1
ATOM 2560 O O . TRP A 1 341 ? 18.724 29.748 34.286 1.00 11.42 341 TRP A O 1
ATOM 2571 N N . LEU A 1 342 ? 17.590 31.325 33.157 1.00 12.72 342 LEU A N 1
ATOM 2572 C CA . LEU A 1 342 ? 18.365 31.134 31.931 1.00 12.92 342 LEU A CA 1
ATOM 2573 C C . LEU A 1 342 ? 19.838 31.497 32.173 1.00 12.43 342 LEU A C 1
ATOM 2574 O O . LEU A 1 342 ? 20.746 30.872 31.621 1.00 10.96 342 LEU A O 1
ATOM 2579 N N . ALA A 1 343 ? 20.069 32.508 33.007 1.00 11.67 343 ALA A N 1
ATOM 2580 C CA . ALA A 1 343 ? 21.427 32.933 33.334 1.00 10.55 343 ALA A CA 1
ATOM 2581 C C . ALA A 1 343 ? 22.139 31.816 34.099 1.00 11.82 343 ALA A C 1
ATOM 2582 O O . ALA A 1 343 ? 23.313 31.524 33.853 1.00 11.86 343 ALA A O 1
ATOM 2584 N N . GLN A 1 344 ? 21.416 31.185 35.018 1.00 12.36 344 GLN A N 1
ATOM 2585 C CA . GLN A 1 344 ? 21.971 30.104 35.819 1.00 12.40 344 GLN A CA 1
ATOM 2586 C C . GLN A 1 344 ? 22.227 28.868 34.968 1.00 11.22 344 GLN A C 1
ATOM 2587 O O . GLN A 1 344 ? 23.034 28.008 35.324 1.00 12.43 344 GLN A O 1
ATOM 2601 N N . GLY A 1 346 ? 23.594 29.097 32.242 1.00 13.64 346 GLY A N 1
ATOM 2602 C CA . GLY A 1 346 ? 24.700 29.548 31.411 1.00 14.66 346 GLY A CA 1
ATOM 2603 C C . GLY A 1 346 ? 24.428 30.440 30.216 1.00 14.28 346 GLY A C 1
ATOM 2604 O O . GLY A 1 346 ? 25.343 30.707 29.435 1.00 14.14 346 GLY A O 1
ATOM 2605 N N . TRP A 1 347 ? 23.196 30.912 30.058 1.00 13.35 347 TRP A N 1
ATOM 2606 C CA . TRP A 1 347 ? 22.877 31.764 28.918 1.00 13.76 347 TRP A CA 1
ATOM 2607 C C . TRP A 1 347 ? 23.201 33.233 29.142 1.00 14.62 347 TRP A C 1
ATOM 2608 O O . TRP A 1 347 ? 23.110 33.737 30.266 1.00 15.01 347 TRP A O 1
ATOM 2619 N N . GLN A 1 348 ? 23.595 33.913 28.068 1.00 12.20 348 GLN A N 1
ATOM 2620 C CA . GLN A 1 348 ? 23.823 35.346 28.143 1.00 14.35 348 GLN A CA 1
ATOM 2621 C C . GLN A 1 348 ? 22.403 35.834 27.901 1.00 14.97 348 GLN A C 1
ATOM 2622 O O . GLN A 1 348 ? 21.822 35.597 26.836 1.00 16.53 348 GLN A O 1
ATOM 2628 N N . VAL A 1 349 ? 21.833 36.498 28.894 1.00 14.08 349 VAL A N 1
ATOM 2629 C CA . VAL A 1 349 ? 20.461 36.952 28.778 1.00 14.81 349 VAL A CA 1
ATOM 2630 C C . VAL A 1 349 ? 20.255 38.355 29.327 1.00 14.81 349 VAL A C 1
ATOM 2631 O O . VAL A 1 349 ? 20.883 38.761 30.309 1.00 14.91 349 VAL A O 1
ATOM 2635 N N . ALA A 1 350 ? 19.363 39.089 28.677 1.00 14.52 350 ALA A N 1
ATOM 2636 C CA . ALA A 1 350 ? 19.043 40.447 29.080 1.00 15.39 350 ALA A CA 1
ATOM 2637 C C . ALA A 1 350 ? 17.531 40.616 29.146 1.00 15.14 350 ALA A C 1
ATOM 2638 O O . ALA A 1 350 ? 16.789 39.893 28.482 1.00 15.89 350 ALA A O 1
ATOM 2640 N N . VAL A 1 351 ? 17.083 41.560 29.967 1.00 15.94 351 VAL A N 1
ATOM 2641 C CA . VAL A 1 351 ? 15.665 41.874 30.084 1.00 16.03 351 VAL A CA 1
ATOM 2642 C C . VAL A 1 351 ? 15.515 43.261 29.457 1.00 17.49 351 VAL A C 1
ATOM 2643 O O . VAL A 1 351 ? 16.318 44.159 29.725 1.00 19.98 351 VAL A O 1
ATOM 2647 N N . LEU A 1 352 ? 14.501 43.429 28.616 1.00 16.97 352 LEU A N 1
ATOM 2648 C CA . LEU A 1 352 ? 14.268 44.699 27.934 1.00 19.85 352 LEU A CA 1
ATOM 2649 C C . LEU A 1 352 ? 13.507 45.693 28.813 1.00 19.76 352 LEU A C 1
ATOM 2650 O O . LEU A 1 352 ? 12.339 45.473 29.145 1.00 18.76 352 LEU A O 1
ATOM 2655 N N . ASP A 1 353 ? 14.178 46.783 29.185 1.00 20.43 353 ASP A N 1
ATOM 2656 C CA . ASP A 1 353 ? 13.578 47.816 30.033 1.00 22.31 353 ASP A CA 1
ATOM 2657 C C . ASP A 1 353 ? 13.070 49.023 29.245 1.00 22.52 353 ASP A C 1
ATOM 2658 O O . ASP A 1 353 ? 13.432 49.226 28.084 1.00 22.41 353 ASP A O 1
ATOM 2663 N N . GLY A 1 354 ? 12.231 49.825 29.895 1.00 25.64 354 GLY A N 1
ATOM 2664 C CA . GLY A 1 354 ? 11.707 51.030 29.273 1.00 27.28 354 GLY A CA 1
ATOM 2665 C C . GLY A 1 354 ? 10.608 50.877 28.241 1.00 28.26 354 GLY A C 1
ATOM 2666 O O . GLY A 1 354 ? 10.313 51.825 27.514 1.00 28.23 354 GLY A O 1
ATOM 2667 N N . LEU A 1 355 ? 9.995 49.700 28.167 1.00 28.65 355 LEU A N 1
ATOM 2668 C CA . LEU A 1 355 ? 8.927 49.476 27.200 1.00 29.71 355 LEU A CA 1
ATOM 2669 C C . LEU A 1 355 ? 7.624 50.129 27.651 1.00 31.47 355 LEU A C 1
ATOM 2670 O O . LEU A 1 355 ? 7.320 50.177 28.843 1.00 31.61 355 LEU A O 1
ATOM 2675 N N . SER A 1 356 ? 6.861 50.634 26.689 1.00 32.23 356 SER A N 1
ATOM 2676 C CA . SER A 1 356 ? 5.579 51.264 26.978 1.00 34.44 356 SER A CA 1
ATOM 2677 C C . SER A 1 356 ? 4.511 50.506 26.201 1.00 34.77 356 SER A C 1
ATOM 2678 O O . SER A 1 356 ? 4.829 49.692 25.334 1.00 33.29 356 SER A O 1
ATOM 2681 N N . GLU A 1 357 ? 3.247 50.771 26.511 1.00 35.78 357 GLU A N 1
ATOM 2682 C CA . GLU A 1 357 ? 2.141 50.094 25.846 1.00 36.50 357 GLU A CA 1
ATOM 2683 C C . GLU A 1 357 ? 2.199 50.213 24.324 1.00 35.82 357 GLU A C 1
ATOM 2684 O O . GLU A 1 357 ? 1.761 49.313 23.605 1.00 35.41 357 GLU A O 1
ATOM 2690 N N . ALA A 1 358 ? 2.751 51.320 23.837 1.00 34.77 358 ALA A N 1
ATOM 2691 C CA . ALA A 1 358 ? 2.853 51.559 22.401 1.00 34.18 358 ALA A CA 1
ATOM 2692 C C . ALA A 1 358 ? 3.808 50.605 21.685 1.00 33.46 358 ALA A C 1
ATOM 2693 O O . ALA A 1 358 ? 3.656 50.357 20.489 1.00 33.46 358 ALA A O 1
ATOM 2695 N N . ASP A 1 359 ? 4.786 50.071 22.410 1.00 31.94 359 ASP A N 1
ATOM 2696 C CA . ASP A 1 359 ? 5.761 49.157 21.818 1.00 31.97 359 ASP A CA 1
ATOM 2697 C C . ASP A 1 359 ? 5.186 47.780 21.476 1.00 31.42 359 ASP A C 1
ATOM 2698 O O . ASP A 1 359 ? 5.745 47.053 20.656 1.00 31.05 359 ASP A O 1
ATOM 2703 N N . PHE A 1 360 ? 4.074 47.424 22.111 1.00 31.17 360 PHE A N 1
ATOM 2704 C CA . PHE A 1 360 ? 3.414 46.145 21.859 1.00 32.41 360 PHE A CA 1
ATOM 2705 C C . PHE A 1 360 ? 2.406 46.387 20.740 1.00 32.05 360 PHE A C 1
ATOM 2706 O O . PHE A 1 360 ? 1.199 46.230 20.922 1.00 32.06 360 PHE A O 1
ATOM 2714 N N . SER A 1 361 ? 2.929 46.766 19.577 1.00 31.91 361 SER A N 1
ATOM 2715 C CA . SER A 1 361 ? 2.117 47.095 18.412 1.00 31.88 361 SER A CA 1
ATOM 2716 C C . SER A 1 361 ? 1.665 45.948 17.509 1.00 32.26 361 SER A C 1
ATOM 2717 O O . SER A 1 361 ? 0.578 46.007 16.934 1.00 32.14 361 SER A O 1
ATOM 2720 N N . GLU A 1 362 ? 2.490 44.915 17.379 1.00 30.56 362 GLU A N 1
ATOM 2721 C CA . GLU A 1 362 ? 2.159 43.780 16.521 1.00 30.38 362 GLU A CA 1
ATOM 2722 C C . GLU A 1 362 ? 1.120 42.873 17.181 1.00 30.51 362 GLU A C 1
ATOM 2723 O O . GLU A 1 362 ? 1.241 42.529 18.356 1.00 29.11 362 GLU A O 1
ATOM 2729 N N . ARG A 1 363 ? 0.105 42.474 16.421 1.00 29.67 363 ARG A N 1
ATOM 2730 C CA . ARG A 1 363 ? -0.960 41.644 16.970 1.00 30.77 363 ARG A CA 1
ATOM 2731 C C . ARG A 1 363 ? -1.172 40.318 16.251 1.00 29.46 363 ARG A C 1
ATOM 2732 O O . ARG A 1 363 ? -0.829 40.167 15.080 1.00 30.46 363 ARG A O 1
ATOM 2740 N N . GLY A 1 364 ? -1.744 39.358 16.970 1.00 27.70 364 GLY A N 1
ATOM 2741 C CA . GLY A 1 364 ? -2.000 38.052 16.391 1.00 26.97 364 GLY A CA 1
ATOM 2742 C C . GLY A 1 364 ? -0.960 37.013 16.759 1.00 25.05 364 GLY A C 1
ATOM 2743 O O . GLY A 1 364 ? -0.026 37.284 17.516 1.00 23.13 364 GLY A O 1
ATOM 2744 N N . ALA A 1 365 ? -1.125 35.814 16.215 1.00 24.85 365 ALA A N 1
ATOM 2745 C CA . ALA A 1 365 ? -0.209 34.714 16.479 1.00 24.90 365 ALA A CA 1
ATOM 2746 C C . ALA A 1 365 ? 1.152 34.961 15.836 1.00 25.13 365 ALA A C 1
ATOM 2747 O O . ALA A 1 365 ? 1.270 35.724 14.875 1.00 24.61 365 ALA A O 1
ATOM 2749 N N . TRP A 1 366 ? 2.179 34.313 16.378 1.00 26.80 366 TRP A N 1
ATOM 2750 C CA . TRP A 1 366 ? 3.535 34.447 15.856 1.00 26.69 366 TRP A CA 1
ATOM 2751 C C . TRP A 1 366 ? 3.626 33.816 14.469 1.00 26.88 366 TRP A C 1
ATOM 2752 O O . TRP A 1 366 ? 3.104 32.727 14.240 1.00 24.92 366 TRP A O 1
ATOM 2763 N N . SER A 1 367 ? 4.283 34.507 13.543 1.00 26.96 367 SER A N 1
ATOM 2764 C CA . SER A 1 367 ? 4.450 33.985 12.193 1.00 25.64 367 SER A CA 1
ATOM 2765 C C . SER A 1 367 ? 5.903 33.555 12.023 1.00 23.96 367 SER A C 1
ATOM 2766 O O . SER A 1 367 ? 6.797 34.389 11.853 1.00 24.82 367 SER A O 1
ATOM 2769 N N . ALA A 1 368 ? 6.131 32.249 12.079 1.00 22.76 368 ALA A N 1
ATOM 2770 C CA . ALA A 1 368 ? 7.473 31.697 11.952 1.00 23.38 368 ALA A CA 1
ATOM 2771 C C . ALA A 1 368 ? 8.137 32.070 10.630 1.00 22.73 368 ALA A C 1
ATOM 2772 O O . ALA A 1 368 ? 7.491 32.084 9.579 1.00 22.42 368 ALA A O 1
ATOM 2774 N N . PRO A 1 369 ? 9.440 32.391 10.668 1.00 21.33 369 PRO A N 1
ATOM 2775 C CA . PRO A 1 369 ? 10.160 32.756 9.445 1.00 21.50 369 PRO A CA 1
ATOM 2776 C C . PRO A 1 369 ? 10.365 31.512 8.588 1.00 20.76 369 PRO A C 1
ATOM 2777 O O . PRO A 1 369 ? 10.838 30.483 9.075 1.00 20.37 369 PRO A O 1
ATOM 2781 N N . LEU A 1 370 ? 9.998 31.600 7.316 1.00 20.68 370 LEU A N 1
ATOM 2782 C CA . LEU A 1 370 ? 10.142 30.463 6.422 1.00 21.90 370 LEU A CA 1
ATOM 2783 C C . LEU A 1 370 ? 10.999 30.774 5.205 1.00 22.11 370 LEU A C 1
ATOM 2784 O O . LEU A 1 370 ? 11.139 31.930 4.804 1.00 21.47 370 LEU A O 1
ATOM 2789 N N . PRO A 1 371 ? 11.604 29.736 4.611 1.00 21.61 371 PRO A N 1
ATOM 2790 C CA . PRO A 1 371 ? 12.436 29.934 3.424 1.00 22.44 371 PRO A CA 1
ATOM 2791 C C . PRO A 1 371 ? 11.480 30.079 2.237 1.00 22.77 371 PRO A C 1
ATOM 2792 O O . PRO A 1 371 ? 10.262 30.059 2.419 1.00 19.46 371 PRO A O 1
ATOM 2796 N N . ARG A 1 372 ? 12.014 30.230 1.031 1.00 24.62 372 ARG A N 1
ATOM 2797 C CA . ARG A 1 372 ? 11.157 30.369 -0.137 1.00 26.66 372 ARG A CA 1
ATOM 2798 C C . ARG A 1 372 ? 10.300 29.116 -0.290 1.00 25.77 372 ARG A C 1
ATOM 2799 O O . ARG A 1 372 ? 10.795 27.999 -0.152 1.00 24.83 372 ARG A O 1
ATOM 2807 N N . GLN A 1 373 ? 9.013 29.310 -0.559 1.00 25.27 373 GLN A N 1
ATOM 2808 C CA . GLN A 1 373 ? 8.079 28.199 -0.734 1.00 27.87 373 GLN A CA 1
ATOM 2809 C C . GLN A 1 373 ? 8.264 27.561 -2.108 1.00 26.55 373 GLN A C 1
ATOM 2810 O O . GLN A 1 373 ? 8.164 28.243 -3.124 1.00 26.08 373 GLN A O 1
ATOM 2816 N N . PRO A 1 374 ? 8.543 26.247 -2.159 1.00 25.74 374 PRO A N 1
ATOM 2817 C CA . PRO A 1 374 ? 8.720 25.604 -3.466 1.00 25.68 374 PRO A CA 1
ATOM 2818 C C . PRO A 1 374 ? 7.413 25.587 -4.255 1.00 24.47 374 PRO A C 1
ATOM 2819 O O . PRO A 1 374 ? 6.327 25.647 -3.679 1.00 23.76 374 PRO A O 1
ATOM 2823 N N . ARG A 1 375 ? 7.519 25.506 -5.574 1.00 24.67 375 ARG A N 1
ATOM 2824 C CA . ARG A 1 375 ? 6.333 25.499 -6.416 1.00 25.15 375 ARG A CA 1
ATOM 2825 C C . ARG A 1 375 ? 5.674 24.126 -6.446 1.00 22.63 375 ARG A C 1
ATOM 2826 O O . ARG A 1 375 ? 6.331 23.104 -6.257 1.00 24.21 375 ARG A O 1
ATOM 2834 N N . ALA A 1 376 ? 4.367 24.110 -6.677 1.00 20.83 376 ALA A N 1
ATOM 2835 C CA . ALA A 1 376 ? 3.631 22.859 -6.743 1.00 19.44 376 ALA A CA 1
ATOM 2836 C C . ALA A 1 376 ? 2.303 23.037 -7.455 1.00 18.85 376 ALA A C 1
ATOM 2837 O O . ALA A 1 376 ? 1.673 24.094 -7.367 1.00 18.84 376 ALA A O 1
ATOM 2839 N N . ASP A 1 377 ? 1.891 22.004 -8.177 1.00 18.31 377 ASP A N 1
ATOM 2840 C CA . ASP A 1 377 ? 0.613 22.026 -8.866 1.00 19.33 377 ASP A CA 1
ATOM 2841 C C . ASP A 1 377 ? -0.393 21.587 -7.808 1.00 21.06 377 ASP A C 1
ATOM 2842 O O . ASP A 1 377 ? -0.210 20.554 -7.156 1.00 19.19 377 ASP A O 1
ATOM 2847 N N . THR A 1 378 ? -1.441 22.382 -7.618 1.00 21.46 378 THR A N 1
ATOM 2848 C CA . THR A 1 378 ? -2.441 22.066 -6.608 1.00 23.28 378 THR A CA 1
ATOM 2849 C C . THR A 1 378 ? -3.731 21.482 -7.166 1.00 24.53 378 THR A C 1
ATOM 2850 O O . THR A 1 378 ? -4.005 21.549 -8.365 1.00 24.81 378 THR A O 1
ATOM 2854 N N . ILE A 1 379 ? -4.516 20.903 -6.268 1.00 23.09 379 ILE A N 1
ATOM 2855 C CA . ILE A 1 379 ? -5.789 20.300 -6.615 1.00 25.37 379 ILE A CA 1
ATOM 2856 C C . ILE A 1 379 ? -6.769 20.657 -5.499 1.00 25.42 379 ILE A C 1
ATOM 2857 O O . ILE A 1 379 ? -6.414 20.610 -4.321 1.00 24.78 379 ILE A O 1
ATOM 2862 N N . ASP A 1 380 ? -7.988 21.035 -5.870 1.00 25.92 380 ASP A N 1
ATOM 2863 C CA . ASP A 1 380 ? -9.003 21.405 -4.889 1.00 25.94 380 ASP A CA 1
ATOM 2864 C C . ASP A 1 380 ? -9.575 20.158 -4.222 1.00 25.14 380 ASP A C 1
ATOM 2865 O O . ASP A 1 380 ? -9.611 19.086 -4.818 1.00 23.14 380 ASP A O 1
ATOM 2870 N N . PRO A 1 381 ? -10.030 20.287 -2.967 1.00 24.17 381 PRO A N 1
ATOM 2871 C CA . PRO A 1 381 ? -10.603 19.162 -2.224 1.00 23.45 381 PRO A CA 1
ATOM 2872 C C . PRO A 1 381 ? -11.704 18.410 -2.979 1.00 23.20 381 PRO A C 1
ATOM 2873 O O . PRO A 1 381 ? -11.714 17.181 -3.003 1.00 22.30 381 PRO A O 1
ATOM 2877 N N . THR A 1 382 ? -12.627 19.143 -3.598 1.00 23.77 382 THR A N 1
ATOM 2878 C CA . THR A 1 382 ? -13.714 18.502 -4.334 1.00 22.63 382 THR A CA 1
ATOM 2879 C C . THR A 1 382 ? -13.201 17.714 -5.539 1.00 21.34 382 THR A C 1
ATOM 2880 O O . THR A 1 382 ? -13.775 16.695 -5.914 1.00 19.45 382 THR A O 1
ATOM 2884 N N . THR A 1 383 ? -12.120 18.187 -6.150 1.00 21.67 383 THR A N 1
ATOM 2885 C CA . THR A 1 383 ? -11.547 17.486 -7.294 1.00 20.54 383 THR A CA 1
ATOM 2886 C C . THR A 1 383 ? -10.905 16.199 -6.790 1.00 18.91 383 THR A C 1
ATOM 2887 O O . THR A 1 383 ? -11.030 15.146 -7.410 1.00 19.49 383 THR A O 1
ATOM 2891 N N . LEU A 1 384 ? -10.219 16.289 -5.656 1.00 17.93 384 LEU A N 1
ATOM 2892 C CA . LEU A 1 384 ? -9.579 15.116 -5.077 1.00 17.82 384 LEU A CA 1
ATOM 2893 C C . LEU A 1 384 ? -10.633 14.059 -4.758 1.00 16.54 384 LEU A C 1
ATOM 2894 O O . LEU A 1 384 ? -10.423 12.871 -4.992 1.00 17.41 384 LEU A O 1
ATOM 2899 N N . ALA A 1 385 ? -11.764 14.498 -4.217 1.00 20.10 385 ALA A N 1
ATOM 2900 C CA . ALA A 1 385 ? -12.842 13.575 -3.881 1.00 20.26 385 ALA A CA 1
ATOM 2901 C C . ALA A 1 385 ? -13.244 12.793 -5.130 1.00 21.39 385 ALA A C 1
ATOM 2902 O O . ALA A 1 385 ? -13.417 11.574 -5.080 1.00 21.23 385 ALA A O 1
ATOM 2904 N N . ASP A 1 386 ? -13.379 13.496 -6.253 1.00 22.93 386 ASP A N 1
ATOM 2905 C CA . ASP A 1 386 ? -13.735 12.849 -7.514 1.00 24.29 386 ASP A CA 1
ATOM 2906 C C . ASP A 1 386 ? -12.678 11.816 -7.895 1.00 23.29 386 ASP A C 1
ATOM 2907 O O . ASP A 1 386 ? -13.004 10.679 -8.230 1.00 22.44 386 ASP A O 1
ATOM 2912 N N . TRP A 1 387 ? -11.410 12.216 -7.840 1.00 23.03 387 TRP A N 1
ATOM 2913 C CA . TRP A 1 387 ? -10.305 11.318 -8.166 1.00 22.88 387 TRP A CA 1
ATOM 2914 C C . TRP A 1 387 ? -10.369 10.026 -7.354 1.00 22.97 387 TRP A C 1
ATOM 2915 O O . TRP A 1 387 ? -10.176 8.936 -7.889 1.00 22.24 387 TRP A O 1
ATOM 2926 N N . LEU A 1 388 ? -10.632 10.159 -6.057 1.00 23.06 388 LEU A N 1
ATOM 2927 C CA . LEU A 1 388 ? -10.701 9.008 -5.165 1.00 23.12 388 LEU A CA 1
ATOM 2928 C C . LEU A 1 388 ? -11.859 8.062 -5.469 1.00 25.40 388 LEU A C 1
ATOM 2929 O O . LEU A 1 388 ? -11.963 6.989 -4.870 1.00 23.68 388 LEU A O 1
ATOM 2934 N N . GLY A 1 389 ? -12.721 8.461 -6.399 1.00 25.86 389 GLY A N 1
ATOM 2935 C CA . GLY A 1 389 ? -13.852 7.628 -6.772 1.00 28.28 389 GLY A CA 1
ATOM 2936 C C . GLY A 1 389 ? -13.417 6.438 -7.609 1.00 29.25 389 GLY A C 1
ATOM 2937 O O . GLY A 1 389 ? -14.196 5.515 -7.849 1.00 29.97 389 GLY A O 1
ATOM 2938 N N . GLU A 1 390 ? -12.168 6.468 -8.059 1.00 29.21 390 GLU A N 1
ATOM 2939 C CA . GLU A 1 390 ? -11.594 5.395 -8.864 1.00 30.52 390 GLU A CA 1
ATOM 2940 C C . GLU A 1 390 ? -10.207 5.093 -8.311 1.00 29.83 390 GLU A C 1
ATOM 2941 O O . GLU A 1 390 ? -9.567 5.963 -7.723 1.00 30.73 390 GLU A O 1
ATOM 2947 N N . PRO A 1 391 ? -9.722 3.855 -8.484 1.00 28.72 391 PRO A N 1
ATOM 2948 C CA . PRO A 1 391 ? -8.389 3.536 -7.968 1.00 27.52 391 PRO A CA 1
ATOM 2949 C C . PRO A 1 391 ? -7.293 4.219 -8.783 1.00 25.78 391 PRO A C 1
ATOM 2950 O O . PRO A 1 391 ? -7.538 4.680 -9.899 1.00 25.36 391 PRO A O 1
ATOM 2954 N N . GLY A 1 392 ? -6.092 4.294 -8.217 1.00 23.88 392 GLY A N 1
ATOM 2955 C CA . GLY A 1 392 ? -4.982 4.913 -8.919 1.00 20.66 392 GLY A CA 1
ATOM 2956 C C . GLY A 1 392 ? -4.414 6.157 -8.257 1.00 20.78 392 GLY A C 1
ATOM 2957 O O . GLY A 1 392 ? -3.303 6.582 -8.581 1.00 19.53 392 GLY A O 1
ATOM 2958 N N . THR A 1 393 ? -5.166 6.751 -7.336 1.00 18.92 393 THR A N 1
ATOM 2959 C CA . THR A 1 393 ? -4.702 7.952 -6.656 1.00 17.68 393 THR A CA 1
ATOM 2960 C C . THR A 1 393 ? -4.217 7.631 -5.251 1.00 19.25 393 THR A C 1
ATOM 2961 O O . THR A 1 393 ? -4.972 7.099 -4.434 1.00 19.91 393 THR A O 1
ATOM 2965 N N . ARG A 1 394 ? -2.956 7.952 -4.974 1.00 15.17 394 ARG A N 1
ATOM 2966 C CA . ARG A 1 394 ? -2.384 7.709 -3.654 1.00 16.13 394 ARG A CA 1
ATOM 2967 C C . ARG A 1 394 ? -2.273 9.017 -2.878 1.00 16.38 394 ARG A C 1
ATOM 2968 O O . ARG A 1 394 ? -1.651 9.981 -3.335 1.00 16.60 394 ARG A O 1
ATOM 2976 N N . VAL A 1 395 ? -2.899 9.052 -1.710 1.00 14.65 395 VAL A N 1
ATOM 2977 C CA . VAL A 1 395 ? -2.858 10.239 -0.869 1.00 16.43 395 VAL A CA 1
ATOM 2978 C C . VAL A 1 395 ? -1.882 9.994 0.273 1.00 15.88 395 VAL A C 1
ATOM 2979 O O . VAL A 1 395 ? -2.005 9.013 1.002 1.00 16.32 395 VAL A O 1
ATOM 2983 N N . LEU A 1 396 ? -0.906 10.887 0.409 1.00 15.26 396 LEU A N 1
ATOM 2984 C CA . LEU A 1 396 ? 0.097 10.794 1.462 1.00 14.81 396 LEU A CA 1
ATOM 2985 C C . LEU A 1 396 ? -0.137 11.919 2.465 1.00 15.14 396 LEU A C 1
ATOM 2986 O O . LEU A 1 396 ? -0.210 13.088 2.083 1.00 15.62 396 LEU A O 1
ATOM 2991 N N . ASP A 1 397 ? -0.247 11.561 3.743 1.00 14.43 397 ASP A N 1
ATOM 2992 C CA . ASP A 1 397 ? -0.489 12.527 4.814 1.00 14.70 397 ASP A CA 1
ATOM 2993 C C . ASP A 1 397 ? 0.794 12.745 5.624 1.00 12.81 397 ASP A C 1
ATOM 2994 O O . ASP A 1 397 ? 1.307 11.816 6.242 1.00 14.01 397 ASP A O 1
ATOM 2999 N N . PHE A 1 398 ? 1.290 13.979 5.629 1.00 13.86 398 PHE A N 1
ATOM 3000 C CA . PHE A 1 398 ? 2.520 14.327 6.338 1.00 14.17 398 PHE A CA 1
ATOM 3001 C C . PHE A 1 398 ? 2.324 14.912 7.737 1.00 16.20 398 PHE A C 1
ATOM 3002 O O . PHE A 1 398 ? 3.305 15.222 8.423 1.00 16.42 398 PHE A O 1
ATOM 3010 N N . THR A 1 399 ? 1.075 15.078 8.165 1.00 16.43 399 THR A N 1
ATOM 3011 C CA . THR A 1 399 ? 0.824 15.628 9.497 1.00 16.41 399 THR A CA 1
ATOM 3012 C C . THR A 1 399 ? 1.362 14.653 10.549 1.00 17.63 399 THR A C 1
ATOM 3013 O O . THR A 1 399 ? 1.684 13.511 10.232 1.00 16.86 399 THR A O 1
ATOM 3017 N N . ALA A 1 400 ? 1.462 15.101 11.797 1.00 17.02 400 ALA A N 1
ATOM 3018 C CA . ALA A 1 400 ? 1.965 14.238 12.865 1.00 16.67 400 ALA A CA 1
ATOM 3019 C C . ALA A 1 400 ? 1.078 13.003 12.988 1.00 16.98 400 ALA A C 1
ATOM 3020 O O . ALA A 1 400 ? -0.143 13.092 12.824 1.00 15.83 400 ALA A O 1
ATOM 3022 N N . SER A 1 401 ? 1.688 11.854 13.276 1.00 15.77 401 SER A N 1
ATOM 3023 C CA . SER A 1 401 ? 0.932 10.610 13.391 1.00 18.59 401 SER A CA 1
ATOM 3024 C C . SER A 1 401 ? -0.229 10.731 14.370 1.00 18.78 401 SER A C 1
ATOM 3025 O O . SER A 1 401 ? -1.289 10.136 14.157 1.00 17.72 401 SER A O 1
ATOM 3028 N N . ALA A 1 402 ? -0.039 11.499 15.441 1.00 19.23 402 ALA A N 1
ATOM 3029 C CA . ALA A 1 402 ? -1.104 11.682 16.425 1.00 19.62 402 ALA A CA 1
ATOM 3030 C C . ALA A 1 402 ? -2.301 12.388 15.780 1.00 19.83 402 ALA A C 1
ATOM 3031 O O . ALA A 1 402 ? -3.451 12.031 16.043 1.00 20.19 402 ALA A O 1
ATOM 3033 N N . ASN A 1 403 ? -2.026 13.383 14.940 1.00 18.55 403 ASN A N 1
ATOM 3034 C CA . ASN A 1 403 ? -3.087 14.122 14.254 1.00 20.65 403 ASN A CA 1
ATOM 3035 C C . ASN A 1 403 ? -3.789 13.221 13.248 1.00 19.53 403 ASN A C 1
ATOM 3036 O O . ASN A 1 403 ? -5.011 13.257 13.111 1.00 19.94 403 ASN A O 1
ATOM 3041 N N . TYR A 1 404 ? -3.001 12.421 12.538 1.00 18.50 404 TYR A N 1
ATOM 3042 C CA . TYR A 1 404 ? -3.535 11.499 11.545 1.00 18.19 404 TYR A CA 1
ATOM 3043 C C . TYR A 1 404 ? -4.550 10.546 12.183 1.00 18.53 404 TYR A C 1
ATOM 3044 O O . TYR A 1 404 ? -5.652 10.369 11.669 1.00 18.59 404 TYR A O 1
ATOM 3053 N N . ALA A 1 405 ? -4.171 9.943 13.306 1.00 17.15 405 ALA A N 1
ATOM 3054 C CA . ALA A 1 405 ? -5.036 9.005 14.018 1.00 17.30 405 ALA A CA 1
ATOM 3055 C C . ALA A 1 405 ? -6.340 9.650 14.466 1.00 18.92 405 ALA A C 1
ATOM 3056 O O . ALA A 1 405 ? -7.362 8.977 14.605 1.00 19.42 405 ALA A O 1
ATOM 3058 N N . LYS A 1 406 ? -6.304 10.956 14.692 1.00 20.56 406 LYS A N 1
ATOM 3059 C CA . LYS A 1 406 ? -7.490 11.676 15.132 1.00 23.85 406 LYS A CA 1
ATOM 3060 C C . LYS A 1 406 ? -8.459 11.935 13.981 1.00 23.54 406 LYS A C 1
ATOM 3061 O O . LYS A 1 406 ? -9.678 11.824 14.145 1.00 24.57 406 LYS A O 1
ATOM 3067 N N . ARG 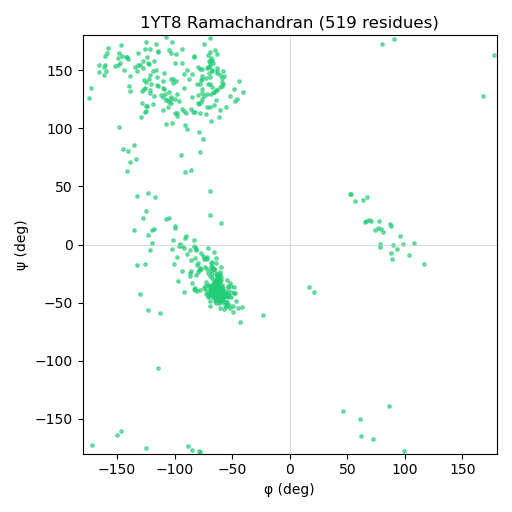A 1 407 ? -7.920 12.263 12.812 1.00 22.60 407 ARG A N 1
ATOM 3068 C CA . ARG A 1 407 ? -8.763 12.553 11.656 1.00 22.73 407 ARG A CA 1
ATOM 3069 C C . ARG A 1 407 ? -7.933 12.717 10.388 1.00 20.74 407 ARG A C 1
ATOM 3070 O O . ARG A 1 407 ? -6.911 13.397 10.394 1.00 20.39 407 ARG A O 1
ATOM 3078 N N . HIS A 1 408 ? -8.376 12.094 9.300 1.00 19.78 408 HIS A N 1
ATOM 3079 C CA . HIS A 1 408 ? -7.662 12.197 8.036 1.00 18.10 408 HIS A CA 1
ATOM 3080 C C . HIS A 1 408 ? -8.572 11.881 6.858 1.00 17.81 408 HIS A C 1
ATOM 3081 O O . HIS A 1 408 ? -9.663 11.336 7.027 1.00 18.39 408 HIS A O 1
ATOM 3088 N N . ILE A 1 409 ? -8.122 12.247 5.665 1.00 17.38 409 ILE A N 1
ATOM 3089 C CA . ILE A 1 409 ? -8.882 11.990 4.453 1.00 16.44 409 ILE A CA 1
ATOM 3090 C C . ILE A 1 409 ? -8.987 10.478 4.277 1.00 15.87 409 ILE A C 1
ATOM 3091 O O . ILE A 1 409 ? -7.998 9.761 4.417 1.00 18.48 409 ILE A O 1
ATOM 3096 N N . PRO A 1 410 ? -10.194 9.967 3.979 1.00 17.42 410 PRO A N 1
ATOM 3097 C CA . PRO A 1 410 ? -10.385 8.524 3.796 1.00 18.05 410 PRO A CA 1
ATOM 3098 C C . PRO A 1 410 ? -9.404 7.918 2.795 1.00 18.74 410 PRO A C 1
ATOM 3099 O O . PRO A 1 410 ? -9.269 8.412 1.673 1.00 18.70 410 PRO A O 1
ATOM 3103 N N . GLY A 1 411 ? -8.721 6.853 3.211 1.00 16.46 411 GLY A N 1
ATOM 3104 C CA . GLY A 1 411 ? -7.766 6.193 2.339 1.00 16.95 411 GLY A CA 1
ATOM 3105 C C . GLY A 1 411 ? -6.346 6.741 2.389 1.00 17.02 411 GLY A C 1
ATOM 3106 O O . GLY A 1 411 ? -5.425 6.114 1.867 1.00 18.04 411 GLY A O 1
ATOM 3107 N N . ALA A 1 412 ? -6.162 7.903 3.006 1.00 16.37 412 ALA A N 1
ATOM 3108 C CA . ALA A 1 412 ? -4.836 8.510 3.099 1.00 16.08 412 ALA A CA 1
ATOM 3109 C C . ALA A 1 412 ? -3.854 7.614 3.849 1.00 16.07 412 ALA A C 1
ATOM 3110 O O . ALA A 1 412 ? -4.231 6.899 4.781 1.00 15.09 412 ALA A O 1
ATOM 3112 N N . ALA A 1 413 ? -2.592 7.647 3.429 1.00 15.05 413 ALA A N 1
ATOM 3113 C CA . ALA A 1 413 ? -1.550 6.857 4.073 1.00 14.31 413 ALA A CA 1
ATOM 3114 C C . ALA A 1 413 ? -0.645 7.803 4.859 1.00 14.91 413 ALA A C 1
ATOM 3115 O O . ALA A 1 413 ? -0.188 8.815 4.330 1.00 11.37 413 ALA A O 1
ATOM 3117 N N . TRP A 1 414 ? -0.401 7.491 6.128 1.00 15.21 414 TRP A N 1
ATOM 3118 C CA . TRP A 1 414 ? 0.473 8.342 6.924 1.00 14.94 414 TRP A CA 1
ATOM 3119 C C . TRP A 1 414 ? 1.922 7.994 6.597 1.00 12.11 414 TRP A C 1
ATOM 3120 O O . TRP A 1 414 ? 2.280 6.819 6.476 1.00 12.31 414 TRP A O 1
ATOM 3131 N N . VAL A 1 415 ? 2.756 9.018 6.462 1.00 13.74 415 VAL A N 1
ATOM 3132 C CA . VAL A 1 415 ? 4.160 8.809 6.141 1.00 14.98 415 VAL A CA 1
ATOM 3133 C C . VAL A 1 415 ? 5.078 9.775 6.877 1.00 13.48 415 VAL A C 1
ATOM 3134 O O . VAL A 1 415 ? 4.646 10.819 7.371 1.00 15.91 415 VAL A O 1
ATOM 3138 N N . LEU A 1 416 ? 6.347 9.398 6.941 1.00 14.92 416 LEU A N 1
ATOM 3139 C CA . LEU A 1 416 ? 7.395 10.211 7.537 1.00 15.21 416 LEU A CA 1
ATOM 3140 C C . LEU A 1 416 ? 8.122 10.788 6.333 1.00 15.46 416 LEU A C 1
ATOM 3141 O O . LEU A 1 416 ? 8.533 10.043 5.444 1.00 14.96 416 LEU A O 1
ATOM 3146 N N . ARG A 1 417 ? 8.280 12.101 6.289 1.00 15.19 417 ARG A N 1
ATOM 3147 C CA . ARG A 1 417 ? 8.971 12.705 5.165 1.00 17.93 417 ARG A CA 1
ATOM 3148 C C . ARG A 1 417 ? 10.409 12.197 5.076 1.00 18.10 417 ARG A C 1
ATOM 3149 O O . ARG A 1 417 ? 10.976 12.101 3.986 1.00 20.21 417 ARG A O 1
ATOM 3157 N N . SER A 1 418 ? 10.981 11.853 6.227 1.00 17.97 418 SER A N 1
ATOM 3158 C CA . SER A 1 418 ? 12.358 11.371 6.308 1.00 17.74 418 SER A CA 1
ATOM 3159 C C . SER A 1 418 ? 12.552 9.938 5.824 1.00 17.16 418 SER A C 1
ATOM 3160 O O . SER A 1 418 ? 13.684 9.483 5.676 1.00 15.94 418 SER A O 1
ATOM 3163 N N . GLN A 1 419 ? 11.450 9.232 5.581 1.00 17.09 419 GLN A N 1
ATOM 3164 C CA . GLN A 1 419 ? 11.515 7.848 5.119 1.00 15.88 419 GLN A CA 1
ATOM 3165 C C . GLN A 1 419 ? 10.585 7.611 3.931 1.00 15.94 419 GLN A C 1
ATOM 3166 O O . GLN A 1 419 ? 9.925 6.573 3.842 1.00 15.99 419 GLN A O 1
ATOM 3172 N N . LEU A 1 420 ? 10.553 8.569 3.010 1.00 15.48 420 LEU A N 1
ATOM 3173 C CA . LEU A 1 420 ? 9.690 8.470 1.841 1.00 16.28 420 LEU A CA 1
ATOM 3174 C C . LEU A 1 420 ? 10.023 7.324 0.889 1.00 17.02 420 LEU A C 1
ATOM 3175 O O . LEU A 1 420 ? 9.119 6.711 0.321 1.00 15.79 420 LEU A O 1
ATOM 3180 N N . LYS A 1 421 ? 11.306 7.032 0.704 1.00 16.56 421 LYS A N 1
ATOM 3181 C CA . LYS A 1 421 ? 11.683 5.954 -0.203 1.00 18.08 421 LYS A CA 1
ATOM 3182 C C . LYS A 1 421 ? 11.008 4.660 0.229 1.00 19.17 421 LYS A C 1
ATOM 3183 O O . LYS A 1 421 ? 10.345 3.989 -0.566 1.00 16.35 421 LYS A O 1
ATOM 3189 N N . GLN A 1 422 ? 11.171 4.323 1.503 1.00 18.91 422 GLN A N 1
ATOM 3190 C CA . GLN A 1 422 ? 10.581 3.110 2.050 1.00 19.15 422 GLN A CA 1
ATOM 3191 C C . GLN A 1 422 ? 9.054 3.134 1.991 1.00 17.39 422 GLN A C 1
ATOM 3192 O O . GLN A 1 422 ? 8.424 2.133 1.653 1.00 17.74 422 GLN A O 1
ATOM 3198 N N . ALA A 1 423 ? 8.458 4.276 2.318 1.00 16.65 423 ALA A N 1
ATOM 3199 C CA . ALA A 1 423 ? 7.004 4.392 2.307 1.00 14.72 423 ALA A CA 1
ATOM 3200 C C . ALA A 1 423 ? 6.419 4.159 0.921 1.00 16.27 423 ALA A C 1
ATOM 3201 O O . ALA A 1 423 ? 5.436 3.432 0.766 1.00 13.00 423 ALA A O 1
ATOM 3203 N N . LEU A 1 424 ? 7.022 4.785 -0.084 1.00 15.23 424 LEU A N 1
ATOM 3204 C CA . LEU A 1 424 ? 6.550 4.648 -1.454 1.00 17.19 424 LEU A CA 1
ATOM 3205 C C . LEU A 1 424 ? 6.676 3.211 -1.947 1.00 17.73 424 LEU A C 1
ATOM 3206 O O . LEU A 1 424 ? 5.805 2.720 -2.666 1.00 18.20 424 LEU A O 1
ATOM 3211 N N . GLU A 1 425 ? 7.757 2.538 -1.562 1.00 18.69 425 GLU A N 1
ATOM 3212 C CA . GLU A 1 425 ? 7.956 1.151 -1.960 1.00 19.87 425 GLU A CA 1
ATOM 3213 C C . GLU A 1 425 ? 6.827 0.311 -1.372 1.00 19.83 425 GLU A C 1
ATOM 3214 O O . GLU A 1 425 ? 6.214 -0.492 -2.076 1.00 19.89 425 GLU A O 1
ATOM 3220 N N . ARG A 1 426 ? 6.548 0.509 -0.084 1.00 18.19 426 ARG A N 1
ATOM 3221 C CA . ARG A 1 426 ? 5.484 -0.232 0.596 1.00 16.35 426 ARG A CA 1
ATOM 3222 C C . ARG A 1 426 ? 4.103 -0.015 -0.018 1.00 15.90 426 ARG A C 1
ATOM 3223 O O . ARG A 1 426 ? 3.333 -0.963 -0.184 1.00 17.16 426 ARG A O 1
ATOM 3231 N N . LEU A 1 427 ? 3.791 1.232 -0.350 1.00 14.76 427 LEU A N 1
ATOM 3232 C CA . LEU A 1 427 ? 2.494 1.570 -0.919 1.00 15.15 427 LEU A CA 1
ATOM 3233 C C . LEU A 1 427 ? 2.305 1.086 -2.354 1.00 16.52 427 LEU A C 1
ATOM 3234 O O . LEU A 1 427 ? 1.192 1.121 -2.888 1.00 17.13 427 LEU A O 1
ATOM 3239 N N . GLY A 1 428 ? 3.391 0.633 -2.972 1.00 17.08 428 GLY A N 1
ATOM 3240 C CA . GLY A 1 428 ? 3.306 0.133 -4.331 1.00 21.77 428 GLY A CA 1
ATOM 3241 C C . GLY A 1 428 ? 3.443 1.227 -5.368 1.00 23.93 428 GLY A C 1
ATOM 3242 O O . GLY A 1 428 ? 4.274 2.124 -5.233 1.00 28.74 428 GLY A O 1
ATOM 3243 N N . THR A 1 429 ? 2.639 1.148 -6.418 1.00 24.95 429 THR A N 1
ATOM 3244 C CA . THR A 1 429 ? 2.689 2.151 -7.467 1.00 26.13 429 THR A CA 1
ATOM 3245 C C . THR A 1 429 ? 1.344 2.851 -7.548 1.00 24.96 429 THR A C 1
ATOM 3246 O O . THR A 1 429 ? 0.326 2.316 -7.105 1.00 25.13 429 THR A O 1
ATOM 3250 N N . ALA A 1 430 ? 1.350 4.056 -8.099 1.00 21.79 430 ALA A N 1
ATOM 3251 C CA . ALA A 1 430 ? 0.133 4.835 -8.251 1.00 21.56 430 ALA A CA 1
ATOM 3252 C C . ALA A 1 430 ? 0.203 5.571 -9.579 1.00 21.08 430 ALA A C 1
ATOM 3253 O O . ALA A 1 430 ? 1.281 5.723 -10.155 1.00 20.49 430 ALA A O 1
ATOM 3255 N N . GLU A 1 431 ? -0.947 6.020 -10.067 1.00 20.51 431 GLU A N 1
ATOM 3256 C CA . GLU A 1 431 ? -0.984 6.755 -11.321 1.00 21.58 431 GLU A CA 1
ATOM 3257 C C . GLU A 1 431 ? -0.702 8.222 -11.019 1.00 20.11 431 GLU A C 1
ATOM 3258 O O . GLU A 1 431 ? -0.239 8.972 -11.879 1.00 19.82 431 GLU A O 1
ATOM 3264 N N . ARG A 1 432 ? -0.958 8.615 -9.773 1.00 18.95 432 ARG A N 1
ATOM 3265 C CA . ARG A 1 432 ? -0.744 9.990 -9.345 1.00 17.10 432 ARG A CA 1
ATOM 3266 C C . ARG A 1 432 ? -0.777 10.088 -7.822 1.00 16.49 432 ARG A C 1
ATOM 3267 O O . ARG A 1 432 ? -1.487 9.333 -7.155 1.00 16.38 432 ARG A O 1
ATOM 3275 N N . TYR A 1 433 ? -0.006 11.026 -7.283 1.00 15.13 433 TYR A N 1
ATOM 3276 C CA . TYR A 1 433 ? 0.062 11.237 -5.842 1.00 14.84 433 TYR A CA 1
ATOM 3277 C C . TYR A 1 433 ? -0.479 12.607 -5.472 1.00 15.56 433 TYR A C 1
ATOM 3278 O O . TYR A 1 433 ? -0.292 13.578 -6.204 1.00 16.30 433 TYR A O 1
ATOM 3287 N N . VAL A 1 434 ? -1.147 12.675 -4.327 1.00 12.85 434 VAL A N 1
ATOM 3288 C CA . VAL A 1 434 ? -1.677 13.926 -3.814 1.00 14.50 434 VAL A CA 1
ATOM 3289 C C . VAL A 1 434 ? -1.156 14.008 -2.382 1.00 13.55 434 VAL A C 1
ATOM 3290 O O . VAL A 1 434 ? -1.397 13.108 -1.577 1.00 13.32 434 VAL A O 1
ATOM 3294 N N . LEU A 1 435 ? -0.424 15.073 -2.075 1.00 13.63 435 LEU A N 1
ATOM 3295 C CA . LEU A 1 435 ? 0.150 15.232 -0.742 1.00 14.02 435 LEU A CA 1
ATOM 3296 C C . LEU A 1 435 ? -0.656 16.198 0.120 1.00 13.59 435 LEU A C 1
ATOM 3297 O O . LEU A 1 435 ? -1.168 17.205 -0.368 1.00 13.74 435 LEU A O 1
ATOM 3302 N N . THR A 1 436 ? -0.763 15.889 1.408 1.00 13.66 436 THR A N 1
ATOM 3303 C CA . THR A 1 436 ? -1.504 16.746 2.319 1.00 15.33 436 THR A CA 1
ATOM 3304 C C . THR A 1 436 ? -0.885 16.750 3.713 1.00 15.45 436 THR A C 1
ATOM 3305 O O . THR A 1 436 ? 0.041 15.999 4.008 1.00 14.23 436 THR A O 1
ATOM 3309 N N . CYS A 1 437 ? -1.408 17.634 4.549 1.00 17.89 437 CYS A N 1
ATOM 3310 C CA . CYS A 1 437 ? -1.018 17.768 5.946 1.00 17.96 437 CYS A CA 1
ATOM 3311 C C . CYS A 1 437 ? -2.044 18.752 6.484 1.00 19.33 437 CYS A C 1
ATOM 3312 O O . CYS A 1 437 ? -3.000 19.086 5.778 1.00 18.63 437 CYS A O 1
ATOM 3315 N N . GLY A 1 438 ? -1.868 19.211 7.717 1.00 18.67 438 GLY A N 1
ATOM 3316 C CA . GLY A 1 438 ? -2.830 20.136 8.288 1.00 19.63 438 GLY A CA 1
ATOM 3317 C C . GLY A 1 438 ? -3.264 21.272 7.378 1.00 21.40 438 GLY A C 1
ATOM 3318 O O . GLY A 1 438 ? -4.457 21.461 7.129 1.00 19.53 438 GLY A O 1
ATOM 3319 N N . SER A 1 439 ? -2.293 22.017 6.859 1.00 21.65 439 SER A N 1
ATOM 3320 C CA . SER A 1 439 ? -2.575 23.164 6.005 1.00 22.65 439 SER A CA 1
ATOM 3321 C C . SER A 1 439 ? -1.956 23.078 4.614 1.00 21.83 439 SER A C 1
ATOM 3322 O O . SER A 1 439 ? -2.184 23.960 3.791 1.00 21.00 439 SER A O 1
ATOM 3325 N N . SER A 1 440 ? -1.164 22.031 4.383 1.00 22.08 440 SER A N 1
ATOM 3326 C CA . SER A 1 440 ? -0.457 21.773 3.120 1.00 22.40 440 SER A CA 1
ATOM 3327 C C . SER A 1 440 ? 0.962 22.341 3.148 1.00 22.26 440 SER A C 1
ATOM 3328 O O . SER A 1 440 ? 1.734 22.146 2.211 1.00 20.65 440 SER A O 1
ATOM 3331 N N . LEU A 1 441 ? 1.311 23.026 4.232 1.00 21.69 441 LEU A N 1
ATOM 3332 C CA . LEU A 1 441 ? 2.635 23.627 4.353 1.00 22.28 441 LEU A CA 1
ATOM 3333 C C . LEU A 1 441 ? 3.788 22.630 4.296 1.00 21.33 441 LEU A C 1
ATOM 3334 O O . LEU A 1 441 ? 4.699 22.778 3.483 1.00 22.09 441 LEU A O 1
ATOM 3339 N N . LEU A 1 442 ? 3.761 21.623 5.162 1.00 19.40 442 LEU A N 1
ATOM 3340 C CA . LEU A 1 442 ? 4.835 20.640 5.168 1.00 20.90 442 LEU A CA 1
ATOM 3341 C C . LEU A 1 442 ? 4.827 19.776 3.915 1.00 18.62 442 LEU A C 1
ATOM 3342 O O . LEU A 1 442 ? 5.882 19.437 3.383 1.00 17.63 442 LEU A O 1
ATOM 3347 N N . ALA A 1 443 ? 3.636 19.428 3.440 1.00 18.39 443 ALA A N 1
ATOM 3348 C CA . ALA A 1 443 ? 3.514 18.598 2.246 1.00 16.74 443 ALA A CA 1
ATOM 3349 C C . ALA A 1 443 ? 4.126 19.266 1.013 1.00 16.45 443 ALA A C 1
ATOM 3350 O O . ALA A 1 443 ? 4.675 18.585 0.141 1.00 15.12 443 ALA A O 1
ATOM 3352 N N . ARG A 1 444 ? 4.034 20.592 0.947 1.00 16.73 444 ARG A N 1
ATOM 3353 C CA . ARG A 1 444 ? 4.582 21.350 -0.176 1.00 16.67 444 ARG A CA 1
ATOM 3354 C C . ARG A 1 444 ? 6.092 21.146 -0.312 1.00 17.24 444 ARG A C 1
ATOM 3355 O O . ARG A 1 444 ? 6.615 21.048 -1.420 1.00 16.70 444 ARG A O 1
ATOM 3363 N N . PHE A 1 445 ? 6.793 21.083 0.817 1.00 17.99 445 PHE A N 1
ATOM 3364 C CA . PHE A 1 445 ? 8.240 20.890 0.799 1.00 18.32 445 PHE A CA 1
ATOM 3365 C C . PHE A 1 445 ? 8.632 19.475 0.394 1.00 18.70 445 PHE A C 1
ATOM 3366 O O . PHE A 1 445 ? 9.799 19.209 0.094 1.00 18.66 445 PHE A O 1
ATOM 3374 N N . ALA A 1 446 ? 7.654 18.572 0.371 1.00 16.59 446 ALA A N 1
ATOM 3375 C CA . ALA A 1 446 ? 7.906 17.179 0.021 1.00 17.89 446 ALA A CA 1
ATOM 3376 C C . ALA A 1 446 ? 7.596 16.821 -1.430 1.00 17.74 446 ALA A C 1
ATOM 3377 O O . ALA A 1 446 ? 7.949 15.734 -1.889 1.00 16.57 446 ALA A O 1
ATOM 3379 N N . VAL A 1 447 ? 6.942 17.726 -2.151 1.00 15.76 447 VAL A N 1
ATOM 3380 C CA . VAL A 1 447 ? 6.582 17.461 -3.541 1.00 16.14 447 VAL A CA 1
ATOM 3381 C C . VAL A 1 447 ? 7.761 17.025 -4.411 1.00 17.87 447 VAL A C 1
ATOM 3382 O O . VAL A 1 447 ? 7.692 15.995 -5.085 1.00 16.75 447 VAL A O 1
ATOM 3386 N N . ALA A 1 448 ? 8.841 17.801 -4.395 1.00 16.61 448 ALA A N 1
ATOM 3387 C CA . ALA A 1 448 ? 10.011 17.488 -5.208 1.00 17.31 448 ALA A CA 1
ATOM 3388 C C . ALA A 1 448 ? 10.576 16.093 -4.961 1.00 17.17 448 ALA A C 1
ATOM 3389 O O . ALA A 1 448 ? 10.950 15.394 -5.908 1.00 17.29 448 ALA A O 1
ATOM 3391 N N . GLU A 1 449 ? 10.644 15.682 -3.699 1.00 15.59 449 GLU A N 1
ATOM 3392 C CA . GLU A 1 449 ? 11.174 14.363 -3.379 1.00 15.81 449 GLU A CA 1
ATOM 3393 C C . GLU A 1 449 ? 10.249 13.249 -3.858 1.00 14.81 449 GLU A C 1
ATOM 3394 O O . GLU A 1 449 ? 10.705 12.238 -4.388 1.00 15.23 449 GLU A O 1
ATOM 3400 N N . VAL A 1 450 ? 8.948 13.425 -3.673 1.00 15.51 450 VAL A N 1
ATOM 3401 C CA . VAL A 1 450 ? 8.016 12.398 -4.117 1.00 15.26 450 VAL A CA 1
ATOM 3402 C C . VAL A 1 450 ? 8.103 12.252 -5.639 1.00 15.39 450 VAL A C 1
ATOM 3403 O O . VAL A 1 450 ? 8.075 11.139 -6.168 1.00 15.72 450 VAL A O 1
ATOM 3407 N N . GLN A 1 451 ? 8.225 13.373 -6.342 1.00 15.68 451 GLN A N 1
ATOM 3408 C CA . GLN A 1 451 ? 8.338 13.326 -7.797 1.00 16.16 451 GLN A CA 1
ATOM 3409 C C . GLN A 1 451 ? 9.604 12.585 -8.201 1.00 15.99 451 GLN A C 1
ATOM 3410 O O . GLN A 1 451 ? 9.588 11.758 -9.111 1.00 17.27 451 GLN A O 1
ATOM 3416 N N . ALA A 1 452 ? 10.705 12.885 -7.518 1.00 16.09 452 ALA A N 1
ATOM 3417 C CA . ALA A 1 452 ? 11.987 12.251 -7.821 1.00 17.49 452 ALA A CA 1
ATOM 3418 C C . ALA A 1 452 ? 11.979 10.746 -7.573 1.00 17.60 452 ALA A C 1
ATOM 3419 O O . ALA A 1 452 ? 12.436 9.965 -8.412 1.00 16.97 452 ALA A O 1
ATOM 3421 N N . LEU A 1 453 ? 11.450 10.339 -6.424 1.00 17.82 453 LEU A N 1
ATOM 3422 C CA . LEU A 1 453 ? 11.403 8.925 -6.072 1.00 18.52 453 LEU A CA 1
ATOM 3423 C C . LEU A 1 453 ? 10.410 8.102 -6.894 1.00 19.50 453 LEU A C 1
ATOM 3424 O O . LEU A 1 453 ? 10.674 6.938 -7.205 1.00 20.87 453 LEU A O 1
ATOM 3429 N N . SER A 1 454 ? 9.279 8.699 -7.256 1.00 18.95 454 SER A N 1
ATOM 3430 C CA . SER A 1 454 ? 8.256 7.965 -8.001 1.00 18.94 454 SER A CA 1
ATOM 3431 C C . SER A 1 454 ? 8.248 8.142 -9.512 1.00 20.50 454 SER A C 1
ATOM 3432 O O . SER A 1 454 ? 7.861 7.226 -10.239 1.00 19.06 454 SER A O 1
ATOM 3435 N N . GLY A 1 455 ? 8.654 9.317 -9.982 1.00 19.43 455 GLY A N 1
ATOM 3436 C CA . GLY A 1 455 ? 8.640 9.570 -11.410 1.00 20.25 455 GLY A CA 1
ATOM 3437 C C . GLY A 1 455 ? 7.200 9.640 -11.890 1.00 20.00 455 GLY A C 1
ATOM 3438 O O . GLY A 1 455 ? 6.917 9.461 -13.076 1.00 19.83 455 GLY A O 1
ATOM 3439 N N . LYS A 1 456 ? 6.288 9.906 -10.957 1.00 18.05 456 LYS A N 1
ATOM 3440 C CA . LYS A 1 456 ? 4.860 9.998 -11.256 1.00 17.11 456 LYS A CA 1
ATOM 3441 C C . LYS A 1 456 ? 4.334 11.415 -11.029 1.00 16.43 456 LYS A C 1
ATOM 3442 O O . LYS A 1 456 ? 5.007 12.248 -10.419 1.00 15.78 456 LYS A O 1
ATOM 3448 N N . PRO A 1 457 ? 3.118 11.707 -11.523 1.00 16.44 457 PRO A N 1
ATOM 3449 C CA . PRO A 1 457 ? 2.523 13.036 -11.348 1.00 16.17 457 PRO A CA 1
ATOM 3450 C C . PRO A 1 457 ? 2.259 13.252 -9.857 1.00 16.34 457 PRO A C 1
ATOM 3451 O O . PRO A 1 457 ? 1.693 12.380 -9.193 1.00 15.07 457 PRO A O 1
ATOM 3455 N N . VAL A 1 458 ? 2.677 14.398 -9.330 1.00 16.31 458 VAL A N 1
ATOM 3456 C CA . VAL A 1 458 ? 2.469 14.693 -7.913 1.00 14.89 458 VAL A CA 1
ATOM 3457 C C . VAL A 1 458 ? 1.762 16.030 -7.752 1.00 14.62 458 VAL A C 1
ATOM 3458 O O . VAL A 1 458 ? 2.125 17.019 -8.396 1.00 14.59 458 VAL A O 1
ATOM 3462 N N . PHE A 1 459 ? 0.748 16.050 -6.890 1.00 13.91 459 PHE A N 1
ATOM 3463 C CA . PHE A 1 459 ? -0.038 17.251 -6.627 1.00 14.17 459 PHE A CA 1
ATOM 3464 C C . PHE A 1 459 ? -0.122 17.569 -5.141 1.00 14.75 459 PHE A C 1
ATOM 3465 O O . PHE A 1 459 ? 0.053 16.690 -4.294 1.00 16.66 459 PHE A O 1
ATOM 3473 N N . LEU A 1 460 ? -0.403 18.833 -4.842 1.00 15.84 460 LEU A N 1
ATOM 3474 C CA . LEU A 1 460 ? -0.543 19.302 -3.470 1.00 16.23 460 LEU A CA 1
ATOM 3475 C C . LEU A 1 460 ? -2.003 19.666 -3.232 1.00 17.34 460 LEU A C 1
ATOM 3476 O O . LEU A 1 460 ? -2.595 20.414 -4.011 1.00 17.19 460 LEU A O 1
ATOM 3481 N N . LEU A 1 461 ? -2.585 19.129 -2.166 1.00 19.22 461 LEU A N 1
ATOM 3482 C CA . LEU A 1 461 ? -3.971 19.437 -1.843 1.00 19.58 461 LEU A CA 1
ATOM 3483 C C . LEU A 1 461 ? -4.038 20.891 -1.387 1.00 21.43 461 LEU A C 1
ATOM 3484 O O . LEU A 1 461 ? -3.417 21.267 -0.388 1.00 20.45 461 LEU A O 1
ATOM 3489 N N . ASP A 1 462 ? -4.784 21.702 -2.132 1.00 20.52 462 ASP A N 1
ATOM 3490 C CA . ASP A 1 462 ? -4.944 23.123 -1.837 1.00 24.12 462 ASP A CA 1
ATOM 3491 C C . ASP A 1 462 ? -5.585 23.318 -0.465 1.00 23.37 462 ASP A C 1
ATOM 3492 O O . ASP A 1 462 ? -6.765 23.025 -0.283 1.00 23.65 462 ASP A O 1
ATOM 3497 N N . GLY A 1 463 ? -4.809 23.807 0.497 1.00 23.58 463 GLY A N 1
ATOM 3498 C CA . GLY A 1 463 ? -5.345 24.033 1.831 1.00 22.48 463 GLY A CA 1
ATOM 3499 C C . GLY A 1 463 ? -5.233 22.847 2.775 1.00 21.82 463 GLY A C 1
ATOM 3500 O O . GLY A 1 463 ? -5.650 22.922 3.935 1.00 21.78 463 GLY A O 1
ATOM 3501 N N . GLY A 1 464 ? -4.681 21.744 2.281 1.00 21.58 464 GLY A N 1
ATOM 3502 C CA . GLY A 1 464 ? -4.516 20.564 3.111 1.00 20.79 464 GLY A CA 1
ATOM 3503 C C . GLY A 1 464 ? -5.792 19.942 3.650 1.00 21.73 464 GLY A C 1
ATOM 3504 O O . GLY A 1 464 ? -6.896 20.241 3.193 1.00 22.37 464 GLY A O 1
ATOM 3505 N N . THR A 1 465 ? -5.632 19.072 4.641 1.00 20.06 465 THR A N 1
ATOM 3506 C CA . THR A 1 465 ? -6.754 18.372 5.250 1.00 22.40 465 THR A CA 1
ATOM 3507 C C . THR A 1 465 ? -7.775 19.325 5.869 1.00 23.07 465 THR A C 1
ATOM 3508 O O . THR A 1 465 ? -8.970 19.025 5.903 1.00 22.52 465 THR A O 1
ATOM 3512 N N . SER A 1 466 ? -7.311 20.473 6.353 1.00 23.60 466 SER A N 1
ATOM 3513 C CA . SER A 1 466 ? -8.216 21.452 6.946 1.00 25.95 466 SER A CA 1
ATOM 3514 C C . SER A 1 466 ? -9.223 21.937 5.910 1.00 26.18 466 SER A C 1
ATOM 3515 O O . SER A 1 466 ? -10.398 22.147 6.223 1.00 26.11 466 SER A O 1
ATOM 3518 N N . ALA A 1 467 ? -8.755 22.116 4.679 1.00 26.31 467 ALA A N 1
ATOM 3519 C CA . ALA A 1 467 ? -9.616 22.563 3.589 1.00 26.40 467 ALA A CA 1
ATOM 3520 C C . ALA A 1 467 ? -10.631 21.471 3.262 1.00 26.89 467 ALA A C 1
ATOM 3521 O O . ALA A 1 467 ? -11.807 21.755 3.030 1.00 26.25 467 ALA A O 1
ATOM 3523 N N . TRP A 1 468 ? -10.164 20.225 3.243 1.00 27.12 468 TRP A N 1
ATOM 3524 C CA . TRP A 1 468 ? -11.018 19.075 2.962 1.00 28.09 468 TRP A CA 1
ATOM 3525 C C . TRP A 1 468 ? -12.140 19.037 3.993 1.00 28.37 468 TRP A C 1
ATOM 3526 O O . TRP A 1 468 ? -13.315 18.918 3.642 1.00 27.58 468 TRP A O 1
ATOM 3537 N N . VAL A 1 469 ? -11.772 19.145 5.266 1.00 27.50 469 VAL A N 1
ATOM 3538 C CA . VAL A 1 469 ? -12.754 19.142 6.345 1.00 28.19 469 VAL A CA 1
ATOM 3539 C C . VAL A 1 469 ? -13.711 20.323 6.193 1.00 27.79 469 VAL A C 1
ATOM 3540 O O . VAL A 1 469 ? -14.920 20.185 6.384 1.00 27.97 469 VAL A O 1
ATOM 3544 N N . ALA A 1 470 ? -13.166 21.482 5.836 1.00 27.81 470 ALA A N 1
ATOM 3545 C CA . ALA A 1 470 ? -13.977 22.682 5.663 1.00 29.13 470 ALA A CA 1
ATOM 3546 C C . ALA A 1 470 ? -14.947 22.563 4.486 1.00 30.22 470 ALA A C 1
ATOM 3547 O O . ALA A 1 470 ? -15.950 23.275 4.425 1.00 30.21 470 ALA A O 1
ATOM 3549 N N . ALA A 1 471 ? -14.647 21.662 3.556 1.00 29.63 471 ALA A N 1
ATOM 3550 C CA . ALA A 1 471 ? -15.494 21.454 2.387 1.00 30.68 471 ALA A CA 1
ATOM 3551 C C . ALA A 1 471 ? -16.661 20.527 2.713 1.00 30.71 471 ALA A C 1
ATOM 3552 O O . ALA A 1 471 ? -17.506 20.252 1.859 1.00 31.08 471 ALA A O 1
ATOM 3554 N N . GLY A 1 472 ? -16.701 20.046 3.953 1.00 29.69 472 GLY A N 1
ATOM 3555 C CA . GLY A 1 472 ? -17.773 19.162 4.372 1.00 29.92 472 GLY A CA 1
ATOM 3556 C C . GLY A 1 472 ? -17.597 17.729 3.911 1.00 29.99 472 GLY A C 1
ATOM 3557 O O . GLY A 1 472 ? -18.533 16.927 3.969 1.00 28.96 472 GLY A O 1
ATOM 3558 N N . LEU A 1 473 ? -16.395 17.403 3.448 1.00 28.27 473 LEU A N 1
ATOM 3559 C CA . LEU A 1 473 ? -16.103 16.056 2.983 1.00 27.38 473 LEU A CA 1
ATOM 3560 C C . LEU A 1 473 ? -15.869 15.122 4.170 1.00 26.97 473 LEU A C 1
ATOM 3561 O O . LEU A 1 473 ? -15.414 15.549 5.230 1.00 29.16 473 LEU A O 1
ATOM 3566 N N . PRO A 1 474 ? -16.182 13.830 4.004 1.00 26.23 474 PRO A N 1
ATOM 3567 C CA . PRO A 1 474 ? -16.014 12.834 5.064 1.00 27.16 474 PRO A CA 1
ATOM 3568 C C . PRO A 1 474 ? -14.569 12.533 5.451 1.00 26.33 474 PRO A C 1
ATOM 3569 O O . PRO A 1 474 ? -13.659 12.622 4.628 1.00 26.13 474 PRO A O 1
ATOM 3573 N N . THR A 1 475 ? -14.372 12.181 6.717 1.00 26.28 475 THR A N 1
ATOM 3574 C CA . THR A 1 475 ? -13.048 11.846 7.217 1.00 26.24 475 THR A CA 1
ATOM 3575 C C . THR A 1 475 ? -13.059 10.473 7.873 1.00 26.05 475 THR A C 1
ATOM 3576 O O . THR A 1 475 ? -14.117 9.889 8.120 1.00 26.79 475 THR A O 1
ATOM 3580 N N . GLU A 1 476 ? -11.866 9.967 8.148 1.00 25.28 476 GLU A N 1
ATOM 3581 C CA . GLU A 1 476 ? -11.682 8.656 8.748 1.00 25.47 476 GLU A CA 1
ATOM 3582 C C . GLU A 1 476 ? -10.689 8.825 9.895 1.00 24.85 476 GLU A C 1
ATOM 3583 O O . GLU A 1 476 ? -9.834 9.709 9.847 1.00 24.12 476 GLU A O 1
ATOM 3589 N N . ASP A 1 477 ? -10.814 8.010 10.939 1.00 24.57 477 ASP A N 1
ATOM 3590 C CA . ASP A 1 477 ? -9.887 8.107 12.063 1.00 24.06 477 ASP A CA 1
ATOM 3591 C C . ASP A 1 477 ? -9.221 6.771 12.357 1.00 22.47 477 ASP A C 1
ATOM 3592 O O . ASP A 1 477 ? -9.551 5.756 11.749 1.00 23.38 477 ASP A O 1
ATOM 3597 N N . GLY A 1 478 ? -8.275 6.780 13.291 1.00 21.56 478 GLY A N 1
ATOM 3598 C CA . GLY A 1 478 ? -7.565 5.564 13.635 1.00 20.70 478 GLY A CA 1
ATOM 3599 C C . GLY A 1 478 ? -6.329 5.416 12.769 1.00 19.49 478 GLY A C 1
ATOM 3600 O O . GLY A 1 478 ? -6.078 6.243 11.892 1.00 19.64 478 GLY A O 1
ATOM 3601 N N . GLU A 1 479 ? -5.553 4.368 13.020 1.00 20.17 479 GLU A N 1
ATOM 3602 C CA . GLU A 1 479 ? -4.338 4.104 12.255 1.00 18.12 479 GLU A CA 1
ATOM 3603 C C . GLU A 1 479 ? -4.721 3.310 11.010 1.00 17.72 479 GLU A C 1
ATOM 3604 O O . GLU A 1 479 ? -4.304 2.167 10.832 1.00 18.83 479 GLU A O 1
ATOM 3610 N N . SER A 1 480 ? -5.514 3.935 10.146 1.00 18.61 480 SER A N 1
ATOM 3611 C CA . SER A 1 480 ? -5.996 3.294 8.926 1.00 17.14 480 SER A CA 1
ATOM 3612 C C . SER A 1 480 ? -4.914 2.673 8.049 1.00 15.80 480 SER A C 1
ATOM 3613 O O . SER A 1 480 ? -4.987 1.491 7.701 1.00 16.15 480 SER A O 1
ATOM 3616 N N . LEU A 1 481 ? -3.915 3.468 7.683 1.00 14.91 481 LEU A N 1
ATOM 3617 C CA . LEU A 1 481 ? -2.835 2.975 6.841 1.00 13.65 481 LEU A CA 1
ATOM 3618 C C . LEU A 1 481 ? -1.524 3.686 7.157 1.00 14.05 481 LEU A C 1
ATOM 3619 O O . LEU A 1 481 ? -1.311 4.814 6.727 1.00 16.06 481 LEU A O 1
ATOM 3624 N N . LEU A 1 482 ? -0.651 3.023 7.912 1.00 14.70 482 LEU A N 1
ATOM 3625 C CA . LEU A 1 482 ? 0.638 3.603 8.278 1.00 14.61 482 LEU A CA 1
ATOM 3626 C C . LEU A 1 482 ? 1.719 3.034 7.368 1.00 13.43 482 LEU A C 1
ATOM 3627 O O . LEU A 1 482 ? 2.029 1.845 7.428 1.00 15.51 482 LEU A O 1
ATOM 3632 N N . ALA A 1 483 ? 2.287 3.888 6.524 1.00 14.95 483 ALA A N 1
ATOM 3633 C CA . ALA A 1 483 ? 3.324 3.468 5.592 1.00 15.04 483 ALA A CA 1
ATOM 3634 C C . ALA A 1 483 ? 4.716 3.684 6.180 1.00 15.91 483 ALA A C 1
ATOM 3635 O O . ALA A 1 483 ? 5.724 3.374 5.545 1.00 17.32 483 ALA A O 1
ATOM 3637 N N . SER A 1 484 ? 4.756 4.224 7.394 1.00 16.77 484 SER A N 1
ATOM 3638 C CA . SER A 1 484 ? 6.006 4.486 8.107 1.00 17.30 484 SER A CA 1
ATOM 3639 C C . SER A 1 484 ? 5.787 4.148 9.576 1.00 16.33 484 SER A C 1
ATOM 3640 O O . SER A 1 484 ? 4.654 4.097 10.041 1.00 17.18 484 SER A O 1
ATOM 3643 N N . PRO A 1 485 ? 6.872 3.910 10.329 1.00 18.97 485 PRO A N 1
ATOM 3644 C CA . PRO A 1 485 ? 6.733 3.586 11.754 1.00 19.15 485 PRO A CA 1
ATOM 3645 C C . PRO A 1 485 ? 6.428 4.857 12.554 1.00 18.14 485 PRO A C 1
ATOM 3646 O O . PRO A 1 485 ? 6.962 5.920 12.247 1.00 17.42 485 PRO A O 1
ATOM 3650 N N . ARG A 1 486 ? 5.571 4.755 13.570 1.00 17.90 486 ARG A N 1
ATOM 3651 C CA . ARG A 1 486 ? 5.232 5.925 14.381 1.00 18.11 486 ARG A CA 1
ATOM 3652 C C . ARG A 1 486 ? 6.326 6.254 15.388 1.00 16.92 486 ARG A C 1
ATOM 3653 O O . ARG A 1 486 ? 6.219 5.918 16.567 1.00 18.70 486 ARG A O 1
ATOM 3661 N N . ILE A 1 487 ? 7.375 6.916 14.915 1.00 15.78 487 ILE A N 1
ATOM 3662 C CA . ILE A 1 487 ? 8.488 7.304 15.774 1.00 14.33 487 ILE A CA 1
ATOM 3663 C C . ILE A 1 487 ? 8.656 8.821 15.784 1.00 15.56 487 ILE A C 1
ATOM 3664 O O . ILE A 1 487 ? 9.669 9.335 16.265 1.00 14.96 487 ILE A O 1
ATOM 3669 N N . ASP A 1 488 ? 7.661 9.537 15.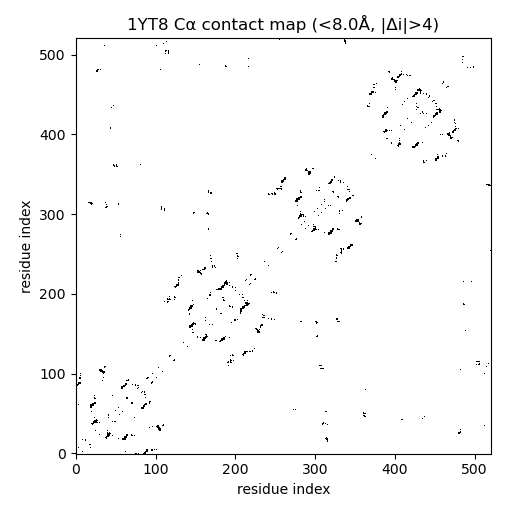262 1.00 15.28 488 ASP A N 1
ATOM 3670 C CA . ASP A 1 488 ? 7.747 10.986 15.194 1.00 15.73 488 ASP A CA 1
ATOM 3671 C C . ASP A 1 488 ? 7.563 11.705 16.526 1.00 15.40 488 ASP A C 1
ATOM 3672 O O . ASP A 1 488 ? 7.862 12.893 16.631 1.00 16.47 488 ASP A O 1
ATOM 3677 N N . ARG A 1 489 ? 7.096 10.987 17.545 1.00 16.44 489 ARG A N 1
ATOM 3678 C CA . ARG A 1 489 ? 6.916 11.587 18.864 1.00 17.51 489 ARG A CA 1
ATOM 3679 C C . ARG A 1 489 ? 7.352 10.687 20.015 1.00 17.64 489 ARG A C 1
ATOM 3680 O O . ARG A 1 489 ? 6.993 9.513 20.079 1.00 18.43 489 ARG A O 1
ATOM 3688 N N . TYR A 1 490 ? 8.132 11.252 20.930 1.00 17.68 490 TYR A N 1
ATOM 3689 C CA . TYR A 1 490 ? 8.589 10.517 22.101 1.00 16.63 490 TYR A CA 1
ATOM 3690 C C . TYR A 1 490 ? 7.447 10.506 23.111 1.00 15.34 490 TYR A C 1
ATOM 3691 O O . TYR A 1 490 ? 6.885 11.554 23.430 1.00 17.19 490 TYR A O 1
ATOM 3700 N N . ARG A 1 491 ? 7.102 9.322 23.602 1.00 17.48 491 ARG A N 1
ATOM 3701 C CA . ARG A 1 491 ? 6.025 9.178 24.577 1.00 20.04 491 ARG A CA 1
ATOM 3702 C C . ARG A 1 491 ? 6.517 9.647 25.947 1.00 18.93 491 ARG A C 1
ATOM 3703 O O . ARG A 1 491 ? 7.076 8.871 26.716 1.00 19.97 491 ARG A O 1
ATOM 3711 N N . ARG A 1 492 ? 6.315 10.926 26.241 1.00 17.59 492 ARG A N 1
ATOM 3712 C CA . ARG A 1 492 ? 6.744 11.494 27.512 1.00 16.20 492 ARG A CA 1
ATOM 3713 C C . ARG A 1 492 ? 5.967 10.880 28.682 1.00 16.35 492 ARG A C 1
ATOM 3714 O O . ARG A 1 492 ? 4.744 10.980 28.750 1.00 16.96 492 ARG A O 1
ATOM 3722 N N . PRO A 1 493 ? 6.675 10.237 29.622 1.00 16.46 493 PRO A N 1
ATOM 3723 C CA . PRO A 1 493 ? 6.040 9.607 30.785 1.00 15.79 493 PRO A CA 1
ATOM 3724 C C . PRO A 1 493 ? 5.355 10.617 31.697 1.00 16.26 493 PRO A C 1
ATOM 3725 O O . PRO A 1 493 ? 4.540 10.249 32.538 1.00 15.57 493 PRO A O 1
ATOM 3729 N N . TYR A 1 494 ? 5.687 11.893 31.522 1.00 16.39 494 TYR A N 1
ATOM 3730 C CA . TYR A 1 494 ? 5.107 12.946 32.347 1.00 16.24 494 TYR A CA 1
ATOM 3731 C C . TYR A 1 494 ? 3.964 13.708 31.680 1.00 15.72 494 TYR A C 1
ATOM 3732 O O . TYR A 1 494 ? 3.571 14.779 32.146 1.00 15.71 494 TYR A O 1
ATOM 3741 N N . GLU A 1 495 ? 3.441 13.164 30.585 1.00 16.79 495 GLU A N 1
ATOM 3742 C CA . GLU A 1 495 ? 2.309 13.778 29.894 1.00 18.03 495 GLU A CA 1
ATOM 3743 C C . GLU A 1 495 ? 1.226 12.711 29.773 1.00 19.15 495 GLU A C 1
ATOM 3744 O O . GLU A 1 495 ? 1.517 11.567 29.435 1.00 18.64 495 GLU A O 1
ATOM 3750 N N . GLY A 1 496 ? -0.015 13.081 30.068 1.00 18.08 496 GLY A N 1
ATOM 3751 C CA . GLY A 1 496 ? -1.104 12.124 29.976 1.00 21.69 496 GLY A CA 1
ATOM 3752 C C . GLY A 1 496 ? -1.203 11.203 31.179 1.00 22.24 496 GLY A C 1
ATOM 3753 O O . GLY A 1 496 ? -0.331 11.199 32.050 1.00 19.98 496 GLY A O 1
ATOM 3754 N N . THR A 1 497 ? -2.266 10.406 31.219 1.00 24.24 497 THR A N 1
ATOM 3755 C CA . THR A 1 497 ? -2.492 9.488 32.328 1.00 27.66 497 THR A CA 1
ATOM 3756 C C . THR A 1 497 ? -2.504 8.013 31.912 1.00 28.84 497 THR A C 1
ATOM 3757 O O . THR A 1 497 ? -2.918 7.147 32.687 1.00 28.03 497 THR A O 1
ATOM 3761 N N . ASP A 1 498 ? -2.045 7.723 30.700 1.00 27.61 498 ASP A N 1
ATOM 3762 C CA . ASP A 1 498 ? -2.038 6.346 30.218 1.00 29.85 498 ASP A CA 1
ATOM 3763 C C . ASP A 1 498 ? -0.652 5.705 30.145 1.00 29.32 498 ASP A C 1
ATOM 3764 O O . ASP A 1 498 ? -0.448 4.736 29.412 1.00 29.01 498 ASP A O 1
ATOM 3769 N N . ASN A 1 499 ? 0.299 6.242 30.903 1.00 27.87 499 ASN A N 1
ATOM 3770 C CA . ASN A 1 499 ? 1.650 5.689 30.928 1.00 27.47 499 ASN A CA 1
ATOM 3771 C C . ASN A 1 499 ? 1.720 4.665 32.058 1.00 27.06 499 ASN A C 1
ATOM 3772 O O . ASN A 1 499 ? 1.248 4.923 33.163 1.00 25.58 499 ASN A O 1
ATOM 3777 N N . PRO A 1 500 ? 2.305 3.484 31.797 1.00 27.85 500 PRO A N 1
ATOM 3778 C CA . PRO A 1 500 ? 2.387 2.488 32.869 1.00 28.69 500 PRO A CA 1
ATOM 3779 C C . PRO A 1 500 ? 3.236 2.981 34.041 1.00 28.52 500 PRO A C 1
ATOM 3780 O O . PRO A 1 500 ? 4.188 3.744 33.856 1.00 28.07 500 PRO A O 1
ATOM 3784 N N . ARG A 1 501 ? 2.875 2.550 35.245 1.00 28.81 501 ARG A N 1
ATOM 3785 C CA . ARG A 1 501 ? 3.581 2.944 36.458 1.00 30.45 501 ARG A CA 1
ATOM 3786 C C . ARG A 1 501 ? 5.085 2.720 36.331 1.00 29.59 501 ARG A C 1
ATOM 3787 O O . ARG A 1 501 ? 5.881 3.508 36.843 1.00 27.94 501 ARG A O 1
ATOM 3795 N N . GLU A 1 502 ? 5.470 1.649 35.641 1.00 28.28 502 GLU A N 1
ATOM 3796 C CA . GLU A 1 502 ? 6.882 1.329 35.457 1.00 28.25 502 GLU A CA 1
ATOM 3797 C C . GLU A 1 502 ? 7.600 2.426 34.675 1.00 26.17 502 GLU A C 1
ATOM 3798 O O . GLU A 1 502 ? 8.734 2.783 34.991 1.00 24.66 502 GLU A O 1
ATOM 3804 N N . ALA A 1 503 ? 6.938 2.952 33.650 1.00 23.61 503 ALA A N 1
ATOM 3805 C CA . ALA A 1 503 ? 7.520 4.009 32.833 1.00 22.37 503 ALA A CA 1
ATOM 3806 C C . ALA A 1 503 ? 7.617 5.309 33.630 1.00 20.91 503 ALA A C 1
ATOM 3807 O O . ALA A 1 503 ? 8.589 6.054 33.504 1.00 20.03 503 ALA A O 1
ATOM 3817 N N . GLN A 1 505 ? 7.817 5.624 37.019 1.00 19.95 505 GLN A N 1
ATOM 3818 C CA . GLN A 1 505 ? 8.841 5.515 38.052 1.00 18.84 505 GLN A CA 1
ATOM 3819 C C . GLN A 1 505 ? 10.208 5.573 37.374 1.00 18.79 505 GLN A C 1
ATOM 3820 O O . GLN A 1 505 ? 11.161 6.142 37.911 1.00 17.59 505 GLN A O 1
ATOM 3826 N N . GLY A 1 506 ? 10.294 4.981 36.186 1.00 16.32 506 GLY A N 1
ATOM 3827 C CA . GLY A 1 506 ? 11.548 4.978 35.453 1.00 17.66 506 GLY A CA 1
ATOM 3828 C C . GLY A 1 506 ? 11.985 6.387 35.103 1.00 15.88 506 GLY A C 1
ATOM 3829 O O . GLY A 1 506 ? 13.179 6.682 35.041 1.00 16.09 506 GLY A O 1
ATOM 3830 N N . TYR A 1 507 ? 11.008 7.259 34.868 1.00 16.15 507 TYR A N 1
ATOM 3831 C CA . TYR A 1 507 ? 11.286 8.650 34.535 1.00 16.33 507 TYR A CA 1
ATOM 3832 C C . TYR A 1 507 ? 11.921 9.333 35.747 1.00 15.65 507 TYR A C 1
ATOM 3833 O O . TYR A 1 507 ? 12.890 10.083 35.615 1.00 14.49 507 TYR A O 1
ATOM 3842 N N . LEU A 1 508 ? 11.372 9.070 36.928 1.00 15.66 508 LEU A N 1
ATOM 3843 C CA . LEU A 1 508 ? 11.909 9.651 38.155 1.00 14.78 508 LEU A CA 1
ATOM 3844 C C . LEU A 1 508 ? 13.327 9.143 38.409 1.00 16.11 508 LEU A C 1
ATOM 3845 O O . LEU A 1 508 ? 14.215 9.912 38.792 1.00 14.41 508 LEU A O 1
ATOM 3850 N N . ASP A 1 509 ? 13.536 7.846 38.197 1.00 15.07 509 ASP A N 1
ATOM 3851 C CA . ASP A 1 509 ? 14.853 7.255 38.403 1.00 16.43 509 ASP A CA 1
ATOM 3852 C C . ASP A 1 509 ? 15.858 7.893 37.455 1.00 16.63 509 ASP A C 1
ATOM 3853 O O . ASP A 1 509 ? 17.011 8.115 37.819 1.00 16.25 509 ASP A O 1
ATOM 3858 N N . TRP A 1 510 ? 15.419 8.180 36.232 1.00 16.04 510 TRP A N 1
ATOM 3859 C CA . TRP A 1 510 ? 16.293 8.808 35.254 1.00 16.37 510 TRP A CA 1
ATOM 3860 C C . TRP A 1 510 ? 16.717 10.194 35.748 1.00 15.20 510 TRP A C 1
ATOM 3861 O O . TRP A 1 510 ? 17.897 10.542 35.700 1.00 17.45 510 TRP A O 1
ATOM 3872 N N . GLU A 1 511 ? 15.764 10.983 36.235 1.00 13.89 511 GLU A N 1
ATOM 3873 C CA . GLU A 1 511 ? 16.097 12.318 36.724 1.00 15.87 511 GLU A CA 1
ATOM 3874 C C . GLU A 1 511 ? 17.031 12.249 37.931 1.00 15.33 511 GLU A C 1
ATOM 3875 O O . GLU A 1 511 ? 17.881 13.121 38.116 1.00 17.02 511 GLU A O 1
ATOM 3881 N N . PHE A 1 512 ? 16.889 11.196 38.731 1.00 14.88 512 PHE A N 1
ATOM 3882 C CA . PHE A 1 512 ? 17.724 10.995 39.916 1.00 17.16 512 PHE A CA 1
ATOM 3883 C C . PHE A 1 512 ? 19.209 10.886 39.558 1.00 16.74 512 PHE A C 1
ATOM 3884 O O . PHE A 1 512 ? 20.080 11.170 40.384 1.00 16.41 512 PHE A O 1
ATOM 3892 N N . GLY A 1 513 ? 19.502 10.472 38.329 1.00 15.39 513 GLY A N 1
ATOM 3893 C CA . GLY A 1 513 ? 20.892 10.328 37.929 1.00 14.55 513 GLY A CA 1
ATOM 3894 C C . GLY A 1 513 ? 21.464 11.444 37.072 1.00 14.59 513 GLY A C 1
ATOM 3895 O O . GLY A 1 513 ? 22.619 11.363 36.648 1.00 14.12 513 GLY A O 1
ATOM 3896 N N . LEU A 1 514 ? 20.684 12.493 36.830 1.00 11.95 514 LEU A N 1
ATOM 3897 C CA . LEU A 1 514 ? 21.134 13.598 35.983 1.00 12.35 514 LEU A CA 1
ATOM 3898 C C . LEU A 1 514 ? 22.307 14.437 36.482 1.00 12.64 514 LEU A C 1
ATOM 3899 O O . LEU A 1 514 ? 23.181 14.797 35.699 1.00 13.52 514 LEU A O 1
ATOM 3904 N N . VAL A 1 515 ? 22.334 14.767 37.767 1.00 12.02 515 VAL A N 1
ATOM 3905 C CA . VAL A 1 515 ? 23.436 15.571 38.280 1.00 13.62 515 VAL A CA 1
ATOM 3906 C C . VAL A 1 515 ? 24.766 14.848 38.087 1.00 14.47 515 VAL A C 1
ATOM 3907 O O . VAL A 1 515 ? 25.777 15.464 37.734 1.00 15.86 515 VAL A O 1
ATOM 3911 N N . GLU A 1 516 ? 24.764 13.537 38.298 1.00 15.34 516 GLU A N 1
ATOM 3912 C CA . GLU A 1 516 ? 25.975 12.754 38.115 1.00 18.13 516 GLU A CA 1
ATOM 3913 C C . GLU A 1 516 ? 26.403 12.831 36.648 1.00 17.22 516 GLU A C 1
ATOM 3914 O O . GLU A 1 516 ? 27.586 12.980 36.349 1.00 15.94 516 GLU A O 1
ATOM 3920 N N . GLN A 1 517 ? 25.438 12.739 35.735 1.00 16.06 517 GLN A N 1
ATOM 3921 C CA . GLN A 1 517 ? 25.748 12.811 34.307 1.00 14.20 517 GLN A CA 1
ATOM 3922 C C . GLN A 1 517 ? 26.320 14.173 33.923 1.00 14.03 517 GLN A C 1
ATOM 3923 O O . GLN A 1 517 ? 27.229 14.257 33.093 1.00 15.73 517 GLN A O 1
ATOM 3929 N N . LEU A 1 518 ? 25.776 15.237 34.509 1.00 13.89 518 LEU A N 1
ATOM 3930 C CA . LEU A 1 518 ? 26.266 16.588 34.235 1.00 14.01 518 LEU A CA 1
ATOM 3931 C C . LEU A 1 518 ? 27.746 16.669 34.600 1.00 15.48 518 LEU A C 1
ATOM 3932 O O . LEU A 1 518 ? 28.536 17.302 33.901 1.00 16.11 518 LEU A O 1
ATOM 3937 N N . GLY A 1 519 ? 28.115 16.021 35.703 1.00 16.13 519 GLY A N 1
ATOM 3938 C CA . GLY A 1 519 ? 29.502 16.027 36.129 1.00 16.30 519 GLY A CA 1
ATOM 3939 C C . GLY A 1 519 ? 30.386 15.345 35.103 1.00 18.63 519 GLY A C 1
ATOM 3940 O O . GLY A 1 519 ? 31.498 15.794 34.833 1.00 17.70 519 GLY A O 1
ATOM 3941 N N . ARG A 1 520 ? 29.894 14.256 34.522 1.00 18.17 520 ARG A N 1
ATOM 3942 C CA . ARG A 1 520 ? 30.669 13.536 33.523 1.00 19.36 520 ARG A CA 1
ATOM 3943 C C . ARG A 1 520 ? 30.786 14.328 32.225 1.00 19.75 520 ARG A C 1
ATOM 3944 O O . ARG A 1 520 ? 31.823 14.280 31.562 1.00 19.56 520 ARG A O 1
ATOM 3952 N N . ASP A 1 521 ? 29.734 15.062 31.862 1.00 18.18 521 ASP A N 1
ATOM 3953 C CA . ASP A 1 521 ? 29.762 15.862 30.638 1.00 17.49 521 ASP A CA 1
ATOM 3954 C C . ASP A 1 521 ? 30.730 17.035 30.797 1.00 17.14 521 ASP A C 1
ATOM 3955 O O . ASP A 1 521 ? 31.607 17.239 29.959 1.00 17.94 521 ASP A O 1
ATOM 3960 N N . GLY A 1 522 ? 30.541 17.810 31.864 1.00 16.55 522 GLY A N 1
ATOM 3961 C CA . GLY A 1 522 ? 31.409 18.942 32.165 1.00 16.78 522 GLY A CA 1
ATOM 3962 C C . GLY A 1 522 ? 31.466 20.143 31.232 1.00 17.06 522 GLY A C 1
ATOM 3963 O O . GLY A 1 522 ? 32.425 20.917 31.289 1.00 16.65 522 GLY A O 1
ATOM 3964 N N . THR A 1 523 ? 30.457 20.327 30.387 1.00 15.04 523 THR A N 1
ATOM 3965 C CA . THR A 1 523 ? 30.457 21.458 29.458 1.00 15.19 523 THR A CA 1
ATOM 3966 C C . THR A 1 523 ? 29.271 22.413 29.645 1.00 14.30 523 THR A C 1
ATOM 3967 O O . THR A 1 523 ? 29.145 23.401 28.925 1.00 16.78 523 THR A O 1
ATOM 3971 N N . HIS A 1 524 ? 28.415 22.129 30.618 1.00 14.95 524 HIS A N 1
ATOM 3972 C CA . HIS A 1 524 ? 27.223 22.945 30.850 1.00 15.87 524 HIS A CA 1
ATOM 3973 C C . HIS A 1 524 ? 27.448 24.358 31.390 1.00 14.99 524 HIS A C 1
ATOM 3974 O O . HIS A 1 524 ? 26.797 25.304 30.948 1.00 15.88 524 HIS A O 1
ATOM 3981 N N . GLY A 1 525 ? 28.360 24.510 32.343 1.00 14.75 525 GLY A N 1
ATOM 3982 C CA . GLY A 1 525 ? 28.611 25.830 32.899 1.00 15.17 525 GLY A CA 1
ATOM 3983 C C . GLY A 1 525 ? 27.479 26.356 33.772 1.00 15.68 525 GLY A C 1
ATOM 3984 O O . GLY A 1 525 ? 27.374 27.561 34.002 1.00 15.91 525 GLY A O 1
ATOM 3985 N N . PHE A 1 526 ? 26.625 25.461 34.260 1.00 13.50 526 PHE A N 1
ATOM 3986 C CA . PHE A 1 526 ? 25.511 25.869 35.116 1.00 12.32 526 PHE A CA 1
ATOM 3987 C C . PHE A 1 526 ? 26.013 26.301 36.487 1.00 12.80 526 PHE A C 1
ATOM 3988 O O . PHE A 1 526 ? 27.046 25.831 36.951 1.00 15.26 526 PHE A O 1
ATOM 3996 N N . PHE A 1 527 ? 25.258 27.179 37.135 1.00 14.41 527 PHE A N 1
ATOM 3997 C CA . PHE A 1 527 ? 25.562 27.619 38.494 1.00 14.27 527 PHE A CA 1
ATOM 3998 C C . PHE A 1 527 ? 24.214 27.936 39.136 1.00 13.73 527 PHE A C 1
ATOM 3999 O O . PHE A 1 527 ? 23.244 28.217 38.433 1.00 14.97 527 PHE A O 1
ATOM 4007 N N . VAL A 1 528 ? 24.142 27.853 40.461 1.00 14.26 528 VAL A N 1
ATOM 4008 C CA . VAL A 1 528 ? 22.902 28.126 41.177 1.00 13.85 528 VAL A CA 1
ATOM 4009 C C . VAL A 1 528 ? 23.160 29.213 42.220 1.00 14.87 528 VAL A C 1
ATOM 4010 O O . VAL A 1 528 ? 23.988 29.038 43.116 1.00 14.83 528 VAL A O 1
ATOM 4014 N N . ILE A 1 529 ? 22.456 30.335 42.094 1.00 15.46 529 ILE A N 1
ATOM 4015 C CA . ILE A 1 529 ? 22.634 31.448 43.022 1.00 18.92 529 ILE A CA 1
ATOM 4016 C C . ILE A 1 529 ? 22.102 31.167 44.419 1.00 20.74 529 ILE A C 1
ATOM 4017 O O . ILE A 1 529 ? 21.247 30.298 44.615 1.00 19.02 529 ILE A O 1
ATOM 4022 N N . GLU A 1 530 ? 22.629 31.927 45.377 1.00 24.51 530 GLU A N 1
ATOM 4023 C CA . GLU A 1 530 ? 22.261 31.848 46.786 1.00 29.83 530 GLU A CA 1
ATOM 4024 C C . GLU A 1 530 ? 22.681 30.546 47.440 1.00 30.77 530 GLU A C 1
ATOM 4025 O O . GLU A 1 530 ? 23.773 30.462 48.007 1.00 35.87 530 GLU A O 1
#

Secondary structure (DSSP, 8-state):
-EEE-HHHHHHHHHHT--BEEEE-S-HHHHTTSB-TTPEE--GGGHHHHHHHHS--TTS-EEEE-SSSSHHHHHHHHHHHTT-SSEEEETTHHHHHHHTT---B-SSSHHHHHHHHHHHHHH---EE-HHHHHHHHHTT-SEEEEE-S-HHHHH---TT-EE--GGGHHHHHHHH--STTSEEEEE-SSSHHHHHHHHHHHHTT-SS-EEEETTHHHHHHHTTPPP--S---B-----HHHHHHHHHHHHHHHHHHT-EEE-HHHHHHHHH-TTS-EEEEE-S-HHHHHH-B-TT-EE--HHHHHHSHHHH--SBT-EEEEE-SSSSS---HHHHH---EEEEE-S--GGG--B-SS------PPPP--EE-HHHHHHHTTSTTEEEEE-S-HHHHHH-B-TT-EE--GGGHHHHHHHH---SEEEEE-SSSHHHHHHHHHHHHHH-S-EEEETTHHHHHHHTT---B-SS--BSS-S-SS---TTSSS-S-TT--HHHHHHHTHHHHHHHH---------

InterPro domains:
  IPR001307 Thiosulphate sulfurtransferase, conserved site [PS00380] (402-413)
  IPR001763 Rhodanese-like domain [PF00581] (16-101)
  IPR001763 Rhodanese-like domain [PF00581] (132-224)
  IPR001763 Rhodanese-like domain [PF00581] (273-352)
  IPR001763 Rhodanese-like domain [PF00581] (379-468)
  IPR001763 Rhodanese-like domain [PS50206] (18-108)
  IPR001763 Rhodanese-like domain [PS50206] (141-232)
  IPR001763 Rhodanese-like domain [PS50206] (277-475)
  IPR001763 Rhodanese-like domain [SM00450] (8-105)
  IPR001763 Rhodanese-like domain [SM00450] (131-229)
  IPR001763 Rhodanese-like domain [SM00450] (267-359)
  IPR001763 Rhodanese-like domain [SM00450] (377-472)
  IPR036873 Rhodanese-like domain superfamily [G3DSA:3.40.250.10] (14-110)
  IPR036873 Rhodanese-like domain superfamily [G3DSA:3.40.250.10] (127-234)
  IPR036873 Rhodanese-like domain superfamily [G3DSA:3.40.250.10] (262-352)
  IPR036873 Rhodanese-like domain superfamily [G3DSA:3.40.250.10] (374-480)
  IPR036873 Rhodanese-like domain superfamily [SSF52821] (14-121)
  IPR036873 Rhodanese-like domain superfamily [SSF52821] (106-235)
  IPR036873 Rhodanese-like domain superfamily [SSF52821] (254-352)
  IPR036873 Rhodanese-like domain superfamily [SSF52821] (375-524)

B-factor: mean 19.79, std 6.65, range [7.21, 50.84]

CATH classification: 3.40.250.10 (+3 more: 3.40.250.10, 3.40.250.10, 3.40.250.10)

Solvent-accessible surface area: 20922 Å² total

Sequence (521 aa):
IAVRTFHDIRAALLARRELALLDVREEDPFAQAHPLFAANLPLSRLELEIHARVPRRDTPITVYDDGEGLAPVAAQRLHDLGYSDVALLDGGLSGWRNAGGELFRDVNVPSKAFGELVEAERHTPSLAAEEVQALLDARAEAVILDARRFDEYQTSIPGGISVPGAELVLRVAELAPDPRTRVIVNCAGRTRSIIGTQSLLNAGIPNPVAALRNGTIGWTLAGQQLEHGQTRRFGAISQDTRKAAAQRARAVADRAGVERLDLAGLAQWQDEHDRTTYLLDVRTPEEYEAGHLPGSRSTPGGQLVQETDHVASVRGARLVLVDDDGVRANSASWLAQGWQVAVLDGLSEADFSERGAWSAPLPRQPRADTIDPTTLADWLGEPGTRVLDFTASANYAKRHIPGAAWVLRSQLKQALERLGTAERYVLTCGSSLLARFAVAEVQALSGKPVFLLDGGTSAWVAAGLPTEDGESLLASPRIDRYRRPYEGTDNPREAQGYLDWEFGLVEQLGRDGTHGFFVIE

Nearest PDB structures (foldseek):
  1yt8-assembly1_A  TM=1.002E+00  e=1.968E-103  Pseudomonas aeruginosa
  6mxv-assembly1_A  TM=7.357E-01  e=2.312E-13  Francisella tularensis subsp. tularensis SCHU S4
  3nhv-assembly1_B  TM=8.188E-01  e=3.638E-05  Halalkalibacterium halodurans C-125
  3tp9-assembly1_B  TM=4.667E-01  e=9.684E-08  Alicyclobacillus acidocaldarius subsp. acidocaldarius DSM 446
  2jts-assembly1_A  TM=9.185E-01  e=2.531E-03  unclassified